Protein AF-0000000084381084 (afdb_homodimer)

Structure (mmCIF, N/CA/C/O backbone):
data_AF-0000000084381084-model_v1
#
loop_
_entity.id
_entity.type
_entity.pdbx_description
1 polymer 'HTH tetR-type domain-containing protein'
#
loop_
_atom_site.group_PDB
_atom_site.id
_atom_site.type_symbol
_atom_site.label_atom_id
_atom_site.label_alt_id
_atom_site.label_comp_id
_atom_site.label_asym_id
_atom_site.label_entity_id
_atom_site.label_seq_id
_atom_site.pdbx_PDB_ins_code
_atom_site.Cartn_x
_atom_site.Cartn_y
_atom_site.Cartn_z
_atom_site.occupancy
_atom_site.B_iso_or_equiv
_atom_site.auth_seq_id
_atom_site.auth_comp_id
_atom_site.auth_asym_id
_atom_site.auth_atom_id
_atom_site.pdbx_PDB_model_num
ATOM 1 N N . MET A 1 1 ? 39.094 -14.992 -5.094 1 46.66 1 MET A N 1
ATOM 2 C CA . MET A 1 1 ? 38.531 -13.734 -4.609 1 46.66 1 MET A CA 1
ATOM 3 C C . MET A 1 1 ? 38.156 -12.828 -5.773 1 46.66 1 MET A C 1
ATOM 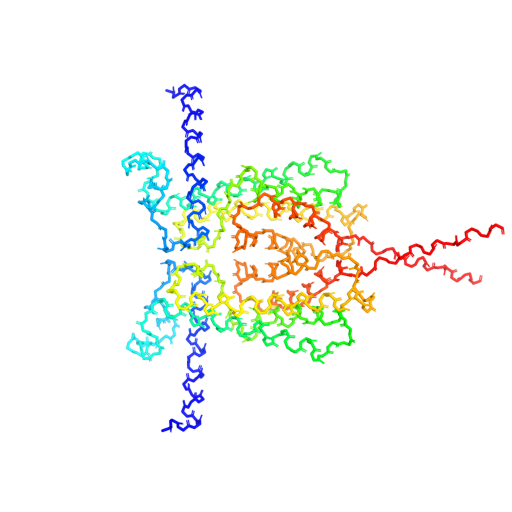5 O O . MET A 1 1 ? 39 -12.492 -6.605 1 46.66 1 MET A O 1
ATOM 9 N N . SER A 1 2 ? 36.844 -12.883 -6.129 1 58.81 2 SER A N 1
ATOM 10 C CA . SER A 1 2 ? 36.531 -12.094 -7.312 1 58.81 2 SER A CA 1
ATOM 11 C C . SER A 1 2 ? 37.094 -10.68 -7.203 1 58.81 2 SER A C 1
ATOM 13 O O . SER A 1 2 ? 37.156 -10.109 -6.113 1 58.81 2 SER A O 1
ATOM 15 N N . GLN A 1 3 ? 37.812 -10.219 -8.07 1 70.25 3 GLN A N 1
ATOM 16 C CA . GLN A 1 3 ? 38.406 -8.891 -8.125 1 70.25 3 GLN A CA 1
ATOM 17 C C . GLN A 1 3 ? 37.344 -7.805 -7.961 1 70.25 3 GLN A C 1
ATOM 19 O O . GLN A 1 3 ? 36.188 -7.988 -8.367 1 70.25 3 GLN A O 1
ATOM 24 N N . PRO A 1 4 ? 37.719 -6.777 -7.195 1 69.19 4 PRO A N 1
ATOM 25 C CA . PRO A 1 4 ? 36.812 -5.66 -6.918 1 69.19 4 PRO A CA 1
ATOM 26 C C . PRO A 1 4 ? 36.031 -5.215 -8.156 1 69.19 4 PRO A C 1
ATOM 28 O O . PRO A 1 4 ? 34.844 -4.883 -8.055 1 69.19 4 PRO A O 1
ATOM 31 N N . ALA A 1 5 ? 36.625 -5.305 -9.25 1 74.94 5 ALA A N 1
ATOM 32 C CA . ALA A 1 5 ? 35.969 -4.887 -10.492 1 74.94 5 ALA A CA 1
ATOM 33 C C . ALA A 1 5 ? 34.875 -5.871 -10.898 1 74.94 5 ALA A C 1
ATOM 35 O O . ALA A 1 5 ? 33.812 -5.469 -11.375 1 74.94 5 ALA A O 1
ATOM 36 N N . GLU A 1 6 ? 35.188 -7.133 -10.766 1 75.19 6 GLU A N 1
ATOM 37 C CA . GLU A 1 6 ? 34.219 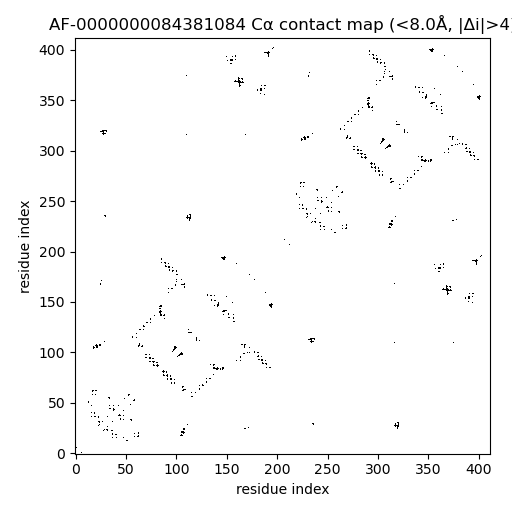-8.164 -11.109 1 75.19 6 GLU A CA 1
ATOM 38 C C . GLU A 1 6 ? 33 -8.102 -10.188 1 75.19 6 GLU A C 1
ATOM 40 O O . GLU A 1 6 ? 31.859 -8.297 -10.633 1 75.19 6 GLU A O 1
ATOM 45 N N . GLU A 1 7 ? 33.344 -7.766 -9.016 1 80.12 7 GLU A N 1
ATOM 46 C CA . GLU A 1 7 ? 32.281 -7.633 -8.047 1 80.12 7 GLU A CA 1
ATOM 47 C C . GLU A 1 7 ? 31.359 -6.461 -8.398 1 80.12 7 GLU A C 1
ATOM 49 O O . GLU A 1 7 ? 30.141 -6.57 -8.289 1 80.12 7 GLU A O 1
ATOM 54 N N . THR A 1 8 ? 32 -5.484 -8.797 1 84.81 8 THR A N 1
ATOM 55 C CA . THR A 1 8 ? 31.25 -4.289 -9.156 1 84.81 8 THR A CA 1
ATOM 56 C C . THR A 1 8 ? 30.391 -4.547 -10.391 1 84.81 8 THR A C 1
ATOM 58 O O . THR A 1 8 ? 29.25 -4.094 -10.453 1 84.81 8 THR A O 1
ATOM 61 N N . ARG A 1 9 ? 30.938 -5.352 -11.281 1 87.88 9 ARG A N 1
ATOM 62 C CA . ARG A 1 9 ? 30.188 -5.684 -12.492 1 87.88 9 ARG A CA 1
ATOM 63 C C . ARG A 1 9 ? 29 -6.59 -12.172 1 87.88 9 ARG A C 1
ATOM 65 O O . ARG A 1 9 ? 27.922 -6.426 -12.742 1 87.88 9 ARG A O 1
ATOM 72 N N . TYR A 1 10 ? 29.312 -7.523 -11.305 1 92.12 10 TYR A N 1
ATOM 73 C CA . TYR A 1 10 ? 28.25 -8.422 -10.883 1 92.12 10 TYR A CA 1
ATOM 74 C C . TYR A 1 10 ? 27.125 -7.652 -10.219 1 92.12 10 TYR A C 1
ATOM 76 O O . TYR A 1 10 ? 25.953 -7.852 -10.555 1 92.12 10 TYR A O 1
ATOM 84 N N . GLU A 1 11 ? 27.531 -6.789 -9.344 1 92.62 11 GLU A N 1
ATOM 85 C CA . GLU A 1 11 ? 26.547 -6.016 -8.594 1 92.62 11 GLU A CA 1
ATOM 86 C C . GLU A 1 11 ? 25.75 -5.094 -9.523 1 92.62 11 GLU A C 1
ATOM 88 O O . GLU A 1 11 ? 24.547 -4.91 -9.344 1 92.62 11 GLU A O 1
ATOM 93 N N . ALA A 1 12 ? 26.406 -4.574 -10.453 1 93.5 12 ALA A N 1
ATOM 94 C CA . ALA A 1 12 ? 25.75 -3.686 -11.414 1 93.5 12 ALA A CA 1
ATOM 95 C C . ALA A 1 12 ? 24.75 -4.449 -12.273 1 93.5 12 ALA A C 1
ATOM 97 O O . ALA A 1 12 ? 23.641 -3.959 -12.523 1 93.5 12 ALA A O 1
ATOM 98 N N . GLN A 1 13 ? 25.125 -5.605 -12.688 1 94.12 13 GLN A N 1
ATOM 99 C CA . GLN A 1 13 ? 24.234 -6.43 -13.492 1 94.12 13 GLN A CA 1
ATOM 100 C C . GLN A 1 13 ? 23.047 -6.922 -12.664 1 94.12 13 GLN A C 1
ATOM 102 O O . GLN A 1 13 ? 21.922 -6.961 -13.156 1 94.12 13 GLN A O 1
ATOM 107 N N . LEU A 1 14 ? 23.328 -7.27 -11.484 1 95.31 14 LEU A N 1
ATOM 108 C CA . LEU A 1 14 ? 22.266 -7.688 -10.594 1 95.31 14 LEU A CA 1
ATOM 109 C C . LEU A 1 14 ? 21.25 -6.559 -10.383 1 95.31 14 LEU A C 1
ATOM 111 O O . LEU A 1 14 ? 20.047 -6.781 -10.422 1 95.31 14 LEU A O 1
ATOM 115 N N . ASP A 1 15 ? 21.797 -5.41 -10.195 1 95.5 15 ASP A N 1
ATOM 116 C CA . ASP A 1 15 ? 20.906 -4.262 -9.992 1 95.5 15 ASP A CA 1
ATOM 117 C C . ASP A 1 15 ? 20.031 -4.023 -11.219 1 95.5 15 ASP A C 1
ATOM 119 O O . ASP A 1 15 ? 18.844 -3.709 -11.086 1 95.5 15 ASP A O 1
ATOM 123 N N . ARG A 1 16 ? 20.578 -4.16 -12.32 1 94.88 16 ARG A N 1
ATOM 124 C CA . ARG A 1 16 ? 19.828 -4.035 -13.562 1 94.88 16 ARG A CA 1
ATOM 125 C C . ARG A 1 16 ? 18.703 -5.07 -13.625 1 94.88 16 ARG A C 1
ATOM 127 O O . ARG A 1 16 ? 17.578 -4.754 -14.023 1 94.88 16 ARG A O 1
ATOM 134 N N . ILE A 1 17 ? 19.031 -6.207 -13.234 1 96.5 17 ILE A N 1
ATOM 135 C CA . ILE A 1 17 ? 18.062 -7.305 -13.234 1 96.5 17 ILE A CA 1
ATOM 136 C C . ILE A 1 17 ? 16.953 -7.012 -12.234 1 96.5 17 ILE A C 1
ATOM 138 O O . ILE A 1 17 ? 15.773 -7.172 -12.547 1 96.5 17 ILE A O 1
ATOM 142 N N . LEU A 1 18 ? 17.359 -6.559 -11.094 1 97.06 18 LEU A N 1
ATOM 143 C CA . LEU A 1 18 ? 16.375 -6.316 -10.031 1 97.06 18 LEU A CA 1
ATOM 144 C C . LEU A 1 18 ? 15.453 -5.164 -10.398 1 97.06 18 LEU A C 1
ATOM 146 O O . LEU A 1 18 ? 14.258 -5.199 -10.094 1 97.06 18 LEU A O 1
ATOM 150 N N . LYS A 1 19 ? 15.977 -4.176 -11.055 1 95.5 19 LYS A N 1
ATOM 151 C CA . LYS A 1 19 ? 15.148 -3.068 -11.508 1 95.5 19 LYS A CA 1
ATOM 152 C C . LYS A 1 19 ? 14.148 -3.529 -12.562 1 95.5 19 LYS A C 1
ATOM 154 O O . LYS A 1 19 ? 12.969 -3.162 -12.516 1 95.5 19 LYS A O 1
ATOM 159 N N . ALA A 1 20 ? 14.562 -4.32 -13.438 1 95.62 20 ALA A N 1
ATOM 160 C CA . ALA A 1 20 ? 13.672 -4.867 -14.461 1 95.62 20 ALA A CA 1
ATOM 161 C C . ALA A 1 20 ? 12.609 -5.762 -13.836 1 95.62 20 ALA A C 1
ATOM 163 O O . ALA A 1 20 ? 11.438 -5.707 -14.227 1 95.62 20 ALA A O 1
ATOM 164 N N . ALA A 1 21 ? 13.047 -6.59 -12.945 1 96.88 21 ALA A N 1
ATOM 165 C CA . ALA A 1 21 ? 12.117 -7.48 -12.258 1 96.88 21 ALA A CA 1
ATOM 166 C C . ALA A 1 21 ? 11.062 -6.688 -11.492 1 96.88 21 ALA A C 1
ATOM 168 O O . ALA A 1 21 ? 9.867 -7 -11.562 1 96.88 21 ALA A O 1
ATOM 169 N N . ALA A 1 22 ? 11.523 -5.66 -10.773 1 95.69 22 ALA A N 1
ATOM 170 C CA . ALA A 1 22 ? 10.602 -4.809 -10.023 1 95.69 22 ALA A CA 1
ATOM 171 C C . ALA A 1 22 ? 9.555 -4.195 -10.945 1 95.69 22 ALA A C 1
ATOM 173 O O . ALA A 1 22 ? 8.367 -4.16 -10.609 1 95.69 22 ALA A O 1
ATOM 174 N N . ARG A 1 23 ? 9.977 -3.76 -12.07 1 94.31 23 ARG A N 1
ATOM 175 C CA . ARG A 1 23 ? 9.055 -3.219 -13.055 1 94.31 23 ARG A CA 1
ATOM 176 C C . ARG A 1 23 ? 8.023 -4.266 -13.477 1 94.31 23 ARG A C 1
ATOM 178 O O . ARG A 1 23 ? 6.828 -3.98 -13.539 1 94.31 23 ARG A O 1
ATOM 185 N N . CYS A 1 24 ? 8.445 -5.438 -13.75 1 94.88 24 CYS A N 1
ATOM 186 C CA . CYS A 1 24 ? 7.562 -6.52 -14.164 1 94.88 24 CYS A CA 1
ATOM 187 C C . CYS A 1 24 ? 6.566 -6.863 -13.062 1 94.88 24 CYS A C 1
ATOM 189 O O . CYS A 1 24 ? 5.371 -6.992 -13.32 1 94.88 24 CYS A O 1
ATOM 191 N N . PHE A 1 25 ? 7.09 -6.961 -11.875 1 94.75 25 PHE A N 1
ATOM 192 C CA . PHE A 1 25 ? 6.219 -7.277 -10.75 1 94.75 25 PHE A CA 1
ATOM 193 C C . PHE A 1 25 ? 5.168 -6.191 -10.555 1 94.75 25 PHE A C 1
ATOM 195 O O . PHE A 1 25 ? 4.004 -6.492 -10.281 1 94.75 25 PHE A O 1
ATOM 202 N N . ASN A 1 26 ? 5.598 -4.98 -10.648 1 93.81 26 ASN A N 1
ATOM 203 C CA . ASN A 1 26 ? 4.672 -3.871 -10.445 1 93.81 26 ASN A CA 1
ATOM 204 C C . ASN A 1 26 ? 3.641 -3.795 -11.57 1 93.81 26 ASN A C 1
ATOM 206 O O . ASN A 1 26 ? 2.475 -3.482 -11.32 1 93.81 26 ASN A O 1
ATOM 210 N N . GLU A 1 27 ? 3.973 -4.164 -12.773 1 92.94 27 GLU A N 1
ATOM 211 C CA . GLU A 1 27 ? 3.115 -4.004 -13.938 1 92.94 27 GLU A CA 1
ATOM 212 C C . GLU A 1 27 ? 2.227 -5.227 -14.148 1 92.94 27 GLU A C 1
ATOM 214 O O . GLU A 1 27 ? 1.093 -5.105 -14.617 1 92.94 27 GLU A O 1
ATOM 219 N N . LYS A 1 28 ? 2.738 -6.371 -13.758 1 93.5 28 LYS A N 1
ATOM 220 C CA . LYS A 1 28 ? 2.033 -7.598 -14.125 1 93.5 28 LYS A CA 1
ATOM 221 C C . LYS A 1 28 ? 1.597 -8.375 -12.891 1 93.5 28 LYS A C 1
ATOM 223 O O . LYS A 1 28 ? 0.849 -9.344 -12.992 1 93.5 28 LYS A O 1
ATOM 228 N N . GLY A 1 29 ? 2.062 -7.883 -11.758 1 92.44 29 GLY A N 1
ATOM 229 C CA . GLY A 1 29 ? 1.822 -8.648 -10.547 1 92.44 29 GLY A CA 1
ATOM 230 C C . GLY A 1 29 ? 2.795 -9.797 -10.359 1 92.44 29 GLY A C 1
ATOM 231 O O . GLY A 1 29 ? 3.555 -10.125 -11.273 1 92.44 29 GLY A O 1
ATOM 232 N N . TYR A 1 30 ? 2.758 -10.352 -9.203 1 91.5 30 TYR A N 1
ATOM 233 C CA . TYR A 1 30 ? 3.621 -11.484 -8.898 1 91.5 30 TYR A CA 1
ATOM 234 C C . TYR A 1 30 ? 3.277 -12.688 -9.773 1 91.5 30 TYR A C 1
ATOM 236 O O . TYR A 1 30 ? 4.164 -13.289 -10.375 1 91.5 30 TYR A O 1
ATOM 244 N N . SER A 1 31 ? 2.039 -13 -9.789 1 89.81 31 SER A N 1
ATOM 245 C CA . SER A 1 31 ? 1.602 -14.18 -10.531 1 89.81 31 SER A CA 1
ATOM 246 C C . SER A 1 31 ? 1.834 -14.008 -12.031 1 89.81 31 SER A C 1
ATOM 248 O O . SER A 1 31 ? 2.092 -14.984 -12.742 1 89.81 31 SER A O 1
ATOM 250 N N . GLY A 1 32 ? 1.8 -12.805 -12.477 1 91.69 32 GLY A N 1
ATOM 251 C CA . GLY A 1 32 ? 1.918 -12.539 -13.898 1 91.69 32 GLY A CA 1
ATOM 252 C C . GLY A 1 32 ? 3.355 -12.398 -14.367 1 91.69 32 GLY A C 1
ATOM 253 O O . GLY A 1 32 ? 3.613 -12.195 -15.555 1 91.69 32 GLY A O 1
ATOM 254 N N . THR A 1 33 ? 4.238 -12.484 -13.445 1 94.31 33 THR A N 1
ATOM 255 C CA . THR A 1 33 ? 5.648 -12.305 -13.781 1 94.31 33 THR A CA 1
ATOM 256 C C . THR A 1 33 ? 6.406 -13.617 -13.648 1 94.31 33 THR A C 1
ATOM 258 O O . THR A 1 33 ? 6.195 -14.375 -12.695 1 94.31 33 THR A O 1
ATOM 261 N N . SER A 1 34 ? 7.227 -13.953 -14.648 1 94.19 34 SER A N 1
ATOM 262 C CA . SER A 1 34 ? 8.102 -15.117 -14.633 1 94.19 34 SER A CA 1
ATOM 263 C C . SER A 1 34 ? 9.555 -14.727 -14.883 1 94.19 34 SER A C 1
ATOM 265 O O . SER A 1 34 ? 9.828 -13.594 -15.305 1 94.19 34 SER A O 1
ATOM 267 N N . LEU A 1 35 ? 10.461 -15.625 -14.562 1 95 35 LEU A N 1
ATOM 268 C CA . LEU A 1 35 ? 11.867 -15.391 -14.883 1 95 35 LEU A CA 1
ATOM 269 C C . LEU A 1 35 ? 12.055 -15.164 -16.375 1 95 35 LEU A C 1
ATOM 271 O O . LEU A 1 35 ? 12.844 -14.305 -16.781 1 95 35 LEU A O 1
ATOM 275 N N . LYS A 1 36 ? 11.32 -15.875 -17.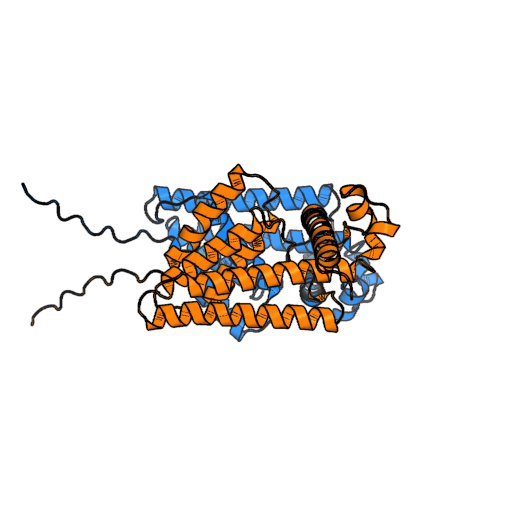141 1 93.31 36 LYS A N 1
ATOM 276 C CA . LYS A 1 36 ? 11.391 -15.727 -18.594 1 93.31 36 LYS A CA 1
ATOM 277 C C . LYS A 1 36 ? 10.969 -14.328 -19.031 1 93.31 36 LYS A C 1
ATOM 279 O O . LYS A 1 36 ? 11.609 -13.719 -19.891 1 93.31 36 LYS A O 1
ATOM 284 N N . ASN A 1 37 ? 9.906 -13.781 -18.438 1 92.69 37 ASN A N 1
ATOM 285 C CA . ASN A 1 37 ? 9.461 -12.414 -18.703 1 92.69 37 ASN A CA 1
ATOM 286 C C . ASN A 1 37 ? 10.562 -11.398 -18.406 1 92.69 37 ASN A C 1
ATOM 288 O O . ASN A 1 37 ? 10.797 -10.492 -19.219 1 92.69 37 ASN A O 1
ATOM 292 N N . VAL A 1 38 ? 11.25 -11.586 -17.312 1 95.75 38 VAL A N 1
ATOM 293 C CA . VAL A 1 38 ? 12.297 -10.664 -16.875 1 95.75 38 VAL A CA 1
ATOM 294 C C . VAL A 1 38 ? 13.492 -10.758 -17.812 1 95.75 38 VAL A C 1
ATOM 296 O O . VAL A 1 38 ? 14.031 -9.734 -18.25 1 95.75 38 VAL A O 1
ATOM 299 N N . ALA A 1 39 ? 13.883 -11.984 -18.156 1 95.31 39 ALA A N 1
ATOM 300 C CA . ALA A 1 39 ? 14.992 -12.195 -19.078 1 95.31 39 ALA A CA 1
ATOM 301 C C . ALA A 1 39 ? 14.719 -11.531 -20.422 1 95.31 39 ALA A C 1
ATOM 303 O O . ALA A 1 39 ? 15.578 -10.82 -20.969 1 95.31 39 ALA A O 1
ATOM 304 N N . HIS A 1 40 ? 13.539 -11.766 -20.922 1 93.31 40 HIS A N 1
ATOM 305 C CA . HIS A 1 40 ? 13.141 -11.211 -22.219 1 93.31 40 HIS A CA 1
ATOM 306 C C . HIS A 1 40 ? 13.18 -9.68 -22.188 1 93.31 40 HIS A C 1
ATOM 308 O O . HIS A 1 40 ? 13.664 -9.055 -23.141 1 93.31 40 HIS A O 1
ATOM 314 N N . HIS A 1 41 ? 12.703 -9.164 -21.094 1 91.56 41 HIS A N 1
ATOM 315 C CA . HIS A 1 41 ? 12.688 -7.711 -20.953 1 91.56 41 HIS A CA 1
ATOM 316 C C . HIS A 1 41 ? 14.094 -7.133 -21 1 91.56 41 HIS A C 1
ATOM 318 O O . HIS A 1 41 ? 14.297 -6.02 -21.5 1 91.56 41 HIS A O 1
ATOM 324 N N . LEU A 1 42 ? 15.055 -7.871 -20.562 1 93.62 42 LEU A N 1
ATOM 325 C CA . LEU A 1 42 ? 16.438 -7.406 -20.453 1 93.62 42 LEU A CA 1
ATOM 326 C C . LEU A 1 42 ? 17.25 -7.852 -21.672 1 93.62 42 LEU A C 1
ATOM 328 O O . LEU A 1 42 ? 18.422 -7.48 -21.812 1 93.62 42 LEU A O 1
ATOM 332 N N . GLY A 1 43 ? 16.641 -8.656 -22.516 1 93.88 43 GLY A N 1
ATOM 333 C CA . GLY A 1 43 ? 17.375 -9.219 -23.625 1 93.88 43 GLY A CA 1
ATOM 334 C C . GLY A 1 43 ? 18.406 -10.242 -23.203 1 93.88 43 GLY A C 1
ATOM 335 O O . GLY A 1 43 ? 19.438 -10.406 -23.859 1 93.88 43 GLY A O 1
ATOM 336 N N . LEU A 1 44 ? 18.266 -10.805 -22.125 1 93.75 44 LEU A N 1
ATOM 337 C CA . LEU A 1 44 ? 19.141 -11.852 -21.609 1 93.75 44 LEU A CA 1
ATOM 338 C C . LEU A 1 44 ? 18.609 -13.234 -22 1 93.75 44 LEU A C 1
ATOM 340 O O . LEU A 1 44 ? 17.406 -13.414 -22.172 1 93.75 44 LEU A O 1
ATOM 344 N N . THR A 1 45 ? 19.531 -14.156 -22.109 1 92.69 45 THR A N 1
ATOM 345 C CA . THR A 1 45 ? 19.125 -15.555 -22.188 1 92.69 45 THR A CA 1
ATOM 346 C C . THR A 1 45 ? 18.656 -16.062 -20.828 1 92.69 45 THR A C 1
ATOM 348 O O . THR A 1 45 ? 19.016 -15.492 -19.797 1 92.69 45 THR A O 1
ATOM 351 N N . ASP A 1 46 ? 17.875 -17.078 -20.844 1 90.81 46 ASP A N 1
ATOM 352 C CA . ASP A 1 46 ? 17.438 -17.688 -19.594 1 90.81 46 ASP A CA 1
ATOM 353 C C . ASP A 1 46 ? 18.625 -18.094 -18.734 1 90.81 46 ASP A C 1
ATOM 355 O O . ASP A 1 46 ? 18.641 -17.844 -17.531 1 90.81 46 ASP A O 1
ATOM 359 N N . ALA A 1 47 ? 19.594 -18.688 -19.406 1 91.12 47 ALA A N 1
ATOM 360 C CA . ALA A 1 47 ? 20.797 -19.172 -18.703 1 91.12 47 ALA A CA 1
ATOM 361 C C . ALA A 1 47 ? 21.516 -18.031 -18 1 91.12 47 ALA A C 1
ATOM 363 O O . ALA A 1 47 ? 21.984 -18.172 -16.875 1 91.12 47 ALA A O 1
ATOM 364 N N . ALA A 1 48 ? 21.578 -16.953 -18.625 1 92.19 48 ALA A N 1
ATOM 365 C CA . ALA A 1 48 ? 22.266 -15.789 -18.062 1 92.19 48 ALA A CA 1
ATOM 366 C C . ALA A 1 48 ? 21.547 -15.297 -16.812 1 92.19 48 ALA A C 1
ATOM 368 O O . ALA A 1 48 ? 22.203 -14.914 -15.836 1 92.19 48 ALA A O 1
ATOM 369 N N . LEU A 1 49 ? 20.234 -15.227 -16.844 1 94.81 49 LEU A N 1
ATOM 370 C CA . LEU A 1 49 ? 19.484 -14.773 -15.672 1 94.81 49 LEU A CA 1
ATOM 371 C C . LEU A 1 49 ? 19.641 -15.742 -14.508 1 94.81 49 LEU A C 1
ATOM 373 O O . LEU A 1 49 ? 19.766 -15.32 -13.359 1 94.81 49 LEU A O 1
ATOM 377 N N . TYR A 1 50 ? 19.75 -17 -14.852 1 94.06 50 TYR A N 1
ATOM 378 C CA . TYR A 1 50 ? 19.828 -18.047 -13.828 1 94.06 50 TYR A CA 1
ATOM 379 C C . TYR A 1 50 ? 21.188 -18.047 -13.148 1 94.06 50 TYR A C 1
ATOM 381 O O . TYR A 1 50 ? 21.359 -18.641 -12.086 1 94.06 50 TYR A O 1
ATOM 389 N N . TYR A 1 51 ? 22.109 -17.438 -13.805 1 93.44 51 TYR A N 1
ATOM 390 C CA . TYR A 1 51 ? 23.391 -17.203 -13.156 1 93.44 51 TYR A CA 1
ATOM 391 C C . TYR A 1 51 ? 23.219 -16.297 -11.938 1 93.44 51 TYR A C 1
ATOM 393 O O . TYR A 1 51 ? 23.938 -16.438 -10.945 1 93.44 51 TYR A O 1
ATOM 401 N N . TYR A 1 52 ? 22.266 -15.438 -11.961 1 94.56 52 TYR A N 1
ATOM 402 C CA . TYR A 1 52 ? 22.094 -14.43 -10.922 1 94.56 52 TYR A CA 1
ATOM 403 C C . TYR A 1 52 ? 21.016 -14.852 -9.93 1 94.56 52 TYR A C 1
ATOM 405 O O . TYR A 1 52 ? 21.078 -14.477 -8.758 1 94.56 52 TYR A O 1
ATOM 413 N N . VAL A 1 53 ? 20.047 -15.539 -10.328 1 95.94 53 VAL A N 1
ATOM 414 C CA . VAL A 1 53 ? 18.906 -15.898 -9.477 1 95.94 53 VAL A CA 1
ATOM 415 C C . VAL A 1 53 ? 18.469 -17.328 -9.789 1 95.94 53 VAL A C 1
ATOM 417 O O . VAL A 1 53 ? 18.266 -17.672 -10.953 1 95.94 53 VAL A O 1
ATOM 420 N N . ARG A 1 54 ? 18.141 -18.047 -8.742 1 94.88 54 ARG A N 1
ATOM 421 C CA . ARG A 1 54 ? 17.875 -19.484 -8.883 1 94.88 54 ARG A CA 1
ATOM 422 C C . ARG A 1 54 ? 16.422 -19.734 -9.266 1 94.88 54 ARG A C 1
ATOM 424 O O . ARG A 1 54 ? 16.109 -20.719 -9.93 1 94.88 54 ARG A O 1
ATOM 431 N N . ASN A 1 55 ? 15.523 -18.953 -8.75 1 95.31 55 ASN A N 1
ATOM 432 C CA . ASN A 1 55 ? 14.086 -19.109 -8.984 1 95.31 55 ASN A CA 1
ATOM 433 C C . ASN A 1 55 ? 13.328 -17.812 -8.727 1 95.31 55 ASN A C 1
ATOM 435 O O . ASN A 1 55 ? 13.922 -16.812 -8.344 1 95.31 55 ASN A O 1
ATOM 439 N N . LYS A 1 56 ? 12.117 -17.828 -9.008 1 94.56 56 LYS A N 1
ATOM 440 C CA . LYS A 1 56 ? 11.281 -16.641 -8.859 1 94.56 56 LYS A CA 1
ATOM 441 C C . LYS A 1 56 ? 11.266 -16.156 -7.41 1 94.56 56 LYS A C 1
ATOM 443 O O . LYS A 1 56 ? 11.312 -14.945 -7.152 1 94.56 56 LYS A O 1
ATOM 448 N N . GLU A 1 57 ? 11.141 -17.031 -6.469 1 96.12 57 GLU A N 1
ATOM 449 C CA . GLU A 1 57 ? 11.117 -16.672 -5.059 1 96.12 57 GLU A CA 1
ATOM 450 C C . GLU A 1 57 ? 12.383 -15.906 -4.668 1 96.12 57 GLU A C 1
ATOM 452 O O . GLU A 1 57 ? 12.312 -14.891 -3.967 1 96.12 57 GLU A O 1
ATOM 457 N N . GLU A 1 58 ? 13.461 -16.344 -5.07 1 97.06 58 GLU A N 1
ATOM 458 C CA . GLU A 1 58 ? 14.719 -15.648 -4.785 1 97.06 58 GLU A CA 1
ATOM 459 C C . GLU A 1 58 ? 14.758 -14.281 -5.461 1 97.06 58 GLU A C 1
ATOM 461 O O . GLU A 1 58 ? 15.281 -13.32 -4.895 1 97.06 58 GLU A O 1
ATOM 466 N N . LEU A 1 59 ? 14.312 -14.266 -6.723 1 97.19 59 LEU A N 1
ATOM 467 C CA . LEU A 1 59 ? 14.242 -12.992 -7.43 1 97.19 59 LEU A CA 1
ATOM 468 C C . LEU A 1 59 ? 13.406 -11.984 -6.652 1 97.19 59 LEU A C 1
ATOM 470 O O . LEU A 1 59 ? 13.828 -10.844 -6.461 1 97.19 59 LEU A O 1
ATOM 474 N N . VAL A 1 60 ? 12.297 -12.391 -6.152 1 96.94 60 VAL A N 1
ATOM 475 C CA . VAL A 1 60 ? 11.398 -11.531 -5.383 1 96.94 60 VAL A CA 1
ATOM 476 C C . VAL A 1 60 ? 12.07 -11.109 -4.082 1 96.94 60 VAL A C 1
ATOM 478 O O . VAL A 1 60 ? 12.055 -9.938 -3.719 1 96.94 60 VAL A O 1
ATOM 481 N N . PHE A 1 61 ? 12.656 -12.078 -3.49 1 98 61 PHE A N 1
ATOM 482 C CA . PHE A 1 61 ? 13.367 -11.805 -2.246 1 98 61 PHE A CA 1
ATOM 483 C C . PHE A 1 61 ? 14.43 -10.734 -2.455 1 98 61 PHE A C 1
ATOM 485 O O . PHE A 1 61 ? 14.516 -9.773 -1.681 1 98 61 PHE A O 1
ATOM 492 N N . GLN A 1 62 ? 15.18 -10.859 -3.438 1 97.75 62 GLN A N 1
ATOM 493 C CA . GLN A 1 62 ? 16.25 -9.906 -3.697 1 97.75 62 GLN A CA 1
ATOM 494 C C . GLN A 1 62 ? 15.695 -8.531 -4.051 1 97.75 62 GLN A C 1
ATOM 496 O O . GLN A 1 62 ? 16.281 -7.504 -3.693 1 97.75 62 GLN A O 1
ATOM 501 N N . CYS A 1 63 ? 14.617 -8.492 -4.781 1 97.75 63 CYS A N 1
ATOM 502 C CA . CYS A 1 63 ? 13.945 -7.227 -5.039 1 97.75 63 CYS A CA 1
ATOM 503 C C . CYS A 1 63 ? 13.516 -6.562 -3.736 1 97.75 63 CYS A C 1
ATOM 505 O O . CYS A 1 63 ? 13.703 -5.359 -3.555 1 97.75 63 CYS A O 1
ATOM 507 N N . TYR A 1 64 ? 12.93 -7.336 -2.832 1 97.75 64 TYR A N 1
ATOM 508 C CA . TYR A 1 64 ? 12.461 -6.809 -1.556 1 97.75 64 TYR A CA 1
ATOM 509 C C . TYR A 1 64 ? 13.625 -6.375 -0.678 1 97.75 64 TYR A C 1
ATOM 511 O O . TYR A 1 64 ? 13.555 -5.352 0.004 1 97.75 64 TYR A O 1
ATOM 519 N N . ARG A 1 65 ? 14.664 -7.18 -0.719 1 97.7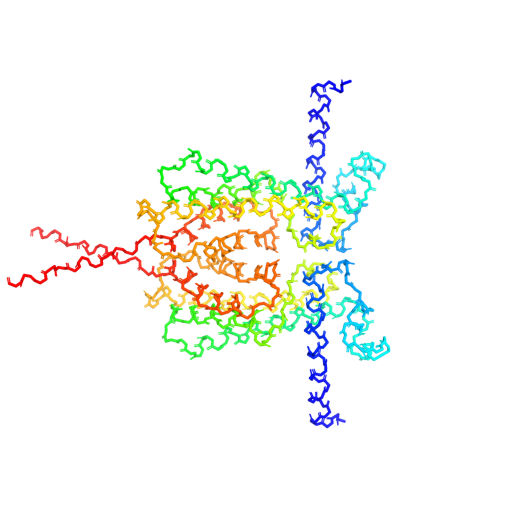5 65 ARG A N 1
ATOM 520 C CA . ARG A 1 65 ? 15.859 -6.816 0.036 1 97.75 65 ARG A CA 1
ATOM 521 C C . ARG A 1 65 ? 16.422 -5.488 -0.448 1 97.75 65 ARG A C 1
ATOM 523 O O . ARG A 1 65 ? 16.797 -4.633 0.36 1 97.75 65 ARG A O 1
ATOM 530 N N . ARG A 1 66 ? 16.516 -5.34 -1.719 1 96.81 66 ARG A N 1
ATOM 531 C CA . ARG A 1 66 ? 16.953 -4.082 -2.311 1 96.81 66 ARG A CA 1
ATOM 532 C C . ARG A 1 66 ? 16.062 -2.926 -1.87 1 96.81 66 ARG A C 1
ATOM 534 O O . ARG A 1 66 ? 16.562 -1.87 -1.468 1 96.81 66 ARG A O 1
ATOM 541 N N . ALA A 1 67 ? 14.789 -3.094 -1.931 1 96.25 67 ALA A N 1
ATOM 542 C CA . ALA A 1 67 ? 13.828 -2.07 -1.523 1 96.25 67 ALA A CA 1
ATOM 543 C C . ALA A 1 67 ? 14.016 -1.696 -0.056 1 96.25 67 ALA A C 1
ATOM 545 O O . ALA A 1 67 ? 14.031 -0.513 0.291 1 96.25 67 ALA A O 1
ATOM 546 N N . ALA A 1 68 ? 14.117 -2.711 0.788 1 96.31 68 ALA A N 1
ATOM 547 C CA . ALA A 1 68 ? 14.297 -2.496 2.221 1 96.31 68 ALA A CA 1
ATOM 548 C C . ALA A 1 68 ? 15.578 -1.72 2.504 1 96.31 68 ALA A C 1
ATOM 550 O O . ALA A 1 68 ? 15.594 -0.809 3.336 1 96.31 68 ALA A O 1
ATOM 551 N N . ASP A 1 69 ? 16.625 -2.1 1.782 1 95.38 69 ASP A N 1
ATOM 552 C CA . ASP A 1 69 ? 17.906 -1.439 1.973 1 95.38 69 ASP A CA 1
ATOM 553 C C . ASP A 1 69 ? 17.844 0.026 1.548 1 95.38 69 ASP A C 1
ATOM 555 O O . ASP A 1 69 ? 18.422 0.895 2.205 1 95.38 69 ASP A O 1
ATOM 559 N N . LEU A 1 70 ? 17.203 0.296 0.466 1 95.44 70 LEU A N 1
ATOM 560 C CA . LEU A 1 70 ? 17.047 1.664 -0.015 1 95.44 70 LEU A CA 1
ATOM 561 C C . LEU A 1 70 ? 16.281 2.512 0.994 1 95.44 70 LEU A C 1
ATOM 563 O O . LEU A 1 70 ? 16.625 3.668 1.234 1 95.44 70 LEU A O 1
ATOM 567 N N . GLY A 1 71 ? 15.219 1.951 1.61 1 95.81 71 GLY A N 1
ATOM 568 C CA . GLY A 1 71 ? 14.492 2.645 2.66 1 95.81 71 GLY A CA 1
ATOM 569 C C . GLY A 1 71 ? 15.344 2.945 3.879 1 95.81 71 GLY A C 1
ATOM 570 O O . GLY A 1 71 ? 15.266 4.043 4.438 1 95.81 71 GLY A O 1
ATOM 571 N N . ALA A 1 72 ? 16.141 1.98 4.258 1 96 72 ALA A N 1
ATOM 572 C CA . ALA A 1 72 ? 17.031 2.15 5.406 1 96 72 ALA A CA 1
ATOM 573 C C . ALA A 1 72 ? 18.062 3.238 5.141 1 96 72 ALA A C 1
ATOM 575 O O . ALA A 1 72 ? 18.375 4.039 6.027 1 96 72 ALA A O 1
ATOM 576 N N . ASP A 1 73 ? 18.562 3.225 3.932 1 96.12 73 ASP A N 1
ATOM 577 C CA . ASP A 1 73 ? 19.547 4.242 3.553 1 96.12 73 ASP A CA 1
ATOM 578 C C . ASP A 1 73 ? 18.922 5.637 3.594 1 96.12 73 ASP A C 1
ATOM 580 O O . ASP A 1 73 ? 19.562 6.59 4.043 1 96.12 73 ASP A O 1
ATOM 584 N N . ALA A 1 74 ? 17.719 5.781 3.08 1 97.31 74 ALA A N 1
ATOM 585 C CA . ALA A 1 74 ? 17 7.059 3.111 1 97.31 74 ALA A CA 1
ATOM 586 C C . ALA A 1 74 ? 16.844 7.559 4.543 1 97.31 74 ALA A C 1
ATOM 588 O O . ALA A 1 74 ? 17.016 8.75 4.816 1 97.31 74 ALA A O 1
ATOM 589 N N . LEU A 1 75 ? 16.516 6.641 5.414 1 97.88 75 LEU A N 1
ATOM 590 C CA . LEU A 1 75 ? 16.328 6.98 6.82 1 97.88 75 LEU A CA 1
ATOM 591 C C . LEU A 1 75 ? 17.641 7.453 7.441 1 97.88 75 LEU A C 1
ATOM 593 O O . LEU A 1 75 ? 17.672 8.469 8.141 1 97.88 75 LEU A O 1
ATOM 597 N N . ALA A 1 76 ? 18.703 6.723 7.195 1 97.5 76 ALA A N 1
ATOM 598 C CA . ALA A 1 76 ? 20.016 7.078 7.738 1 97.5 76 ALA A CA 1
ATOM 599 C C . ALA A 1 76 ? 20.453 8.453 7.25 1 97.5 76 ALA A C 1
ATOM 601 O O . ALA A 1 76 ? 20.953 9.266 8.031 1 97.5 76 ALA A O 1
ATOM 602 N N . ARG A 1 77 ? 20.219 8.727 6.004 1 98.06 77 ARG A N 1
ATOM 603 C CA . ARG A 1 77 ? 20.562 10.023 5.422 1 98.06 77 ARG A CA 1
ATOM 604 C C . ARG A 1 77 ? 19.75 11.141 6.055 1 98.06 77 ARG A C 1
ATOM 606 O O . ARG A 1 77 ? 20.281 12.227 6.328 1 98.06 77 ARG A O 1
ATOM 613 N N . ALA A 1 78 ? 18.484 10.906 6.258 1 98.25 78 ALA A N 1
ATOM 614 C CA . ALA A 1 78 ? 17.594 11.898 6.852 1 98.25 78 ALA A CA 1
ATOM 615 C C . ALA A 1 78 ? 18.047 12.258 8.266 1 98.25 78 ALA A C 1
ATOM 617 O O . ALA A 1 78 ? 18 13.43 8.656 1 98.25 78 ALA A O 1
ATOM 618 N N . VAL A 1 79 ? 18.453 11.266 9.055 1 98 79 VAL A N 1
ATOM 619 C CA . VAL A 1 79 ? 18.922 11.477 10.422 1 98 79 VAL A CA 1
ATOM 620 C C . VAL A 1 79 ? 20.203 12.312 10.406 1 98 79 VAL A C 1
ATOM 622 O O . VAL A 1 79 ? 20.359 13.211 11.242 1 98 79 VAL A O 1
ATOM 625 N N . GLN A 1 80 ? 21.031 12.031 9.453 1 98.06 80 GLN A N 1
ATOM 626 C CA . GLN A 1 80 ? 22.297 12.75 9.336 1 98.06 80 GLN A CA 1
ATOM 627 C C . GLN A 1 80 ? 22.078 14.203 8.914 1 98.06 80 GLN A C 1
ATOM 629 O O . GLN A 1 80 ? 22.734 15.109 9.422 1 98.06 80 GLN A O 1
ATOM 634 N N . ASP A 1 81 ? 21.141 14.484 8.07 1 98.31 81 ASP A N 1
ATOM 635 C CA . ASP A 1 81 ? 21 15.773 7.402 1 98.31 81 ASP A CA 1
ATOM 636 C C . ASP A 1 81 ? 20.047 16.688 8.172 1 98.31 81 ASP A C 1
ATOM 638 O O . ASP A 1 81 ? 20.109 17.906 8.023 1 98.31 81 ASP A O 1
ATOM 642 N N . GLY A 1 82 ? 19.156 16.125 8.938 1 98.06 82 GLY A N 1
ATOM 643 C CA . GLY A 1 82 ? 18.109 16.922 9.562 1 98.06 82 GLY A CA 1
ATOM 644 C C . GLY A 1 82 ? 18.547 17.531 10.883 1 98.06 82 GLY A C 1
ATOM 645 O O . GLY A 1 82 ? 19.219 16.875 11.688 1 98.06 82 GLY A O 1
ATOM 646 N N . ALA A 1 83 ? 18.094 18.766 11.148 1 97.62 83 ALA A N 1
ATOM 647 C CA . ALA A 1 83 ? 18.516 19.531 12.32 1 97.62 83 ALA A CA 1
ATOM 648 C C . ALA A 1 83 ? 17.656 19.172 13.539 1 97.62 83 ALA A C 1
ATOM 650 O O . ALA A 1 83 ? 18.078 19.391 14.68 1 97.62 83 ALA A O 1
ATOM 651 N N . ASN A 1 84 ? 16.469 18.844 13.406 1 97.56 84 ASN A N 1
ATOM 652 C CA . ASN A 1 84 ? 15.547 18.438 14.453 1 97.56 84 ASN A CA 1
ATOM 653 C C . ASN A 1 84 ? 14.602 17.344 13.953 1 97.56 84 ASN A C 1
ATOM 655 O O . ASN A 1 84 ? 14.727 16.875 12.82 1 97.56 84 ASN A O 1
ATOM 659 N N . GLY A 1 85 ? 13.75 16.859 14.773 1 97.94 85 GLY A N 1
ATOM 660 C CA . GLY A 1 85 ? 12.891 15.742 14.43 1 97.94 85 GLY A CA 1
ATOM 661 C C . GLY A 1 85 ? 12 16 13.234 1 97.94 85 GLY A C 1
ATOM 662 O O . GLY A 1 85 ? 11.812 15.133 12.391 1 97.94 85 GLY A O 1
ATOM 663 N N . TYR A 1 86 ? 11.438 17.203 13.172 1 97.56 86 TYR A N 1
ATOM 664 C CA . TYR A 1 86 ? 10.555 17.547 12.062 1 97.56 86 TYR A CA 1
ATOM 665 C C . TYR A 1 86 ? 11.312 17.531 10.742 1 97.56 86 TYR A C 1
ATOM 667 O O . TYR A 1 86 ? 10.844 16.953 9.758 1 97.56 86 TYR A O 1
ATOM 675 N N . GLU A 1 87 ? 12.469 18.156 10.719 1 98 87 GLU A N 1
ATOM 676 C CA . GLU A 1 87 ? 13.273 18.188 9.492 1 98 87 GLU A CA 1
ATOM 677 C C . GLU A 1 87 ? 13.734 16.797 9.094 1 98 87 GLU A C 1
ATOM 679 O O . GLU A 1 87 ? 13.773 16.469 7.91 1 98 87 GLU A O 1
ATOM 684 N N . GLN A 1 88 ? 14.133 16 10.07 1 98.5 88 GLN A N 1
ATOM 685 C CA . GLN A 1 88 ? 14.508 14.617 9.789 1 98.5 88 GLN A CA 1
ATOM 686 C C . GLN A 1 88 ? 13.344 13.859 9.156 1 98.5 88 GLN A C 1
ATOM 688 O O . GLN A 1 88 ? 13.531 13.141 8.172 1 98.5 88 GLN A O 1
ATOM 693 N N . ALA A 1 89 ? 12.164 14.023 9.695 1 98.31 89 ALA A N 1
ATOM 694 C CA . ALA A 1 89 ? 10.984 13.336 9.164 1 98.31 89 ALA A CA 1
ATOM 695 C C . ALA A 1 89 ? 10.68 13.805 7.738 1 98.31 89 ALA A C 1
ATOM 697 O O . ALA A 1 89 ? 10.414 12.984 6.859 1 98.31 89 ALA A O 1
ATOM 698 N N . ARG A 1 90 ? 10.711 15.094 7.527 1 97.81 90 ARG A N 1
ATOM 699 C CA . ARG A 1 90 ? 10.453 15.656 6.207 1 97.81 90 ARG A CA 1
ATOM 700 C C . ARG A 1 90 ? 11.477 15.172 5.188 1 97.81 90 ARG A C 1
ATOM 702 O O . ARG A 1 90 ? 11.125 14.789 4.074 1 97.81 90 ARG A O 1
ATOM 709 N N . LEU A 1 91 ? 12.703 15.18 5.582 1 98.38 91 LEU A N 1
ATOM 710 C CA . LEU A 1 91 ? 13.773 14.734 4.699 1 98.38 91 LEU A CA 1
ATOM 711 C C . LEU A 1 91 ? 13.656 13.234 4.426 1 98.38 91 LEU A C 1
ATOM 713 O O . LEU A 1 91 ? 13.945 12.781 3.316 1 98.38 91 LEU A O 1
ATOM 717 N N . TYR A 1 92 ? 13.273 12.516 5.426 1 98.44 92 TYR A N 1
ATOM 718 C CA . TYR A 1 92 ? 13.062 11.086 5.199 1 98.44 92 TYR A CA 1
ATOM 719 C C . TYR A 1 92 ? 12.016 10.859 4.113 1 98.44 92 TYR A C 1
ATOM 721 O O . TYR A 1 92 ? 12.227 10.047 3.205 1 98.44 92 TYR A O 1
ATOM 729 N N . VAL A 1 93 ? 10.891 11.539 4.227 1 98.25 93 VAL A N 1
ATOM 730 C CA . VAL A 1 93 ? 9.852 11.398 3.215 1 98.25 93 VAL A CA 1
ATOM 731 C C . VAL A 1 93 ? 10.422 11.727 1.837 1 98.25 93 VAL A C 1
ATOM 733 O O . VAL A 1 93 ? 10.242 10.961 0.885 1 98.25 93 VAL A O 1
ATOM 736 N N . ARG A 1 94 ? 11.156 12.773 1.742 1 97.94 94 ARG A N 1
ATOM 737 C CA . ARG A 1 94 ? 11.719 13.195 0.466 1 97.94 94 ARG A CA 1
ATOM 738 C C . ARG A 1 94 ? 12.664 12.133 -0.093 1 97.94 94 ARG A C 1
ATOM 740 O O . ARG A 1 94 ? 12.516 11.711 -1.241 1 97.94 94 ARG A O 1
ATOM 747 N N . TYR A 1 95 ? 13.57 11.68 0.718 1 97.81 95 TYR A N 1
ATOM 748 C CA . TYR A 1 95 ? 14.586 10.727 0.264 1 97.81 95 TYR A CA 1
ATOM 749 C C . TYR A 1 95 ? 13.953 9.383 -0.083 1 97.81 95 TYR A C 1
ATOM 751 O O . TYR A 1 95 ? 14.344 8.742 -1.063 1 97.81 95 TYR A O 1
ATOM 759 N N . HIS A 1 96 ? 13.016 8.953 0.702 1 97.44 96 HIS A N 1
ATOM 760 C CA . HIS A 1 96 ? 12.352 7.684 0.438 1 97.44 96 HIS A CA 1
ATOM 761 C C . HIS A 1 96 ? 11.531 7.746 -0.847 1 97.44 96 HIS A C 1
ATOM 763 O O . HIS A 1 96 ? 11.562 6.816 -1.655 1 97.44 96 HIS A O 1
ATOM 769 N N . VAL A 1 97 ? 10.852 8.82 -1.047 1 97.38 97 VAL A N 1
ATOM 770 C CA . VAL A 1 97 ? 10.086 9.016 -2.273 1 97.38 97 VAL A CA 1
ATOM 771 C C . VAL A 1 97 ? 11.031 9.023 -3.475 1 97.38 97 VAL A C 1
ATOM 773 O O . VAL A 1 97 ? 10.734 8.406 -4.504 1 97.38 97 VAL A O 1
ATOM 776 N N . GLU A 1 98 ? 12.156 9.672 -3.355 1 95.75 98 GLU A N 1
ATOM 777 C CA . GLU A 1 98 ? 13.148 9.695 -4.43 1 95.75 98 GLU A CA 1
ATOM 778 C C . GLU A 1 98 ? 13.594 8.289 -4.809 1 95.75 98 GLU A C 1
ATOM 780 O O . GLU A 1 98 ? 13.836 8 -5.98 1 95.75 98 GLU A O 1
ATOM 785 N N . THR A 1 99 ? 13.688 7.484 -3.832 1 93.62 99 THR A N 1
ATOM 786 C CA . THR A 1 99 ? 14.07 6.102 -4.09 1 93.62 99 THR A CA 1
ATOM 787 C C . THR A 1 99 ? 13 5.395 -4.918 1 93.62 99 THR A C 1
ATOM 789 O O . THR A 1 99 ? 13.32 4.574 -5.781 1 93.62 99 THR A O 1
ATOM 792 N N . MET A 1 100 ? 11.797 5.762 -4.637 1 93.38 100 MET A N 1
ATOM 793 C CA . MET A 1 100 ? 10.664 5.074 -5.254 1 93.38 100 MET A CA 1
ATOM 794 C C . MET A 1 100 ? 10.469 5.531 -6.695 1 93.38 100 MET A C 1
ATOM 796 O O . MET A 1 100 ? 10.141 4.727 -7.566 1 93.38 100 MET A O 1
ATOM 800 N N . VAL A 1 101 ? 10.727 6.797 -7.008 1 94.69 101 VAL A N 1
ATOM 801 C CA . VAL A 1 101 ? 10.242 7.32 -8.281 1 94.69 101 VAL A CA 1
ATOM 802 C C . VAL A 1 101 ? 11.414 7.887 -9.078 1 94.69 101 VAL A C 1
ATOM 804 O O . VAL A 1 101 ? 11.273 8.203 -10.266 1 94.69 101 VAL A O 1
ATOM 807 N N . GLY A 1 102 ? 12.531 8.031 -8.367 1 91.12 102 GLY A N 1
ATOM 808 C CA . GLY A 1 102 ? 13.688 8.633 -9.016 1 91.12 102 GLY A CA 1
ATOM 809 C C . GLY A 1 102 ? 14.609 7.605 -9.656 1 91.12 102 GLY A C 1
ATOM 810 O O . GLY A 1 102 ? 14.156 6.543 -10.086 1 91.12 102 GLY A O 1
ATOM 811 N N . ASP A 1 103 ? 15.844 7.906 -9.695 1 86.56 103 ASP A N 1
ATOM 812 C CA . ASP A 1 103 ? 16.828 7.152 -10.469 1 86.56 103 ASP A CA 1
ATOM 813 C C . ASP A 1 103 ? 17.109 5.797 -9.82 1 86.56 103 ASP A C 1
ATOM 815 O O . ASP A 1 103 ? 17.594 4.879 -10.484 1 86.56 103 ASP A O 1
ATOM 819 N N . LEU A 1 104 ? 16.781 5.691 -8.648 1 88.81 104 LEU A N 1
ATOM 820 C CA . LEU A 1 104 ? 17.062 4.441 -7.953 1 88.81 104 LEU A CA 1
ATOM 821 C C . LEU A 1 104 ? 15.938 3.434 -8.18 1 88.81 104 LEU A C 1
ATOM 823 O O . LEU A 1 104 ? 16.109 2.242 -7.906 1 88.81 104 LEU A O 1
ATOM 827 N N . GLY A 1 105 ? 14.797 3.932 -8.688 1 86.94 105 GLY A N 1
ATOM 828 C CA . GLY A 1 105 ? 13.688 3.037 -8.992 1 86.94 105 GLY A CA 1
ATOM 829 C C . GLY A 1 105 ? 13.844 2.33 -10.32 1 86.94 105 GLY A C 1
ATOM 830 O O . GLY A 1 105 ? 14.852 2.508 -11.008 1 86.94 105 GLY A O 1
ATOM 831 N N . PRO A 1 106 ? 12.914 1.494 -10.508 1 92.38 106 PRO A N 1
ATOM 832 C CA . PRO A 1 106 ? 11.703 1.182 -9.734 1 92.38 106 PRO A CA 1
ATOM 833 C C . PRO A 1 106 ? 11.984 0.271 -8.539 1 92.38 106 PRO A C 1
ATOM 835 O O . PRO A 1 106 ? 12.984 -0.454 -8.539 1 92.38 106 PRO A O 1
ATOM 838 N N . VAL A 1 107 ? 11.109 0.36 -7.543 1 93.81 107 VAL A N 1
ATOM 839 C CA . VAL A 1 107 ? 11.102 -0.49 -6.355 1 93.81 107 VAL A CA 1
ATOM 840 C C . VAL A 1 107 ? 9.844 -1.353 -6.348 1 93.81 107 VAL A C 1
ATOM 842 O O . VAL A 1 107 ? 8.734 -0.852 -6.566 1 93.81 107 VAL A O 1
ATOM 845 N N . ALA A 1 108 ? 10.086 -2.67 -6.109 1 94.12 108 ALA A N 1
ATOM 846 C CA . ALA A 1 108 ? 8.938 -3.578 -6.094 1 94.12 108 ALA A CA 1
ATOM 847 C C . ALA A 1 108 ? 8.07 -3.344 -4.859 1 94.12 108 ALA A C 1
ATOM 849 O O . ALA A 1 108 ? 8.594 -3.172 -3.752 1 94.12 108 ALA A O 1
ATOM 850 N N . ILE A 1 109 ? 6.746 -3.27 -5.066 1 93.44 109 ILE A N 1
ATOM 851 C CA . ILE A 1 109 ? 5.828 -3.287 -3.932 1 93.44 109 ILE A CA 1
ATOM 852 C C . ILE A 1 109 ? 5.973 -4.605 -3.172 1 93.44 109 ILE A C 1
ATOM 854 O O . ILE A 1 109 ? 5.945 -5.68 -3.773 1 93.44 109 ILE A O 1
ATOM 858 N N . MET A 1 110 ? 6.188 -4.551 -1.877 1 93.75 110 MET A N 1
ATOM 859 C CA . MET A 1 110 ? 6.523 -5.73 -1.084 1 93.75 110 MET A CA 1
ATOM 860 C C . MET A 1 110 ? 5.262 -6.426 -0.584 1 93.75 110 MET A C 1
ATOM 862 O O . MET A 1 110 ? 5.102 -6.641 0.619 1 93.75 110 MET A O 1
ATOM 866 N N . SER A 1 111 ? 4.457 -6.879 -1.506 1 90.25 111 SER A N 1
ATOM 867 C CA . SER A 1 111 ? 3.139 -7.41 -1.166 1 90.25 111 SER A CA 1
ATOM 868 C C . SER A 1 111 ? 3.197 -8.906 -0.894 1 90.25 111 SER A C 1
ATOM 870 O O . SER A 1 111 ? 2.275 -9.477 -0.303 1 90.25 111 SER A O 1
ATOM 872 N N . GLU A 1 112 ? 4.25 -9.562 -1.254 1 92.31 112 GLU A N 1
ATOM 873 C CA . GLU A 1 112 ? 4.273 -11.023 -1.218 1 92.31 112 GLU A CA 1
ATOM 874 C C . GLU A 1 112 ? 5.262 -11.531 -0.17 1 92.31 112 GLU A C 1
ATOM 876 O O . GLU A 1 112 ? 5.77 -12.648 -0.283 1 92.31 112 GLU A O 1
ATOM 881 N N . ILE A 1 113 ? 5.531 -10.703 0.765 1 95.06 113 ILE A N 1
ATOM 882 C CA . ILE A 1 113 ? 6.445 -11.102 1.83 1 95.06 113 ILE A CA 1
ATOM 883 C C . ILE A 1 113 ? 5.949 -12.391 2.48 1 95.06 113 ILE A C 1
ATOM 885 O O . ILE A 1 113 ? 6.73 -13.32 2.705 1 95.06 113 ILE A O 1
ATOM 889 N N . PRO A 1 114 ? 4.652 -12.555 2.678 1 92.94 114 PRO A N 1
ATOM 890 C CA . PRO A 1 114 ? 4.168 -13.758 3.359 1 92.94 114 PRO A CA 1
ATOM 891 C C . PRO A 1 114 ? 4.402 -15.031 2.547 1 92.94 114 PRO A C 1
ATOM 893 O O . PRO A 1 114 ? 4.383 -16.125 3.1 1 92.94 114 PRO A O 1
ATOM 896 N N . SER A 1 115 ? 4.605 -14.898 1.314 1 92.88 115 SER A N 1
ATOM 897 C CA . SER A 1 115 ? 4.758 -16.078 0.456 1 92.88 115 SER A CA 1
ATOM 898 C C . SER A 1 115 ? 6.219 -16.5 0.355 1 92.88 115 SER A C 1
ATOM 900 O O . SER A 1 115 ? 6.531 -17.531 -0.229 1 92.88 115 SER A O 1
ATOM 902 N N . LEU A 1 116 ? 7.117 -15.711 0.934 1 96.75 116 LEU A N 1
ATOM 903 C CA . LEU A 1 116 ? 8.539 -16.047 0.887 1 96.75 116 LEU A CA 1
ATOM 904 C C . LEU A 1 116 ? 8.852 -17.234 1.776 1 96.75 116 LEU A C 1
ATOM 906 O O . LEU A 1 116 ? 8.109 -17.531 2.717 1 96.75 116 LEU A O 1
ATOM 910 N N . GLU A 1 117 ? 9.977 -17.875 1.36 1 96.38 117 GLU A N 1
ATOM 911 C CA . GLU A 1 117 ? 10.492 -18.891 2.285 1 96.38 117 GLU A CA 1
ATOM 912 C C . GLU A 1 117 ? 10.766 -18.281 3.66 1 96.38 117 GLU A C 1
ATOM 914 O O . GLU A 1 117 ? 11.133 -17.109 3.768 1 96.38 117 GLU A O 1
ATOM 919 N N . THR A 1 118 ? 10.664 -19.094 4.641 1 96.88 118 THR A N 1
ATOM 920 C CA . THR A 1 118 ? 10.695 -18.656 6.031 1 96.88 118 THR A CA 1
ATOM 921 C C . THR A 1 118 ? 11.938 -17.797 6.305 1 96.88 118 THR A C 1
ATOM 923 O O . THR A 1 118 ? 11.836 -16.703 6.863 1 96.88 118 THR A O 1
ATOM 926 N N . ALA A 1 119 ? 13.07 -18.281 5.887 1 97.94 119 ALA A N 1
ATOM 927 C CA . ALA A 1 119 ? 14.312 -17.547 6.156 1 97.94 119 ALA A CA 1
ATOM 928 C C . ALA A 1 119 ? 14.305 -16.188 5.48 1 97.94 119 ALA A C 1
ATOM 930 O O . ALA A 1 119 ? 14.703 -15.188 6.086 1 97.94 119 ALA A O 1
ATOM 931 N N . HIS A 1 120 ? 13.898 -16.141 4.223 1 97.94 120 HIS A N 1
ATOM 932 C CA . HIS A 1 120 ? 13.812 -14.898 3.475 1 97.94 120 HIS A CA 1
ATOM 933 C C . HIS A 1 120 ? 12.766 -13.969 4.074 1 97.94 120 HIS A C 1
ATOM 935 O O . HIS A 1 120 ? 13.016 -12.766 4.227 1 97.94 120 HIS A O 1
ATOM 941 N N . ARG A 1 121 ? 11.648 -14.531 4.395 1 97.38 121 ARG A N 1
ATOM 942 C CA . ARG A 1 121 ? 10.586 -13.766 5.031 1 97.38 121 ARG A CA 1
ATOM 943 C C . ARG A 1 121 ? 11.062 -13.133 6.332 1 97.38 121 ARG A C 1
ATOM 945 O O . ARG A 1 121 ? 10.898 -11.922 6.535 1 97.38 121 ARG A O 1
ATOM 952 N N . ASP A 1 122 ? 11.688 -13.875 7.176 1 97.81 122 ASP A N 1
ATOM 953 C CA . ASP A 1 122 ? 12.148 -13.391 8.469 1 97.81 122 ASP A CA 1
ATOM 954 C C . ASP A 1 122 ? 13.195 -12.297 8.312 1 97.81 122 ASP A C 1
ATOM 956 O O . ASP A 1 122 ? 13.227 -11.336 9.086 1 97.81 122 ASP A O 1
ATOM 960 N N . GLU A 1 123 ? 14.008 -12.469 7.336 1 97.94 123 GLU A N 1
ATOM 961 C CA . GLU A 1 123 ? 15.031 -11.461 7.082 1 97.94 123 GLU A CA 1
ATOM 962 C C . GLU A 1 123 ? 14.406 -10.133 6.684 1 97.94 123 GLU A C 1
ATOM 964 O O . GLU A 1 123 ? 14.75 -9.086 7.238 1 97.94 123 GLU A O 1
ATOM 969 N N . ILE A 1 124 ? 13.5 -10.148 5.758 1 97.75 124 ILE A N 1
ATOM 970 C CA . ILE A 1 124 ? 12.859 -8.93 5.281 1 97.75 124 ILE A CA 1
ATOM 971 C C . ILE A 1 124 ? 12.07 -8.289 6.418 1 97.75 124 ILE A C 1
ATOM 973 O O . ILE A 1 124 ? 12.141 -7.07 6.625 1 97.75 124 ILE A O 1
ATOM 977 N N . LEU A 1 125 ? 11.352 -9.094 7.164 1 95.69 125 LEU A N 1
ATOM 978 C CA . LEU A 1 125 ? 10.555 -8.578 8.273 1 95.69 125 LEU A CA 1
ATOM 979 C C . LEU A 1 125 ? 11.453 -7.957 9.344 1 95.69 125 LEU A C 1
ATOM 981 O O . LEU A 1 125 ? 11.086 -6.953 9.961 1 95.69 125 LEU A O 1
ATOM 985 N N . GLY A 1 126 ? 12.602 -8.586 9.578 1 96.69 126 GLY A N 1
ATOM 986 C CA . GLY A 1 126 ? 13.555 -8.023 10.516 1 96.69 126 GLY A CA 1
ATOM 987 C C . GLY A 1 126 ? 14.055 -6.648 10.102 1 96.69 126 GLY A C 1
ATOM 988 O O . GLY A 1 126 ? 14.094 -5.727 10.922 1 96.69 126 GLY A O 1
ATOM 989 N N . ILE A 1 127 ? 14.383 -6.48 8.852 1 96.62 127 ILE A N 1
ATOM 990 C CA . ILE A 1 127 ? 14.836 -5.199 8.328 1 96.62 127 ILE A CA 1
ATOM 991 C C . ILE A 1 127 ? 13.711 -4.176 8.414 1 96.62 127 ILE A C 1
ATOM 993 O O . ILE A 1 127 ? 13.922 -3.039 8.844 1 96.62 127 ILE A O 1
ATOM 997 N N . SER A 1 128 ? 12.531 -4.598 8.047 1 94.56 128 SER A N 1
ATOM 998 C CA . SER A 1 128 ? 11.367 -3.719 8.055 1 94.56 128 SER A CA 1
ATOM 999 C C . SER A 1 128 ? 11.039 -3.238 9.469 1 94.56 128 SER A C 1
ATOM 1001 O O . SER A 1 128 ? 10.711 -2.068 9.672 1 94.56 128 SER A O 1
ATOM 1003 N N . ARG A 1 129 ? 11.164 -4.109 10.375 1 95.31 129 ARG A N 1
ATOM 1004 C CA . ARG A 1 129 ? 10.906 -3.744 11.766 1 95.31 129 ARG A CA 1
ATOM 1005 C C . ARG A 1 129 ? 11.922 -2.715 12.258 1 95.31 129 ARG A C 1
ATOM 1007 O O . ARG A 1 129 ? 11.555 -1.74 12.922 1 95.31 129 ARG A O 1
ATOM 1014 N N . ARG A 1 130 ? 13.141 -2.975 11.961 1 96.81 130 ARG A N 1
ATOM 1015 C CA . ARG A 1 130 ? 14.18 -2.027 12.359 1 96.81 130 ARG A CA 1
ATOM 1016 C C . ARG A 1 130 ? 13.953 -0.666 11.711 1 96.81 130 ARG A C 1
ATOM 1018 O O . ARG A 1 130 ? 14.141 0.371 12.352 1 96.81 130 ARG A O 1
ATOM 1025 N N . HIS A 1 131 ? 13.57 -0.701 10.492 1 96.62 131 HIS A N 1
ATOM 1026 C CA . HIS A 1 131 ? 13.281 0.523 9.75 1 96.62 131 HIS A CA 1
ATOM 1027 C C . HIS A 1 131 ? 12.125 1.284 10.383 1 96.62 131 HIS A C 1
ATOM 1029 O O . HIS A 1 131 ? 12.211 2.496 10.602 1 96.62 131 HIS A O 1
ATOM 1035 N N . SER A 1 132 ? 11.07 0.591 10.68 1 96.44 132 SER A N 1
ATOM 1036 C CA . SER A 1 132 ? 9.898 1.199 11.305 1 96.44 132 SER A CA 1
ATOM 1037 C C . SER A 1 132 ? 10.25 1.808 12.664 1 96.44 132 SER A C 1
ATOM 1039 O O . SER A 1 132 ? 9.859 2.936 12.961 1 96.44 132 SER A O 1
ATOM 1041 N N . LEU A 1 133 ? 11.023 1.1 13.445 1 97.44 133 LEU A N 1
ATOM 1042 C CA . LEU A 1 133 ? 11.414 1.584 14.758 1 97.44 133 LEU A CA 1
ATOM 1043 C C . LEU A 1 133 ? 12.289 2.826 14.648 1 97.44 133 LEU A C 1
ATOM 1045 O O . LEU A 1 133 ? 12.156 3.766 15.438 1 97.44 133 LEU A O 1
ATOM 1049 N N . ALA A 1 134 ? 13.156 2.791 13.703 1 97.94 134 ALA A N 1
ATOM 1050 C CA . ALA A 1 134 ? 14.023 3.943 13.492 1 97.94 134 ALA A CA 1
ATOM 1051 C C . ALA A 1 134 ? 13.219 5.18 13.102 1 97.94 134 ALA A C 1
ATOM 1053 O O . ALA A 1 134 ? 13.516 6.285 13.562 1 97.94 134 ALA A O 1
ATOM 1054 N N . PHE A 1 135 ? 12.258 5.039 12.297 1 98.38 135 PHE A N 1
ATOM 1055 C CA . PHE A 1 135 ? 11.422 6.172 11.914 1 98.38 135 PHE A CA 1
ATOM 1056 C C . PHE A 1 135 ? 10.594 6.664 13.102 1 98.38 135 PHE A C 1
ATOM 1058 O O . PHE A 1 135 ? 10.438 7.871 13.289 1 98.38 135 PHE A O 1
ATOM 1065 N N . GLU A 1 136 ? 10.086 5.73 13.859 1 98.38 136 GLU A N 1
ATOM 1066 C CA . GLU A 1 136 ? 9.367 6.09 15.078 1 98.38 136 GLU A CA 1
ATOM 1067 C C . GLU A 1 136 ? 10.25 6.91 16.016 1 98.38 136 GLU A C 1
ATOM 1069 O O . GLU A 1 136 ? 9.773 7.848 16.656 1 98.38 136 GLU A O 1
ATOM 1074 N N . GLN A 1 137 ? 11.469 6.555 16.047 1 98.25 137 GLN A N 1
ATOM 1075 C CA . GLN A 1 137 ? 12.406 7.297 16.891 1 98.25 137 GLN A CA 1
ATOM 1076 C C . GLN A 1 137 ? 12.562 8.734 16.406 1 98.25 137 GLN A C 1
ATOM 1078 O O . GLN A 1 137 ? 12.711 9.656 17.219 1 98.25 137 GLN A O 1
ATOM 1083 N N . ILE A 1 138 ? 12.578 8.93 15.133 1 98.38 138 ILE A N 1
ATOM 1084 C CA . ILE A 1 138 ? 12.633 10.273 14.562 1 98.38 138 ILE A CA 1
ATOM 1085 C C . ILE A 1 138 ? 11.422 11.086 15.023 1 98.38 138 ILE A C 1
ATOM 1087 O O . ILE A 1 138 ? 11.562 12.227 15.461 1 98.38 138 ILE A O 1
ATOM 1091 N N . ILE A 1 139 ? 10.242 10.523 14.938 1 98.19 139 ILE A N 1
ATOM 1092 C CA . ILE A 1 139 ? 9.008 11.203 15.336 1 98.19 139 ILE A CA 1
ATOM 1093 C C . ILE A 1 139 ? 9.055 11.508 16.828 1 98.19 139 ILE A C 1
ATOM 1095 O O . ILE A 1 139 ? 8.742 12.633 17.25 1 98.19 139 ILE A O 1
ATOM 1099 N N . SER A 1 140 ? 9.516 10.508 17.625 1 98.38 140 SER A N 1
ATOM 1100 C CA . SER A 1 140 ? 9.625 10.688 19.062 1 98.38 140 SER A CA 1
ATOM 1101 C C . SER A 1 140 ? 10.578 11.82 19.406 1 98.38 140 SER A C 1
ATOM 1103 O O . SER A 1 140 ? 10.297 12.633 20.297 1 98.38 140 SER A O 1
ATOM 1105 N N . ARG A 1 141 ? 11.648 11.859 18.75 1 97.44 141 ARG A N 1
ATOM 1106 C CA . ARG A 1 141 ? 12.617 12.938 18.953 1 97.44 141 ARG A CA 1
ATOM 1107 C C . ARG A 1 141 ? 12 14.297 18.609 1 97.44 141 ARG A C 1
ATOM 1109 O O . ARG A 1 141 ? 12.258 15.289 19.281 1 97.44 141 ARG A O 1
ATOM 1116 N N . GLY A 1 142 ? 11.273 14.32 17.5 1 98 142 GLY A N 1
ATOM 1117 C CA . GLY A 1 142 ? 10.602 15.547 17.125 1 98 142 GLY A CA 1
ATOM 1118 C C . GLY A 1 142 ? 9.602 16.031 18.156 1 98 142 GLY A C 1
ATOM 1119 O O . GLY A 1 142 ? 9.484 17.234 18.391 1 98 142 GLY A O 1
ATOM 1120 N N . ILE A 1 143 ? 8.859 15.094 18.766 1 97.56 143 ILE A N 1
ATOM 1121 C CA . ILE A 1 143 ? 7.945 15.453 19.844 1 97.56 143 ILE A CA 1
ATOM 1122 C C . ILE A 1 143 ? 8.727 15.992 21.031 1 97.56 143 ILE A C 1
ATOM 1124 O O . ILE A 1 143 ? 8.375 17.031 21.594 1 97.56 143 ILE A O 1
ATOM 1128 N N . ALA A 1 144 ? 9.805 15.359 21.328 1 97.75 144 ALA A N 1
ATOM 1129 C CA . ALA A 1 144 ? 10.633 15.727 22.469 1 97.75 144 ALA A CA 1
ATOM 1130 C C . ALA A 1 144 ? 11.266 17.109 22.266 1 97.75 144 ALA A C 1
ATOM 1132 O O . ALA A 1 144 ? 11.367 17.891 23.219 1 97.75 144 ALA A O 1
ATOM 1133 N N . ASP A 1 145 ? 11.68 17.438 21.062 1 97.31 145 ASP A N 1
ATOM 1134 C CA . ASP A 1 145 ? 12.375 18.703 20.828 1 97.31 145 ASP A CA 1
ATOM 1135 C C . ASP A 1 145 ? 11.383 19.812 20.453 1 97.31 145 ASP A C 1
ATOM 1137 O O . ASP A 1 145 ? 11.789 20.938 20.188 1 97.31 145 ASP A O 1
ATOM 1141 N N . GLY A 1 146 ? 10.094 19.453 20.359 1 96.88 146 GLY A N 1
ATOM 1142 C CA . GLY A 1 146 ? 9.023 20.422 20.156 1 96.88 146 GLY A CA 1
ATOM 1143 C C . GLY A 1 146 ? 8.766 20.719 18.688 1 96.88 146 GLY A C 1
ATOM 1144 O O . GLY A 1 146 ? 7.855 21.484 18.359 1 96.88 146 GLY A O 1
ATOM 1145 N N . SER A 1 147 ? 9.508 20.078 17.781 1 96.75 147 SER A N 1
ATOM 1146 C CA . SER A 1 147 ? 9.375 20.375 16.359 1 96.75 147 SER A CA 1
ATOM 1147 C C . SER A 1 147 ? 8.211 19.609 15.742 1 96.75 147 SER A C 1
ATOM 1149 O O . SER A 1 147 ? 7.766 19.938 14.641 1 96.75 147 SER A O 1
ATOM 1151 N N . ILE A 1 148 ? 7.727 18.594 16.375 1 96.44 148 ILE A N 1
ATOM 1152 C CA . ILE A 1 148 ? 6.566 17.828 15.938 1 96.44 148 ILE A CA 1
ATOM 1153 C C . ILE A 1 148 ? 5.484 17.859 17.016 1 96.44 148 ILE A C 1
ATOM 1155 O O . ILE A 1 148 ? 5.781 17.766 18.203 1 96.44 148 ILE A O 1
ATOM 1159 N N . ALA A 1 149 ? 4.254 18.109 16.641 1 94.38 149 ALA A N 1
ATOM 1160 C CA . ALA A 1 149 ? 3.123 18.094 17.562 1 94.38 149 ALA A CA 1
ATOM 1161 C C . ALA A 1 149 ? 2.967 16.734 18.219 1 94.38 149 ALA A C 1
ATOM 1163 O O . ALA A 1 149 ? 3.34 15.711 17.625 1 94.38 149 ALA A O 1
ATOM 1164 N N . ASP A 1 150 ? 2.379 16.703 19.375 1 94.44 150 ASP A N 1
ATOM 1165 C CA . ASP A 1 150 ? 2.098 15.438 20.031 1 94.44 150 ASP A CA 1
ATOM 1166 C C . ASP A 1 150 ? 1.165 14.57 19.188 1 94.44 150 ASP A C 1
ATOM 1168 O O . ASP A 1 150 ? 0.173 15.062 18.656 1 94.44 150 ASP A O 1
ATOM 1172 N N . CYS A 1 151 ? 1.574 13.344 19.031 1 93.81 151 CYS A N 1
ATOM 1173 C CA . CYS A 1 151 ? 0.796 12.414 18.234 1 93.81 151 CYS A CA 1
ATOM 1174 C C . CYS A 1 151 ? 1.123 10.969 18.594 1 93.81 151 CYS A C 1
ATOM 1176 O O . CYS A 1 151 ? 2.055 10.719 19.375 1 93.81 151 CYS A O 1
ATOM 1178 N N . ASP A 1 152 ? 0.28 10.055 18.156 1 96 152 ASP A N 1
ATOM 1179 C CA . ASP A 1 152 ? 0.603 8.641 18.266 1 96 152 ASP A CA 1
ATOM 1180 C C . ASP A 1 152 ? 1.773 8.266 17.359 1 96 152 ASP A C 1
ATOM 1182 O O . ASP A 1 152 ? 1.61 8.164 16.141 1 96 152 ASP A O 1
ATOM 1186 N N . VAL A 1 153 ? 2.9 8 17.938 1 97.69 153 VAL A N 1
ATOM 1187 C CA . VAL A 1 153 ? 4.164 7.84 17.234 1 97.69 153 VAL A CA 1
ATOM 1188 C C . VAL A 1 153 ? 4.066 6.66 16.266 1 97.69 153 VAL A C 1
ATOM 1190 O O . VAL A 1 153 ? 4.395 6.785 15.078 1 97.69 153 VAL A O 1
ATOM 1193 N N . ARG A 1 154 ? 3.582 5.547 16.703 1 97.25 154 ARG A N 1
ATOM 1194 C CA . ARG A 1 154 ? 3.514 4.32 15.922 1 97.25 154 ARG A CA 1
ATOM 1195 C C . ARG A 1 154 ? 2.549 4.477 14.75 1 97.25 154 ARG A C 1
ATOM 1197 O O . ARG A 1 154 ? 2.885 4.145 13.609 1 97.25 154 ARG A O 1
ATOM 1204 N N . MET A 1 155 ? 1.354 4.996 15 1 97.12 155 MET A N 1
ATOM 1205 C CA . MET A 1 155 ? 0.329 5.133 13.969 1 97.12 155 MET A CA 1
ATOM 1206 C C . MET A 1 155 ? 0.723 6.191 12.953 1 97.12 155 MET A C 1
ATOM 1208 O O . MET A 1 155 ? 0.455 6.043 11.758 1 97.12 155 MET A O 1
ATOM 1212 N N . THR A 1 156 ? 1.339 7.258 13.422 1 97.69 156 THR A N 1
ATOM 1213 C CA . THR A 1 156 ? 1.834 8.281 12.508 1 97.69 156 THR A CA 1
ATOM 1214 C C . THR A 1 156 ? 2.885 7.703 11.562 1 97.69 156 THR A C 1
ATOM 1216 O O . THR A 1 156 ? 2.834 7.93 10.352 1 97.69 156 THR A O 1
ATOM 1219 N N . GLY A 1 157 ? 3.818 6.953 12.141 1 97.88 157 GLY A N 1
ATOM 1220 C CA . GLY A 1 157 ? 4.812 6.289 11.312 1 97.88 157 GLY A CA 1
ATOM 1221 C C . GLY A 1 157 ? 4.207 5.355 10.281 1 97.88 157 GLY A C 1
ATOM 1222 O O . GLY A 1 157 ? 4.574 5.391 9.109 1 97.88 157 GLY A O 1
ATOM 1223 N N . ASN A 1 158 ? 3.258 4.555 10.695 1 97.31 158 ASN A N 1
ATOM 1224 C CA . ASN A 1 158 ? 2.588 3.611 9.805 1 97.31 158 ASN A CA 1
ATOM 1225 C C . ASN A 1 158 ? 1.858 4.328 8.672 1 97.31 158 ASN A C 1
ATOM 1227 O O . ASN A 1 158 ? 1.905 3.893 7.523 1 97.31 158 ASN A O 1
ATOM 1231 N N . ALA A 1 159 ? 1.2 5.406 9.016 1 97.62 159 ALA A N 1
ATOM 1232 C CA . ALA A 1 159 ? 0.449 6.16 8.016 1 97.62 159 ALA A CA 1
ATOM 1233 C C . ALA A 1 159 ? 1.38 6.746 6.957 1 97.62 159 ALA A C 1
ATOM 1235 O O . ALA A 1 159 ? 1.12 6.621 5.758 1 97.62 159 ALA A O 1
ATOM 1236 N N . ILE A 1 160 ? 2.471 7.344 7.383 1 97.94 160 ILE A N 1
ATOM 1237 C CA . ILE A 1 160 ? 3.412 7.984 6.469 1 97.94 160 ILE A CA 1
ATOM 1238 C C . ILE A 1 160 ? 4.09 6.93 5.602 1 97.94 160 ILE A C 1
ATOM 1240 O O . ILE A 1 160 ? 4.148 7.062 4.375 1 97.94 160 ILE A O 1
ATOM 1244 N N . MET A 1 161 ? 4.559 5.875 6.227 1 96.88 161 MET A N 1
ATOM 1245 C CA . MET A 1 161 ? 5.211 4.809 5.477 1 96.88 161 MET A CA 1
ATOM 1246 C C . MET A 1 161 ? 4.238 4.152 4.504 1 96.88 161 MET A C 1
ATOM 1248 O O . MET A 1 161 ? 4.605 3.838 3.369 1 96.88 161 MET A O 1
ATOM 1252 N N . GLY A 1 162 ? 3.014 3.959 4.984 1 96.88 162 GLY A N 1
ATOM 1253 C CA . GLY A 1 162 ? 2.002 3.395 4.105 1 96.88 162 GLY A CA 1
ATOM 1254 C C . GLY A 1 162 ? 1.761 4.227 2.861 1 96.88 162 GLY A C 1
ATOM 1255 O O . GLY A 1 162 ? 1.664 3.689 1.757 1 96.88 162 GLY A O 1
ATOM 1256 N N . ALA A 1 163 ? 1.665 5.555 3.027 1 97.62 163 ALA A N 1
ATOM 1257 C CA . ALA A 1 163 ? 1.469 6.473 1.908 1 97.62 163 ALA A CA 1
ATOM 1258 C C . ALA A 1 163 ? 2.598 6.344 0.89 1 97.62 163 ALA A C 1
ATOM 1260 O O . ALA A 1 163 ? 2.352 6.305 -0.318 1 97.62 163 ALA A O 1
ATOM 1261 N N . ILE A 1 164 ? 3.818 6.207 1.363 1 97.38 164 ILE A N 1
ATOM 1262 C CA . ILE A 1 164 ? 4.988 6.156 0.493 1 97.38 164 ILE A CA 1
ATOM 1263 C C . ILE A 1 164 ? 5.07 4.789 -0.181 1 97.38 164 ILE A C 1
ATOM 1265 O O . ILE A 1 164 ? 5.266 4.699 -1.396 1 97.38 164 ILE A O 1
ATOM 1269 N N . ASN A 1 165 ? 4.863 3.773 0.581 1 96 165 ASN A N 1
ATOM 1270 C CA . ASN A 1 165 ? 5.055 2.414 0.086 1 96 165 ASN A CA 1
ATOM 1271 C C . ASN A 1 165 ? 3.975 2.025 -0.917 1 96 165 ASN A C 1
ATOM 1273 O O . ASN A 1 165 ? 4.129 1.054 -1.659 1 96 165 ASN A O 1
ATOM 1277 N N . TRP A 1 166 ? 2.955 2.803 -0.96 1 96.06 166 TRP A N 1
ATOM 1278 C CA . TRP A 1 166 ? 1.86 2.521 -1.884 1 96.06 166 TRP A CA 1
ATOM 1279 C C . TRP A 1 166 ? 2.141 3.121 -3.258 1 96.06 166 TRP A C 1
ATOM 1281 O O . TRP A 1 166 ? 1.454 2.805 -4.23 1 96.06 166 TRP A O 1
ATOM 1291 N N . ILE A 1 167 ? 3.113 3.914 -3.43 1 96.31 167 ILE A N 1
ATOM 1292 C CA . ILE A 1 167 ? 3.385 4.691 -4.633 1 96.31 167 ILE A CA 1
ATOM 1293 C C . ILE A 1 167 ? 3.543 3.756 -5.828 1 96.31 167 ILE A C 1
ATOM 1295 O O . ILE A 1 167 ? 2.967 3.994 -6.895 1 96.31 167 ILE A O 1
ATOM 1299 N N . PRO A 1 168 ? 4.262 2.594 -5.688 1 94.44 168 PRO A N 1
ATOM 1300 C CA . PRO A 1 168 ? 4.453 1.761 -6.875 1 94.44 168 PRO A CA 1
ATOM 1301 C C . PRO A 1 168 ? 3.143 1.195 -7.418 1 94.44 168 PRO A C 1
ATOM 1303 O O . PRO A 1 168 ? 3.105 0.676 -8.531 1 94.44 168 PRO A O 1
ATOM 1306 N N . LYS A 1 169 ? 2.141 1.282 -6.68 1 93.19 169 LYS A N 1
ATOM 1307 C CA . LYS A 1 169 ? 0.847 0.775 -7.129 1 93.19 169 LYS A CA 1
ATOM 1308 C C . LYS A 1 169 ? 0.292 1.619 -8.273 1 93.19 169 LYS A C 1
ATOM 1310 O O . LYS A 1 169 ? -0.41 1.106 -9.148 1 93.19 169 LYS A O 1
ATOM 1315 N N . TRP A 1 170 ? 0.648 2.91 -8.328 1 91.81 170 TRP A N 1
ATOM 1316 C CA . TRP A 1 170 ? 0.01 3.775 -9.32 1 91.81 170 TRP A CA 1
ATOM 1317 C C . TRP A 1 170 ? 1.052 4.555 -10.109 1 91.81 170 TRP A C 1
ATOM 1319 O O . TRP A 1 170 ? 0.731 5.172 -11.133 1 91.81 170 TRP A O 1
ATOM 1329 N N . PHE A 1 171 ? 2.248 4.555 -9.664 1 93.19 171 PHE A N 1
ATOM 1330 C CA . PHE A 1 171 ? 3.301 5.227 -10.414 1 93.19 171 PHE A CA 1
ATOM 1331 C C . PHE A 1 171 ? 3.996 4.258 -11.367 1 93.19 171 PHE A C 1
ATOM 1333 O O . PHE A 1 171 ? 4.461 3.197 -10.945 1 93.19 171 PHE A O 1
ATOM 1340 N N . HIS A 1 172 ? 4.207 4.691 -12.711 1 86 172 HIS A N 1
ATOM 1341 C CA . HIS A 1 172 ? 4.762 3.783 -13.711 1 86 172 HIS A CA 1
ATOM 1342 C C . HIS A 1 172 ? 5.855 4.465 -14.531 1 86 172 HIS A C 1
ATOM 1344 O O . HIS A 1 172 ? 5.973 4.227 -15.734 1 86 172 HIS A O 1
ATOM 1350 N N . GLY A 1 173 ? 6.66 5.27 -14.031 1 83 173 GLY A N 1
ATOM 1351 C CA . GLY A 1 173 ? 7.887 5.723 -14.672 1 83 173 GLY A CA 1
ATOM 1352 C C . GLY A 1 173 ? 7.691 6.965 -15.523 1 83 173 GLY A C 1
ATOM 1353 O O . GLY A 1 173 ? 8.312 7.102 -16.578 1 83 173 GLY A O 1
ATOM 1354 N N . ASN A 1 174 ? 7.035 7.984 -15.055 1 85.62 174 ASN A N 1
ATOM 1355 C CA . ASN A 1 174 ? 6.891 9.281 -15.695 1 85.62 174 ASN A CA 1
ATOM 1356 C C . ASN A 1 174 ? 7.668 10.367 -14.961 1 85.62 174 ASN A C 1
ATOM 1358 O O . ASN A 1 174 ? 7.418 10.625 -13.781 1 85.62 174 ASN A O 1
ATOM 1362 N N . SER A 1 175 ? 8.656 10.938 -15.742 1 87 175 SER A N 1
ATOM 1363 C CA . SER A 1 175 ? 9.57 11.859 -15.078 1 87 175 SER A CA 1
ATOM 1364 C C . SER A 1 175 ? 8.828 13.07 -14.523 1 87 175 SER A C 1
ATOM 1366 O O . SER A 1 175 ? 9.156 13.57 -13.445 1 87 175 SER A O 1
ATOM 1368 N N . THR A 1 176 ? 7.898 13.57 -15.297 1 91.88 176 THR A N 1
ATOM 1369 C CA . THR A 1 176 ? 7.125 14.719 -14.828 1 91.88 176 THR A CA 1
ATOM 1370 C C . THR A 1 176 ? 6.367 14.375 -13.555 1 91.88 176 THR A C 1
ATOM 1372 O O . THR A 1 176 ? 6.41 15.125 -12.57 1 91.88 176 THR A O 1
ATOM 1375 N N . MET A 1 177 ? 5.789 13.258 -13.547 1 93.38 177 MET A N 1
ATOM 1376 C CA . MET A 1 177 ? 5.039 12.82 -12.367 1 93.38 177 MET A CA 1
ATOM 1377 C C . MET A 1 177 ? 5.973 12.547 -11.195 1 93.38 177 MET A C 1
ATOM 1379 O O . MET A 1 177 ? 5.637 12.844 -10.047 1 93.38 177 MET A O 1
ATOM 1383 N N . ALA A 1 178 ? 7.133 11.984 -11.523 1 95.5 178 ALA A N 1
ATOM 1384 C CA . ALA A 1 178 ? 8.117 11.742 -10.469 1 95.5 178 ALA A CA 1
ATOM 1385 C C . ALA A 1 178 ? 8.461 13.039 -9.734 1 95.5 178 ALA A C 1
ATOM 1387 O O . ALA A 1 178 ? 8.469 13.07 -8.5 1 95.5 178 ALA A O 1
ATOM 1388 N N . ASN A 1 179 ? 8.703 14.07 -10.477 1 95.12 179 ASN A N 1
ATOM 1389 C CA . ASN A 1 179 ? 9.047 15.367 -9.898 1 95.12 179 ASN A CA 1
ATOM 1390 C C . ASN A 1 179 ? 7.898 15.93 -9.062 1 95.12 179 ASN A C 1
ATOM 1392 O O . ASN A 1 179 ? 8.125 16.547 -8.023 1 95.12 179 ASN A O 1
ATOM 1396 N N . GLU A 1 180 ? 6.703 15.695 -9.578 1 95.69 180 GLU A N 1
ATOM 1397 C CA . GLU A 1 180 ? 5.527 16.156 -8.844 1 95.69 180 GLU A CA 1
ATOM 1398 C C . GLU A 1 180 ? 5.402 15.445 -7.504 1 95.69 180 GLU A C 1
ATOM 1400 O O . GLU A 1 180 ? 5.098 16.062 -6.484 1 95.69 180 GLU A O 1
ATOM 1405 N N . ILE A 1 181 ? 5.66 14.18 -7.473 1 97.25 181 ILE A N 1
ATOM 1406 C CA . ILE A 1 181 ? 5.562 13.391 -6.254 1 97.25 181 ILE A CA 1
ATOM 1407 C C . ILE A 1 181 ? 6.637 13.828 -5.262 1 97.25 181 ILE A C 1
ATOM 1409 O O . ILE A 1 181 ? 6.348 14.062 -4.086 1 97.25 181 ILE A O 1
ATOM 1413 N N . ILE A 1 182 ? 7.875 13.992 -5.738 1 96.31 182 ILE A N 1
ATOM 1414 C CA . ILE A 1 182 ? 9 14.375 -4.895 1 96.31 182 ILE A CA 1
ATOM 1415 C C . ILE A 1 182 ? 8.734 15.734 -4.254 1 96.31 182 ILE A C 1
ATOM 1417 O O . ILE A 1 182 ? 9.102 15.969 -3.098 1 96.31 182 ILE A O 1
ATOM 1421 N N . ALA A 1 183 ? 8.055 16.594 -4.957 1 95.38 183 ALA A N 1
ATOM 1422 C CA . ALA A 1 183 ? 7.773 17.938 -4.461 1 95.38 183 ALA A CA 1
ATOM 1423 C C . ALA A 1 183 ? 6.586 17.922 -3.498 1 95.38 183 ALA A C 1
ATOM 1425 O O . ALA A 1 183 ? 6.609 18.609 -2.467 1 95.38 183 ALA A O 1
ATOM 1426 N N . ALA A 1 184 ? 5.605 17.141 -3.775 1 96.5 184 ALA A N 1
ATOM 1427 C CA . ALA A 1 184 ? 4.32 17.25 -3.096 1 96.5 184 ALA A CA 1
ATOM 1428 C C . ALA A 1 184 ? 4.293 16.406 -1.827 1 96.5 184 ALA A C 1
ATOM 1430 O O . ALA A 1 184 ? 3.803 16.859 -0.787 1 96.5 184 ALA A O 1
ATOM 1431 N N . PHE A 1 185 ? 4.816 15.203 -1.841 1 97.44 185 PHE A N 1
ATOM 1432 C CA . PHE A 1 185 ? 4.621 14.234 -0.768 1 97.44 185 PHE A CA 1
ATOM 1433 C C . PHE A 1 185 ? 5.277 14.719 0.521 1 97.44 185 PHE A C 1
ATOM 1435 O O . PHE A 1 185 ? 4.664 14.672 1.59 1 97.44 185 PHE A O 1
ATOM 1442 N N . PRO A 1 186 ? 6.543 15.258 0.452 1 96.75 186 PRO A N 1
ATOM 1443 C CA . PRO A 1 186 ? 7.121 15.75 1.705 1 96.75 186 PRO A CA 1
ATOM 1444 C C . PRO A 1 186 ? 6.297 16.875 2.336 1 96.75 186 PRO A C 1
ATOM 1446 O O . PRO A 1 186 ? 6.129 16.906 3.557 1 96.75 186 PRO A O 1
ATOM 1449 N N . GLU A 1 187 ? 5.746 17.734 1.552 1 93.5 187 GLU A N 1
ATOM 1450 C CA . GLU A 1 187 ? 4.938 18.828 2.057 1 93.5 187 GLU A CA 1
ATOM 1451 C C . GLU A 1 187 ? 3.633 18.328 2.67 1 93.5 187 GLU A C 1
ATOM 1453 O O . GLU A 1 187 ? 3.283 18.703 3.793 1 93.5 187 GLU A O 1
ATOM 1458 N N . ILE A 1 188 ? 3.006 17.453 1.997 1 93.88 188 ILE A N 1
ATOM 1459 C CA . ILE A 1 188 ? 1.707 16.938 2.408 1 93.88 188 ILE A CA 1
ATOM 1460 C C . ILE A 1 188 ? 1.854 16.141 3.703 1 93.88 188 ILE A C 1
ATOM 1462 O O . ILE A 1 188 ? 1.116 16.359 4.664 1 93.88 188 ILE A O 1
ATOM 1466 N N . LEU A 1 189 ? 2.836 15.234 3.777 1 94.88 189 LEU A N 1
ATOM 1467 C CA . LEU A 1 189 ? 2.936 14.273 4.867 1 94.88 189 LEU A CA 1
ATOM 1468 C C . LEU A 1 189 ? 3.588 14.898 6.094 1 94.88 189 LEU A C 1
ATOM 1470 O O . LEU A 1 189 ? 3.328 14.484 7.223 1 94.88 189 LEU A O 1
ATOM 1474 N N . SER A 1 190 ? 4.379 15.953 5.883 1 92.25 190 SER A N 1
ATOM 1475 C CA . SER A 1 190 ? 5.031 16.578 7.031 1 92.25 190 SER A CA 1
ATOM 1476 C C . SER A 1 190 ? 4.16 17.672 7.633 1 92.25 190 SER A C 1
ATOM 1478 O O . SER A 1 190 ? 4.324 18.031 8.797 1 92.25 190 SER A O 1
ATOM 1480 N N . ARG A 1 191 ? 3.275 18.234 6.848 1 87.31 191 ARG A N 1
ATOM 1481 C CA . ARG A 1 191 ? 2.41 19.312 7.328 1 87.31 191 ARG A CA 1
ATOM 1482 C C . ARG A 1 191 ? 1.616 18.875 8.555 1 87.31 191 ARG A C 1
ATOM 1484 O O . ARG A 1 191 ? 1.416 19.656 9.484 1 87.31 191 ARG A O 1
ATOM 1491 N N . GLY A 1 192 ? 1.174 17.641 8.523 1 84.75 192 GLY A N 1
ATOM 1492 C CA . GLY A 1 192 ? 0.388 17.094 9.625 1 84.75 192 GLY A CA 1
ATOM 1493 C C . GLY A 1 192 ? 1.188 16.922 10.898 1 84.75 192 GLY A C 1
ATOM 1494 O O . GLY A 1 192 ? 0.619 16.703 11.969 1 84.75 192 GLY A O 1
ATOM 1495 N N . LEU A 1 193 ? 2.5 17.094 10.812 1 90.94 193 LEU A N 1
ATOM 1496 C CA . LEU A 1 193 ? 3.377 16.875 11.953 1 90.94 193 LEU A CA 1
ATOM 1497 C C . LEU A 1 193 ? 3.65 18.188 12.688 1 90.94 193 LEU A C 1
ATOM 1499 O O . LEU A 1 193 ? 4.121 18.172 13.828 1 90.94 193 LEU A O 1
ATOM 1503 N N . ARG A 1 194 ? 3.369 19.266 12.047 1 87.38 194 ARG A N 1
ATOM 1504 C CA . ARG A 1 194 ? 3.74 20.562 12.609 1 87.38 194 ARG A CA 1
ATOM 1505 C C . ARG A 1 194 ? 2.91 20.891 13.844 1 87.38 194 ARG A C 1
ATOM 1507 O O . ARG A 1 194 ? 1.715 20.594 13.891 1 87.38 194 ARG A O 1
ATOM 1514 N N . PRO A 1 195 ? 3.586 21.484 14.812 1 78.81 195 PRO A N 1
ATOM 1515 C CA . PRO A 1 195 ? 2.828 21.953 15.977 1 78.81 195 PRO A CA 1
ATOM 1516 C C . PRO A 1 195 ? 1.839 23.062 15.641 1 78.81 195 PRO A C 1
ATOM 1518 O O . PRO A 1 195 ? 2.076 23.844 14.719 1 78.81 195 PRO A O 1
ATOM 1521 N N . SER A 1 196 ? 0.568 22.875 15.961 1 63.75 196 SER A N 1
ATOM 1522 C CA . SER A 1 196 ? -0.427 23.922 15.75 1 63.75 196 SER A CA 1
ATOM 1523 C C . SER A 1 196 ? -0.052 25.203 16.5 1 63.75 196 SER A C 1
ATOM 1525 O O . SER A 1 196 ? 0.564 25.141 17.562 1 63.75 196 SER A O 1
ATOM 1527 N N . ASP A 1 197 ? 0.285 26.297 15.875 1 52.62 197 ASP A N 1
ATOM 1528 C CA . ASP A 1 197 ? 0.47 27.547 16.594 1 52.62 197 ASP A CA 1
ATOM 1529 C C . ASP A 1 197 ? -0.519 27.672 17.75 1 52.62 197 ASP A C 1
ATOM 1531 O O . ASP A 1 197 ? -1.713 27.422 17.578 1 52.62 197 ASP A O 1
ATOM 1535 N N . LYS A 1 198 ? -0.161 27.312 18.969 1 45.84 198 LYS A N 1
ATOM 1536 C CA . LYS A 1 198 ? -0.893 27.656 20.188 1 45.84 198 LYS A CA 1
ATOM 1537 C C . LYS A 1 198 ? -1.596 29 20.031 1 45.84 198 LYS A C 1
ATOM 1539 O O . LYS A 1 198 ? -0.961 30.016 19.703 1 45.84 198 LYS A O 1
ATOM 1544 N N . LEU A 1 199 ? -2.828 29.109 19.688 1 39.09 199 LEU A N 1
ATOM 1545 C CA . LEU A 1 199 ? -3.463 30.328 20.141 1 39.09 199 LEU A CA 1
ATOM 1546 C C . LEU A 1 199 ? -2.855 30.812 21.453 1 39.09 199 LEU A C 1
ATOM 1548 O O . LEU A 1 199 ? -2.846 30.062 22.438 1 39.09 199 LEU A O 1
ATOM 1552 N N . SER A 1 200 ? -1.815 31.562 21.406 1 35.09 200 SER A N 1
ATOM 1553 C CA . SER A 1 200 ? -1.345 32.281 22.578 1 35.09 200 SER A CA 1
ATOM 1554 C C . SER A 1 200 ? -2.49 32.594 23.531 1 35.09 200 SER A C 1
ATOM 1556 O O . SER A 1 200 ? -3.404 33.344 23.203 1 35.09 200 SER A O 1
ATOM 1558 N N . ARG A 1 201 ? -3.023 31.719 24.312 1 40.03 201 ARG A N 1
ATOM 1559 C CA . ARG A 1 201 ? -3.84 32.125 25.453 1 40.03 201 ARG A CA 1
ATOM 1560 C C . ARG A 1 201 ? -3.291 33.375 26.109 1 40.03 201 ARG A C 1
ATOM 1562 O O . ARG A 1 201 ? -2.195 33.344 26.688 1 40.03 201 ARG A O 1
ATOM 1569 N N . THR A 1 202 ? -3.6 34.531 25.562 1 37.28 202 THR A N 1
ATOM 1570 C CA . THR A 1 202 ? -3.424 35.75 26.359 1 37.28 202 THR A CA 1
ATOM 1571 C C . THR A 1 202 ? -3.787 35.5 27.812 1 37.28 202 THR A C 1
ATOM 1573 O O . THR A 1 202 ? -4.906 35.062 28.109 1 37.28 202 THR A O 1
ATOM 1576 N N . PRO A 1 203 ? -2.82 35.219 28.625 1 38.38 203 PRO A N 1
ATOM 1577 C CA . PRO A 1 203 ? -3.125 35.156 30.062 1 38.38 203 PRO A CA 1
ATOM 1578 C C . PRO A 1 203 ? -4.117 36.25 30.484 1 38.38 203 PRO A C 1
ATOM 1580 O O . PRO A 1 203 ? -3.975 37.406 30.094 1 38.38 203 PRO A O 1
ATOM 1583 N N . SER A 1 204 ? -5.387 35.969 30.453 1 35.28 204 SER A N 1
ATOM 1584 C CA . SER A 1 204 ? -6.242 36.969 31.125 1 35.28 204 SER A CA 1
ATOM 1585 C C . SER A 1 204 ? -5.59 37.469 32.406 1 35.28 204 SER A C 1
ATOM 1587 O O . SER A 1 204 ? -5.234 36.688 33.281 1 35.28 204 SER A O 1
ATOM 1589 N N . SER A 1 205 ? -4.855 38.594 32.375 1 35.16 205 SER A N 1
ATOM 1590 C CA . SER A 1 205 ? -4.551 39.375 33.562 1 35.16 205 SER A CA 1
ATOM 1591 C C . SER A 1 205 ? -5.703 39.312 34.562 1 35.16 205 SER A C 1
ATOM 1593 O O . SER A 1 205 ? -6.836 39.656 34.219 1 35.16 205 SER A O 1
ATOM 1595 N N . GLN A 1 206 ? -5.633 38.594 35.656 1 26.75 206 GLN A N 1
ATOM 1596 C CA . GLN A 1 206 ? -6.336 39.125 36.844 1 26.75 206 GLN A CA 1
ATOM 1597 C C . GLN A 1 206 ? -5.949 40.562 37.125 1 26.75 206 GLN A C 1
ATOM 1599 O O . GLN A 1 206 ? -4.77 40.938 37.062 1 26.75 206 GLN A O 1
ATOM 1604 N N . MET B 1 1 ? -36.5 -17.391 -10.305 1 46.16 1 MET B N 1
ATOM 1605 C CA . MET B 1 1 ? -36.094 -16.188 -9.578 1 46.16 1 MET B CA 1
ATOM 1606 C C . MET B 1 1 ? -35.75 -16.516 -8.125 1 46.16 1 MET B C 1
ATOM 1608 O O . MET B 1 1 ? -36.594 -17.047 -7.391 1 46.16 1 MET B O 1
ATOM 1612 N N . SER B 1 2 ? -34.438 -16.703 -7.895 1 58.25 2 SER B N 1
ATOM 1613 C CA . SER B 1 2 ? -34.156 -17.109 -6.527 1 58.25 2 SER B CA 1
ATOM 1614 C C . SER B 1 2 ? -34.875 -16.234 -5.516 1 58.25 2 SER B C 1
ATOM 1616 O O . SER B 1 2 ? -35.062 -15.031 -5.738 1 58.25 2 SER B O 1
ATOM 1618 N N . GLN B 1 3 ? -35.594 -16.719 -4.664 1 69.62 3 GLN B N 1
ATOM 1619 C CA . GLN B 1 3 ? -36.344 -16.016 -3.621 1 69.62 3 GLN B CA 1
ATOM 1620 C C . GLN B 1 3 ? -35.406 -15.102 -2.812 1 69.62 3 GLN B C 1
ATOM 1622 O O . GLN B 1 3 ? -34.25 -15.398 -2.641 1 69.62 3 GLN B O 1
ATOM 1627 N N . PRO B 1 4 ? -35.938 -13.898 -2.518 1 68.75 4 PRO B N 1
ATOM 1628 C CA . PRO B 1 4 ? -35.156 -12.898 -1.766 1 68.75 4 PRO B CA 1
ATOM 1629 C C . PRO B 1 4 ? -34.375 -13.5 -0.605 1 68.75 4 PRO B C 1
ATOM 1631 O O . PRO B 1 4 ? -33.25 -13.086 -0.342 1 68.75 4 PRO B O 1
ATOM 1634 N N . ALA B 1 5 ? -34.906 -14.477 -0.023 1 74.44 5 ALA B N 1
ATOM 1635 C CA . ALA B 1 5 ? -34.219 -15.109 1.111 1 74.44 5 ALA B CA 1
ATOM 1636 C C . ALA B 1 5 ? -33.031 -15.914 0.654 1 74.44 5 ALA B C 1
ATOM 1638 O O . ALA B 1 5 ? -31.984 -15.93 1.323 1 74.44 5 ALA B O 1
ATOM 1639 N N . GLU B 1 6 ? -33.188 -16.625 -0.417 1 75.06 6 GLU B N 1
ATOM 1640 C CA . GLU B 1 6 ? -32.094 -17.422 -0.957 1 75.06 6 GLU B CA 1
ATOM 1641 C C . GLU B 1 6 ? -30.953 -16.531 -1.418 1 75.06 6 GLU B C 1
ATOM 1643 O O . GLU B 1 6 ? -29.781 -16.875 -1.231 1 75.06 6 GLU B O 1
ATOM 1648 N N . GLU B 1 7 ? -31.406 -15.461 -1.922 1 79.88 7 GLU B N 1
ATOM 1649 C CA . GLU B 1 7 ? -30.391 -14.5 -2.367 1 79.88 7 GLU B CA 1
ATOM 1650 C C . GLU B 1 7 ? -29.594 -13.953 -1.189 1 79.88 7 GLU B C 1
ATOM 1652 O O . GLU B 1 7 ? -28.375 -13.797 -1.275 1 79.88 7 GLU B O 1
ATOM 1657 N N . THR B 1 8 ? -30.328 -13.727 -0.21 1 84.62 8 THR B N 1
ATOM 1658 C CA . THR B 1 8 ? -29.703 -13.195 0.987 1 84.62 8 THR B CA 1
ATOM 1659 C C . THR B 1 8 ? -28.75 -14.219 1.6 1 84.62 8 THR B C 1
ATOM 1661 O O . THR B 1 8 ? -27.656 -13.859 2.059 1 84.62 8 THR B O 1
ATOM 1664 N N . ARG B 1 9 ? -29.156 -15.461 1.501 1 87.88 9 ARG B N 1
ATOM 1665 C CA . ARG B 1 9 ? -28.312 -16.531 2.039 1 87.88 9 ARG B CA 1
ATOM 1666 C C . ARG B 1 9 ? -27.047 -16.703 1.195 1 87.88 9 ARG B C 1
ATOM 1668 O O . ARG B 1 9 ? -25.969 -16.938 1.731 1 87.88 9 ARG B O 1
ATOM 1675 N N . TYR B 1 10 ? -27.297 -16.656 -0.09 1 92.06 10 TYR B N 1
ATOM 1676 C CA . TYR B 1 10 ? -26.172 -16.766 -1.004 1 92.06 10 TYR B CA 1
ATOM 1677 C C . TYR B 1 10 ? -25.156 -15.656 -0.759 1 92.06 10 TYR B C 1
ATOM 1679 O O . TYR B 1 10 ? -23.953 -15.914 -0.643 1 92.06 10 TYR B O 1
ATOM 1687 N N . GLU B 1 11 ? -25.719 -14.484 -0.667 1 92.5 11 GLU B N 1
ATOM 1688 C CA . GLU B 1 11 ? -24.859 -13.32 -0.481 1 92.5 11 GLU B CA 1
ATOM 1689 C C . GLU B 1 11 ? -24.125 -13.383 0.855 1 92.5 11 GLU B C 1
ATOM 1691 O O . GLU B 1 11 ? -22.953 -13.008 0.943 1 92.5 11 GLU B O 1
ATOM 1696 N N . ALA B 1 12 ? -24.781 -13.859 1.812 1 93.56 12 ALA B N 1
ATOM 1697 C CA . ALA B 1 12 ? -24.188 -13.992 3.137 1 93.56 12 ALA B CA 1
ATOM 1698 C C . ALA B 1 12 ? -23.062 -15.023 3.129 1 93.56 12 ALA B C 1
ATOM 1700 O O . ALA B 1 12 ? -22 -14.797 3.727 1 93.56 12 ALA B O 1
ATOM 1701 N N . GLN B 1 13 ? -23.281 -16.094 2.467 1 94.19 13 GLN B N 1
ATOM 1702 C CA . GLN B 1 13 ? -22.266 -17.141 2.375 1 94.19 13 GLN B CA 1
ATOM 1703 C C . GLN B 1 13 ? -21.078 -16.672 1.538 1 94.19 13 GLN B C 1
ATOM 1705 O O . GLN B 1 13 ? -19.922 -16.953 1.873 1 94.19 13 GLN B O 1
ATOM 1710 N N . LEU B 1 14 ? -21.391 -16 0.517 1 95.31 14 LEU B N 1
ATOM 1711 C CA . LEU B 1 14 ? -20.328 -15.453 -0.312 1 95.31 14 LEU B CA 1
ATOM 1712 C C . LEU B 1 14 ? -19.453 -14.484 0.487 1 95.31 14 LEU B C 1
ATOM 1714 O O . LEU B 1 14 ? -18.234 -14.523 0.403 1 95.31 14 LEU B O 1
ATOM 1718 N N . ASP B 1 15 ? -20.125 -13.68 1.233 1 95.5 15 ASP B N 1
ATOM 1719 C CA . ASP B 1 15 ? -19.391 -12.727 2.047 1 95.5 15 ASP B CA 1
ATOM 1720 C C . ASP B 1 15 ? -18.469 -13.438 3.045 1 95.5 15 ASP B C 1
ATOM 1722 O O . ASP B 1 15 ? -17.344 -13.016 3.27 1 95.5 15 ASP B O 1
ATOM 1726 N N . ARG B 1 16 ? -18.953 -14.43 3.605 1 95 16 ARG B N 1
ATOM 1727 C CA . ARG B 1 16 ? -18.141 -15.242 4.516 1 95 16 ARG B CA 1
ATOM 1728 C C . ARG B 1 16 ? -16.922 -15.812 3.812 1 95 16 ARG B C 1
ATOM 1730 O O . ARG B 1 16 ? -15.82 -15.805 4.367 1 95 16 ARG B O 1
ATOM 1737 N N . ILE B 1 17 ? -17.141 -16.25 2.672 1 96.5 17 ILE B N 1
ATOM 1738 C CA . ILE B 1 17 ? -16.062 -16.828 1.867 1 96.5 17 ILE B CA 1
ATOM 1739 C C . ILE B 1 17 ? -15.039 -15.75 1.527 1 96.5 17 ILE B C 1
ATOM 1741 O O . ILE B 1 17 ? -13.828 -15.961 1.664 1 96.5 17 ILE B O 1
ATOM 1745 N N . LEU B 1 18 ? -15.547 -14.609 1.146 1 97.06 18 LEU B N 1
ATOM 1746 C CA . LEU B 1 18 ? -14.656 -13.539 0.721 1 97.06 18 LEU B CA 1
ATOM 1747 C C . LEU B 1 18 ? -13.844 -13.008 1.898 1 97.06 18 LEU B C 1
ATOM 1749 O O . LEU B 1 18 ? -12.664 -12.664 1.743 1 97.06 18 LEU B O 1
ATOM 1753 N N . LYS B 1 19 ? -14.438 -12.961 3.043 1 95.56 19 LYS B N 1
ATOM 1754 C CA . LYS B 1 19 ? -13.711 -12.547 4.238 1 95.56 19 LYS B CA 1
ATOM 1755 C C . LYS B 1 19 ? -12.617 -13.547 4.59 1 95.56 19 LYS B C 1
ATOM 1757 O O . LYS B 1 19 ? -11.484 -13.156 4.906 1 95.56 19 LYS B O 1
ATOM 1762 N N . ALA B 1 20 ? -12.898 -14.758 4.496 1 95.69 20 ALA B N 1
ATOM 1763 C CA . ALA B 1 20 ? -11.906 -15.805 4.758 1 95.69 20 ALA B CA 1
ATOM 1764 C C . ALA B 1 20 ? -10.781 -15.758 3.727 1 95.69 20 ALA B C 1
ATOM 1766 O O . ALA B 1 20 ? -9.602 -15.906 4.074 1 95.69 20 ALA B O 1
ATOM 1767 N N . ALA B 1 21 ? -11.18 -15.625 2.502 1 96.94 21 ALA B N 1
ATOM 1768 C CA . ALA B 1 21 ? -10.195 -15.539 1.427 1 96.94 21 ALA B CA 1
ATOM 1769 C C . ALA B 1 21 ? -9.266 -14.344 1.624 1 96.94 21 ALA B C 1
ATOM 1771 O O . ALA B 1 21 ? -8.047 -14.461 1.485 1 96.94 21 ALA B O 1
ATOM 1772 N N . ALA B 1 22 ? -9.867 -13.195 1.948 1 95.75 22 ALA B N 1
ATOM 1773 C CA . ALA B 1 22 ? -9.078 -11.984 2.191 1 95.75 22 ALA B CA 1
ATOM 1774 C C . ALA B 1 22 ? -8.062 -12.219 3.301 1 95.75 22 ALA B C 1
ATOM 1776 O O . ALA B 1 22 ? -6.902 -11.805 3.182 1 95.75 22 ALA B O 1
ATOM 1777 N N . ARG B 1 23 ? -8.477 -12.867 4.32 1 94.44 23 ARG B N 1
ATOM 1778 C CA . ARG B 1 23 ? -7.57 -13.203 5.41 1 94.44 23 ARG B CA 1
ATOM 1779 C C . ARG B 1 23 ? -6.418 -14.07 4.91 1 94.44 23 ARG B C 1
ATOM 1781 O O . ARG B 1 23 ? -5.258 -13.812 5.238 1 94.44 23 ARG B O 1
ATOM 1788 N N . CYS B 1 24 ? -6.699 -15.055 4.148 1 94.94 24 CYS B N 1
ATOM 1789 C CA . CYS B 1 24 ? -5.684 -15.953 3.613 1 94.94 24 CYS B CA 1
ATOM 1790 C C . CYS B 1 24 ? -4.715 -15.203 2.707 1 94.94 24 CYS B C 1
ATOM 1792 O O . CYS B 1 24 ? -3.496 -15.359 2.832 1 94.94 24 CYS B O 1
ATOM 1794 N N . PHE B 1 25 ? -5.273 -14.398 1.862 1 94.81 25 PHE B N 1
ATOM 1795 C CA . PHE B 1 25 ? -4.43 -13.625 0.955 1 94.81 25 PHE B CA 1
ATOM 1796 C C . PHE B 1 25 ? -3.514 -12.688 1.731 1 94.81 25 PHE B C 1
ATOM 1798 O O . PHE B 1 25 ? -2.338 -12.539 1.393 1 94.81 25 PHE B O 1
ATOM 1805 N N . ASN B 1 26 ? -4.066 -12.055 2.705 1 93.94 26 ASN B N 1
ATOM 1806 C CA . ASN B 1 26 ? -3.275 -11.109 3.49 1 93.94 26 ASN B CA 1
ATOM 1807 C C . ASN B 1 26 ? -2.203 -11.82 4.309 1 93.94 26 ASN B C 1
ATOM 1809 O O . ASN B 1 26 ? -1.092 -11.312 4.461 1 93.94 26 ASN B O 1
ATOM 1813 N N . GLU B 1 27 ? -2.428 -13.023 4.758 1 92.94 27 GLU B N 1
ATOM 1814 C CA . GLU B 1 27 ? -1.535 -13.742 5.66 1 92.94 27 GLU B CA 1
ATOM 1815 C C . GLU B 1 27 ? -0.51 -14.562 4.883 1 92.94 27 GLU B C 1
ATOM 1817 O O . GLU B 1 27 ? 0.63 -14.719 5.324 1 92.94 27 GLU B O 1
ATOM 1822 N N . LYS B 1 28 ? -0.918 -15.031 3.721 1 93.5 28 LYS B N 1
ATOM 1823 C CA . LYS B 1 28 ? -0.067 -16 3.035 1 93.5 28 LYS B CA 1
ATOM 1824 C C . LYS B 1 28 ? 0.388 -15.469 1.679 1 93.5 28 LYS B C 1
ATOM 1826 O O . LYS B 1 28 ? 1.244 -16.062 1.026 1 93.5 28 LYS B O 1
ATOM 1831 N N . GLY B 1 29 ? -0.194 -14.344 1.338 1 92.44 29 GLY B N 1
ATOM 1832 C CA . GLY B 1 29 ? 0.066 -13.844 -0.004 1 92.44 29 GLY B CA 1
ATOM 1833 C C . GLY B 1 29 ? -0.784 -14.516 -1.064 1 92.44 29 GLY B C 1
ATOM 1834 O O . GLY B 1 29 ? -1.454 -15.516 -0.79 1 92.44 29 GLY B O 1
ATOM 1835 N N . TYR B 1 30 ? -0.739 -13.953 -2.223 1 91.5 30 TYR B N 1
ATOM 1836 C CA . TYR B 1 30 ? -1.491 -14.5 -3.346 1 91.5 30 TYR B CA 1
ATOM 1837 C C . TYR B 1 30 ? -0.983 -15.891 -3.715 1 91.5 30 TYR B C 1
ATOM 1839 O O . TYR B 1 30 ? -1.771 -16.828 -3.852 1 91.5 30 TYR B O 1
ATOM 1847 N N . SER B 1 31 ? 0.283 -15.984 -3.891 1 89.56 31 SER B N 1
ATOM 1848 C CA . SER B 1 31 ? 0.877 -17.25 -4.316 1 89.56 31 SER B CA 1
ATOM 1849 C C . SER B 1 31 ? 0.699 -18.328 -3.258 1 89.56 31 SER B C 1
ATOM 1851 O O . SER B 1 31 ? 0.573 -19.5 -3.584 1 89.56 31 SER B O 1
ATOM 1853 N N . GLY B 1 32 ? 0.64 -17.922 -2.029 1 91.69 32 GLY B N 1
ATOM 1854 C CA . GLY B 1 32 ? 0.566 -18.875 -0.935 1 91.69 32 GLY B CA 1
ATOM 1855 C C . GLY B 1 32 ? -0.854 -19.297 -0.606 1 91.69 32 GLY B C 1
ATOM 1856 O O . GLY B 1 32 ? -1.07 -20.125 0.281 1 91.69 32 GLY B O 1
ATOM 1857 N N . THR B 1 33 ? -1.769 -18.719 -1.289 1 94.38 33 THR B N 1
ATOM 1858 C CA . THR B 1 33 ? -3.172 -19.016 -1.016 1 94.38 33 THR B CA 1
ATOM 1859 C C . THR B 1 33 ? -3.791 -19.812 -2.162 1 94.38 33 THR B C 1
ATOM 1861 O O . THR B 1 33 ? -3.549 -19.5 -3.334 1 94.38 33 THR B O 1
ATOM 1864 N N . SER B 1 34 ? -4.531 -20.875 -1.839 1 94.19 34 SER B N 1
ATOM 1865 C CA . SER B 1 34 ? -5.281 -21.688 -2.803 1 94.19 34 SER B CA 1
ATOM 1866 C C . SER B 1 34 ? -6.75 -21.797 -2.406 1 94.19 34 SER B C 1
ATOM 1868 O O . SER B 1 34 ? -7.121 -21.453 -1.283 1 94.19 34 SER B O 1
ATOM 1870 N N . LEU B 1 35 ? -7.57 -22.203 -3.359 1 95.06 35 LEU B N 1
ATOM 1871 C CA . LEU B 1 35 ? -8.969 -22.453 -3.049 1 95.06 35 LEU B CA 1
ATOM 1872 C C . LEU B 1 35 ? -9.102 -23.5 -1.942 1 95.06 35 LEU B C 1
ATOM 1874 O O . LEU B 1 35 ? -9.953 -23.359 -1.06 1 95.06 35 LEU B O 1
ATOM 1878 N N . LYS B 1 36 ? -8.258 -24.453 -1.981 1 93.38 36 LYS B N 1
ATOM 1879 C CA . LYS B 1 36 ? -8.266 -25.5 -0.959 1 93.38 36 LYS B CA 1
ATOM 1880 C C . LYS B 1 36 ? -7.977 -24.922 0.422 1 93.38 36 LYS B C 1
ATOM 1882 O O . LYS B 1 36 ? -8.633 -25.281 1.403 1 93.38 36 LYS B O 1
ATOM 1887 N N . ASN B 1 37 ? -7.004 -24 0.533 1 92.81 37 ASN B N 1
ATOM 1888 C CA . ASN B 1 37 ? -6.695 -23.312 1.78 1 92.81 37 ASN B CA 1
ATOM 1889 C C . ASN B 1 37 ? -7.914 -22.578 2.334 1 92.81 37 ASN B C 1
ATOM 1891 O O . ASN B 1 37 ? -8.203 -22.656 3.529 1 92.81 37 ASN B O 1
ATOM 1895 N N . VAL B 1 38 ? -8.633 -21.906 1.461 1 95.88 38 VAL B N 1
ATOM 1896 C CA . VAL B 1 38 ? -9.797 -21.109 1.85 1 95.88 38 VAL B CA 1
ATOM 1897 C C . VAL B 1 38 ? -10.922 -22.031 2.309 1 95.88 38 VAL B C 1
ATOM 1899 O O . VAL B 1 38 ? -11.547 -21.797 3.346 1 95.88 38 VAL B O 1
ATOM 1902 N N . ALA B 1 39 ? -11.164 -23.094 1.54 1 95.38 39 ALA B N 1
ATOM 1903 C CA . ALA B 1 39 ? -12.195 -24.062 1.901 1 95.38 39 ALA B CA 1
ATOM 1904 C C . ALA B 1 39 ? -11.922 -24.672 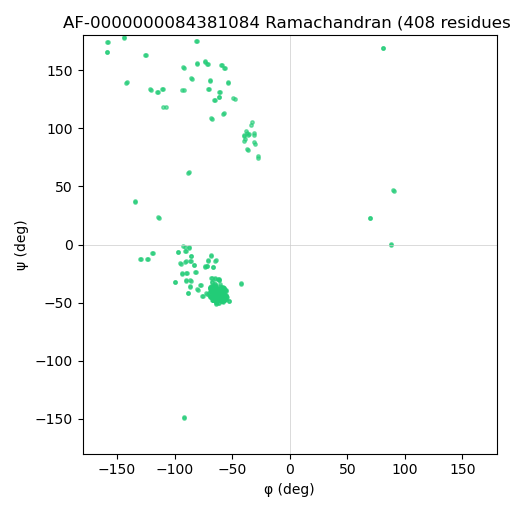3.277 1 95.38 39 ALA B C 1
ATOM 1906 O O . ALA B 1 39 ? -12.82 -24.734 4.117 1 95.38 39 ALA B O 1
ATOM 1907 N N . HIS B 1 40 ? -10.703 -25.062 3.469 1 93.38 40 HIS B N 1
ATOM 1908 C CA . HIS B 1 40 ? -10.297 -25.688 4.727 1 93.38 40 HIS B CA 1
ATOM 1909 C C . HIS B 1 40 ? -10.5 -24.719 5.898 1 93.38 40 HIS B C 1
ATOM 1911 O O . HIS B 1 40 ? -11 -25.125 6.953 1 93.38 40 HIS B O 1
ATOM 1917 N N . HIS B 1 41 ? -10.148 -23.484 5.645 1 91.69 41 HIS B N 1
ATOM 1918 C CA . HIS B 1 41 ? -10.297 -22.484 6.684 1 91.69 41 HIS B CA 1
ATOM 1919 C C . HIS B 1 41 ? -11.758 -22.328 7.094 1 91.69 41 HIS B C 1
ATOM 1921 O O . HIS B 1 41 ? -12.055 -22.031 8.25 1 91.69 41 HIS B O 1
ATOM 1927 N N . LEU B 1 42 ? -12.648 -22.547 6.191 1 93.69 42 LEU B N 1
ATOM 1928 C CA . LEU B 1 42 ? -14.078 -22.328 6.41 1 93.69 42 LEU B CA 1
ATOM 1929 C C . LEU B 1 42 ? -14.773 -23.625 6.781 1 93.69 42 LEU B C 1
ATOM 1931 O O . LEU B 1 42 ? -15.969 -23.625 7.094 1 93.69 42 LEU B O 1
ATOM 1935 N N . GLY B 1 43 ? -14.039 -24.719 6.719 1 93.94 43 GLY B N 1
ATOM 1936 C CA . GLY B 1 43 ? -14.656 -26.016 6.941 1 93.94 43 GLY B CA 1
ATOM 1937 C C . GLY B 1 43 ? -15.594 -26.422 5.824 1 93.94 43 GLY B C 1
ATOM 1938 O O . GLY B 1 43 ? -16.562 -27.156 6.055 1 93.94 43 GLY B O 1
ATOM 1939 N N . LEU B 1 44 ? -15.445 -25.922 4.727 1 93.69 44 LEU B N 1
ATOM 1940 C CA . LEU B 1 44 ? -16.234 -26.281 3.547 1 93.69 44 LEU B CA 1
ATOM 1941 C C . LEU B 1 44 ? -15.539 -27.375 2.742 1 93.69 44 LEU B C 1
ATOM 1943 O O . LEU B 1 44 ? -14.312 -27.5 2.777 1 93.69 44 LEU B O 1
ATOM 1947 N N . THR B 1 45 ? -16.344 -28.125 2.051 1 92.69 45 THR B N 1
ATOM 1948 C CA . THR B 1 45 ? -15.773 -29.016 1.034 1 92.69 45 THR B CA 1
ATOM 1949 C C . THR B 1 45 ? -15.328 -28.203 -0.185 1 92.69 45 THR B C 1
ATOM 1951 O O . THR B 1 45 ? -15.797 -27.094 -0.41 1 92.69 45 THR B O 1
ATOM 1954 N N . ASP B 1 46 ? -14.43 -28.781 -0.924 1 90.81 46 ASP B N 1
ATOM 1955 C CA . ASP B 1 46 ? -14 -28.141 -2.162 1 90.81 46 ASP B CA 1
ATOM 1956 C C . ASP B 1 46 ? -15.188 -27.844 -3.078 1 90.81 46 ASP B C 1
ATOM 1958 O O . ASP B 1 46 ? -15.289 -26.766 -3.639 1 90.81 46 ASP B O 1
ATOM 1962 N N . ALA B 1 47 ? -16.047 -28.828 -3.182 1 91.12 47 ALA B N 1
ATOM 1963 C CA . ALA B 1 47 ? -17.219 -28.719 -4.055 1 91.12 47 ALA B CA 1
ATOM 1964 C C . ALA B 1 47 ? -18.094 -27.547 -3.639 1 91.12 47 ALA B C 1
ATOM 1966 O O . ALA B 1 47 ? -18.594 -26.812 -4.488 1 91.12 47 ALA B O 1
ATOM 1967 N N . ALA B 1 48 ? -18.25 -27.375 -2.43 1 92.19 48 ALA B N 1
ATOM 1968 C CA . ALA B 1 48 ? -19.078 -26.297 -1.907 1 92.19 48 ALA B CA 1
ATOM 1969 C C . ALA B 1 48 ? -18.5 -24.922 -2.268 1 92.19 48 ALA B C 1
ATOM 1971 O O . ALA B 1 48 ? -19.234 -24 -2.621 1 92.19 48 ALA B O 1
ATOM 1972 N N . LEU B 1 49 ? -17.188 -24.766 -2.117 1 94.81 49 LEU B N 1
ATOM 1973 C CA . LEU B 1 49 ? -16.547 -23.5 -2.451 1 94.81 49 LEU B CA 1
ATOM 1974 C C . LEU B 1 49 ? -16.656 -23.203 -3.945 1 94.81 49 LEU B C 1
ATOM 1976 O O . LEU B 1 49 ? -16.891 -22.062 -4.344 1 94.81 49 LEU B O 1
ATOM 1980 N N . TYR B 1 50 ? -16.609 -24.266 -4.715 1 94.06 50 TYR B N 1
ATOM 1981 C CA . TYR B 1 50 ? -16.625 -24.125 -6.168 1 94.06 50 TYR B CA 1
ATOM 1982 C C . TYR B 1 50 ? -18.016 -23.734 -6.668 1 94.06 50 TYR B C 1
ATOM 1984 O O . TYR B 1 50 ? -18.156 -23.312 -7.816 1 94.06 50 TYR B O 1
ATOM 1992 N N . TYR B 1 51 ? -18.953 -23.984 -5.848 1 93.38 51 TYR B N 1
ATOM 1993 C CA . TYR B 1 51 ? -20.281 -23.469 -6.141 1 93.38 51 TYR B CA 1
ATOM 1994 C C . TYR B 1 51 ? -20.281 -21.938 -6.191 1 93.38 51 TYR B C 1
ATOM 1996 O O . TYR B 1 51 ? -21.031 -21.344 -6.965 1 93.38 51 TYR B O 1
ATOM 2004 N N . TYR B 1 52 ? -19.438 -21.328 -5.465 1 94.5 52 TYR B N 1
ATOM 2005 C CA . TYR B 1 52 ? -19.422 -19.875 -5.328 1 94.5 52 TYR B CA 1
ATOM 2006 C C . TYR B 1 52 ? -18.359 -19.25 -6.215 1 94.5 52 TYR B C 1
ATOM 2008 O O . TYR B 1 52 ? -18.5 -18.109 -6.66 1 94.5 52 TYR B O 1
ATOM 2016 N N . VAL B 1 53 ? -17.297 -19.891 -6.438 1 95.94 53 VAL B N 1
ATOM 2017 C CA . VAL B 1 53 ? -16.172 -19.328 -7.184 1 95.94 53 VAL B CA 1
ATOM 2018 C C . VAL B 1 53 ? -15.547 -20.406 -8.07 1 95.94 53 VAL B C 1
ATOM 2020 O O . VAL B 1 53 ? -15.258 -21.516 -7.598 1 95.94 53 VAL B O 1
ATOM 2023 N N . ARG B 1 54 ? -15.188 -20.016 -9.281 1 94.88 54 ARG B N 1
ATOM 2024 C CA . ARG B 1 54 ? -14.766 -20.984 -10.289 1 94.88 54 ARG B CA 1
ATOM 2025 C C . ARG B 1 54 ? -13.273 -21.281 -10.18 1 94.88 54 ARG B C 1
ATOM 2027 O O . ARG B 1 54 ? -12.82 -22.375 -10.516 1 94.88 54 ARG B O 1
ATOM 2034 N N . ASN B 1 55 ? -12.492 -20.281 -9.836 1 95.31 55 ASN B N 1
ATOM 2035 C CA . ASN B 1 55 ? -11.039 -20.406 -9.742 1 95.31 55 ASN B CA 1
ATOM 2036 C C . ASN B 1 55 ? -10.438 -19.312 -8.859 1 95.31 55 ASN B C 1
ATOM 2038 O O . ASN B 1 55 ? -11.164 -18.469 -8.344 1 95.31 55 ASN B O 1
ATOM 2042 N N . LYS B 1 56 ? -9.227 -19.406 -8.641 1 94.62 56 LYS B N 1
ATOM 2043 C CA . LYS B 1 56 ? -8.539 -18.469 -7.766 1 94.62 56 LYS B CA 1
ATOM 2044 C C . LYS B 1 56 ? -8.648 -17.047 -8.297 1 94.62 56 LYS B C 1
ATOM 2046 O O . LYS B 1 56 ? -8.844 -16.094 -7.523 1 94.62 56 LYS B O 1
ATOM 2051 N N . GLU B 1 57 ? -8.477 -16.844 -9.562 1 96.19 57 GLU B N 1
ATOM 2052 C CA . GLU B 1 57 ? -8.57 -15.516 -10.164 1 96.19 57 GLU B CA 1
ATOM 2053 C C . GLU B 1 57 ? -9.922 -14.883 -9.883 1 96.19 57 GLU B C 1
ATOM 2055 O O . GLU B 1 57 ? -10 -13.703 -9.531 1 96.19 57 GLU B O 1
ATOM 2060 N N . GLU B 1 58 ? -10.93 -15.578 -10.031 1 97.12 58 GLU B N 1
ATOM 2061 C CA . GLU B 1 58 ? -12.266 -15.07 -9.734 1 97.12 58 GLU B CA 1
ATOM 2062 C C . GLU B 1 58 ? -12.422 -14.75 -8.25 1 97.12 58 GLU B C 1
ATOM 2064 O O . GLU B 1 58 ? -13.07 -13.766 -7.891 1 97.12 58 GLU B O 1
ATOM 2069 N N . LEU B 1 59 ? -11.922 -15.664 -7.418 1 97.19 59 LEU B N 1
ATOM 2070 C CA . LEU B 1 59 ? -11.945 -15.422 -5.98 1 97.19 59 LEU B CA 1
ATOM 2071 C C . LEU B 1 59 ? -11.266 -14.094 -5.641 1 97.19 59 LEU B C 1
ATOM 2073 O O . LEU B 1 59 ? -11.82 -13.289 -4.891 1 97.19 59 LEU B O 1
ATOM 2077 N N . VAL B 1 60 ? -10.141 -13.844 -6.215 1 97 60 VAL B N 1
ATOM 2078 C CA . VAL B 1 60 ? -9.383 -12.617 -5.992 1 97 60 VAL B CA 1
ATOM 2079 C C . VAL B 1 60 ? -10.164 -11.422 -6.516 1 97 60 VAL B C 1
ATOM 2081 O O . VAL B 1 60 ? -10.297 -10.406 -5.828 1 97 60 VAL B O 1
ATOM 2084 N N . PHE B 1 61 ? -10.672 -11.617 -7.668 1 98.06 61 PHE B N 1
ATOM 2085 C CA . PHE B 1 61 ? -11.477 -10.562 -8.273 1 98.06 61 PHE B CA 1
ATOM 2086 C C . PHE B 1 61 ? -12.633 -10.172 -7.363 1 98.06 61 PHE B C 1
ATOM 2088 O O . PHE B 1 61 ? -12.859 -8.984 -7.109 1 98.06 61 PHE B O 1
ATOM 2095 N N . GLN B 1 62 ? -13.32 -11.094 -6.883 1 97.81 62 GLN B N 1
ATOM 2096 C CA . GLN B 1 62 ? -14.469 -10.82 -6.031 1 97.81 62 GLN B CA 1
ATOM 2097 C C . GLN B 1 62 ? -14.039 -10.18 -4.711 1 97.81 62 GLN B C 1
ATOM 2099 O O . GLN B 1 62 ? -14.75 -9.328 -4.172 1 97.81 62 GLN B O 1
ATOM 2104 N N . CYS B 1 63 ? -12.938 -10.609 -4.168 1 97.75 63 CYS B N 1
ATOM 2105 C CA . CYS B 1 63 ? -12.391 -9.953 -2.988 1 97.75 63 CYS B CA 1
ATOM 2106 C C . CYS B 1 63 ? -12.102 -8.477 -3.268 1 97.75 63 CYS B C 1
ATOM 2108 O O . CYS B 1 63 ? -12.43 -7.613 -2.455 1 97.75 63 CYS B O 1
ATOM 2110 N N . TYR B 1 64 ? -11.492 -8.188 -4.414 1 97.81 64 TYR B N 1
ATOM 2111 C CA . TYR B 1 64 ? -11.148 -6.82 -4.781 1 97.81 64 TYR B CA 1
ATOM 2112 C C . TYR B 1 64 ? -12.398 -5.996 -5.055 1 97.81 64 TYR B C 1
ATOM 2114 O O . TYR B 1 64 ? -12.469 -4.824 -4.684 1 97.81 64 TYR B O 1
ATOM 2122 N N . ARG B 1 65 ? -13.344 -6.645 -5.703 1 97.81 65 ARG B N 1
ATOM 2123 C CA . ARG B 1 65 ? -14.609 -5.961 -5.957 1 97.81 65 ARG B CA 1
ATOM 2124 C C . ARG B 1 65 ? -15.289 -5.578 -4.648 1 97.81 65 ARG B C 1
ATOM 2126 O O . ARG B 1 65 ? -15.789 -4.461 -4.508 1 97.81 65 ARG B O 1
ATOM 2133 N N . ARG B 1 66 ? -15.336 -6.48 -3.74 1 96.88 66 ARG B N 1
ATOM 2134 C CA . ARG B 1 66 ? -15.875 -6.207 -2.412 1 96.88 66 ARG B CA 1
ATOM 2135 C C . ARG B 1 66 ? -15.141 -5.051 -1.746 1 96.88 66 ARG B C 1
ATOM 2137 O O . ARG B 1 66 ? -15.766 -4.137 -1.203 1 96.88 66 ARG B O 1
ATOM 2144 N N . ALA B 1 67 ? -13.844 -5.066 -1.774 1 96.31 67 ALA B N 1
ATOM 2145 C CA . ALA B 1 67 ? -13.023 -4.012 -1.186 1 96.31 67 ALA B CA 1
ATOM 2146 C C . ALA B 1 67 ? -13.328 -2.658 -1.823 1 96.31 67 ALA B C 1
ATOM 2148 O O . ALA B 1 67 ? -13.5 -1.658 -1.121 1 96.31 67 ALA B O 1
ATOM 2149 N N . ALA B 1 68 ? -13.367 -2.645 -3.143 1 96.31 68 ALA B N 1
ATOM 2150 C CA . ALA B 1 68 ? -13.641 -1.417 -3.883 1 96.31 68 ALA B CA 1
ATOM 2151 C C . ALA B 1 68 ? -15.008 -0.855 -3.52 1 96.31 68 ALA B C 1
ATOM 2153 O O . ALA B 1 68 ? -15.164 0.355 -3.336 1 96.31 68 ALA B O 1
ATOM 2154 N N . ASP B 1 69 ? -15.969 -1.767 -3.422 1 95.44 69 ASP B N 1
ATOM 2155 C CA . ASP B 1 69 ? -17.328 -1.35 -3.092 1 95.44 69 ASP B CA 1
ATOM 2156 C C . ASP B 1 69 ? -17.406 -0.765 -1.684 1 95.44 69 ASP B C 1
ATOM 2158 O O . ASP B 1 69 ? -18.109 0.219 -1.447 1 95.44 69 ASP B O 1
ATOM 2162 N N . LEU B 1 70 ? -16.734 -1.367 -0.766 1 95.5 70 LEU B N 1
ATOM 2163 C CA . LEU B 1 70 ? -16.703 -0.875 0.607 1 95.5 70 LEU B CA 1
ATOM 2164 C C . LEU B 1 70 ? -16.078 0.518 0.671 1 95.5 70 LEU B C 1
ATOM 2166 O O . LEU B 1 70 ? -16.562 1.383 1.403 1 95.5 70 LEU B O 1
ATOM 2170 N N . GLY B 1 71 ? -14.992 0.765 -0.099 1 95.94 71 GLY B N 1
ATOM 2171 C CA . GLY B 1 71 ? -14.406 2.092 -0.184 1 95.94 71 GLY B CA 1
ATOM 2172 C C . GLY B 1 71 ? -15.352 3.131 -0.755 1 95.94 71 GLY B C 1
ATOM 2173 O O . GLY B 1 71 ? -15.43 4.254 -0.252 1 95.94 71 GLY B O 1
ATOM 2174 N N . ALA B 1 72 ? -16.062 2.736 -1.78 1 96.12 72 ALA B N 1
ATOM 2175 C CA . ALA B 1 72 ? -17.031 3.635 -2.414 1 96.12 72 ALA B CA 1
ATOM 2176 C C . ALA B 1 72 ? -18.156 3.99 -1.455 1 96.12 72 ALA B C 1
ATOM 2178 O O . ALA B 1 72 ? -18.609 5.141 -1.41 1 96.12 72 ALA B O 1
ATOM 2179 N N . ASP B 1 73 ? -18.594 2.986 -0.736 1 96.25 73 ASP B N 1
ATOM 2180 C CA . ASP B 1 73 ? -19.656 3.215 0.243 1 96.25 73 ASP B CA 1
ATOM 2181 C C . ASP B 1 73 ? -19.203 4.184 1.33 1 96.25 73 ASP B C 1
ATOM 2183 O O . ASP B 1 73 ? -19.969 5.055 1.757 1 96.25 73 ASP B O 1
ATOM 2187 N N . ALA B 1 74 ? -17.984 4.012 1.833 1 97.38 74 ALA B N 1
ATOM 2188 C CA . ALA B 1 74 ? -17.422 4.91 2.836 1 97.38 74 ALA B CA 1
ATOM 2189 C C . ALA B 1 74 ? -17.391 6.352 2.33 1 97.38 74 ALA B C 1
ATOM 2191 O O . ALA B 1 74 ? -17.703 7.285 3.072 1 97.38 74 ALA B O 1
ATOM 2192 N N . LEU B 1 75 ? -17.016 6.484 1.09 1 97.94 75 LEU B N 1
ATOM 2193 C CA . LEU B 1 75 ? -16.938 7.805 0.476 1 97.94 75 LEU B CA 1
ATOM 2194 C C . LEU B 1 75 ? -18.328 8.438 0.386 1 97.94 75 LEU B C 1
ATOM 2196 O O . LEU B 1 75 ? -18.5 9.609 0.736 1 97.94 75 LEU B O 1
ATOM 2200 N N . ALA B 1 76 ? -19.297 7.68 -0.084 1 97.56 76 ALA B N 1
ATOM 2201 C CA . ALA B 1 76 ? -20.656 8.18 -0.215 1 97.56 76 ALA B CA 1
ATOM 2202 C C . ALA B 1 76 ? -21.219 8.609 1.139 1 97.56 76 ALA B C 1
ATOM 2204 O O . ALA B 1 76 ? -21.844 9.672 1.249 1 97.56 76 ALA B O 1
ATOM 2205 N N . ARG B 1 77 ? -20.938 7.84 2.148 1 98.06 77 ARG B N 1
ATOM 2206 C CA . ARG B 1 77 ? -21.391 8.156 3.5 1 98.06 77 ARG B CA 1
ATOM 2207 C C . ARG B 1 77 ? -20.734 9.438 4.012 1 98.06 77 ARG B C 1
ATOM 2209 O O . ARG B 1 77 ? -21.391 10.258 4.652 1 98.06 77 ARG B O 1
ATOM 2216 N N . ALA B 1 78 ? -19.469 9.57 3.76 1 98.25 78 ALA B N 1
ATOM 2217 C CA . ALA B 1 78 ? -18.719 10.75 4.203 1 98.25 78 ALA B CA 1
ATOM 2218 C C . ALA B 1 78 ? -19.281 12.023 3.57 1 98.25 78 ALA B C 1
ATOM 2220 O O . ALA B 1 78 ? -19.391 13.055 4.234 1 98.25 78 ALA B O 1
ATOM 2221 N N . VAL B 1 79 ? -19.625 11.969 2.279 1 98 79 VAL B N 1
ATOM 2222 C CA . VAL B 1 79 ? -20.188 13.109 1.563 1 98 79 VAL B CA 1
ATOM 2223 C C . VAL B 1 79 ? -21.547 13.484 2.16 1 98 79 VAL B C 1
ATOM 2225 O O . VAL B 1 79 ? -21.844 14.664 2.326 1 98 79 VAL B O 1
ATOM 2228 N N . GLN B 1 80 ? -22.297 12.469 2.508 1 98.06 80 GLN B N 1
ATOM 2229 C CA . GLN B 1 80 ? -23.625 12.688 3.076 1 98.06 80 GLN B CA 1
ATOM 2230 C C . GLN B 1 80 ? -23.531 13.289 4.477 1 98.06 80 GLN B C 1
ATOM 2232 O O . GLN B 1 80 ? -24.312 14.172 4.828 1 98.06 80 GLN B O 1
ATOM 2237 N N . ASP B 1 81 ? -22.594 12.914 5.27 1 98.31 81 ASP B N 1
ATOM 2238 C CA . ASP B 1 81 ? -22.547 13.211 6.699 1 98.31 81 ASP B CA 1
ATOM 2239 C C . ASP B 1 81 ? -21.75 14.477 6.973 1 98.31 81 ASP B C 1
ATOM 2241 O O . ASP B 1 81 ? -21.922 15.117 8.016 1 98.31 81 ASP B O 1
ATOM 2245 N N . GLY B 1 82 ? -20.844 14.812 6.098 1 98.06 82 GLY B N 1
ATOM 2246 C CA . GLY B 1 82 ? -19.922 15.906 6.371 1 98.06 82 GLY B CA 1
ATOM 2247 C C . GLY B 1 82 ? -20.484 17.266 6.004 1 98.06 82 GLY B C 1
ATOM 2248 O O . GLY B 1 82 ? -21.109 17.422 4.957 1 98.06 82 GLY B O 1
ATOM 2249 N N . ALA B 1 83 ? -20.172 18.281 6.832 1 97.62 83 ALA B N 1
ATOM 2250 C CA . ALA B 1 83 ? -20.75 19.609 6.672 1 97.62 83 ALA B CA 1
ATOM 2251 C C . ALA B 1 83 ? -19.922 20.438 5.688 1 97.62 83 ALA B C 1
ATOM 2253 O O . ALA B 1 83 ? -20.422 21.422 5.117 1 97.62 83 ALA B O 1
ATOM 2254 N N . ASN B 1 84 ? -18.719 20.266 5.562 1 97.56 84 ASN B N 1
ATOM 2255 C CA . ASN B 1 84 ? -17.797 20.922 4.629 1 97.56 84 ASN B CA 1
ATOM 2256 C C . ASN B 1 84 ? -16.719 19.969 4.141 1 97.56 84 ASN B C 1
ATOM 2258 O O . ASN B 1 84 ? -16.734 18.781 4.484 1 97.56 84 ASN B O 1
ATOM 2262 N N . GLY B 1 85 ? -15.875 20.391 3.299 1 97.94 85 GLY B N 1
ATOM 2263 C CA . GLY B 1 85 ? -14.883 19.516 2.682 1 97.94 85 GLY B CA 1
ATOM 2264 C C . GLY B 1 85 ? -13.961 18.859 3.688 1 97.94 85 GLY B C 1
ATOM 2265 O O . GLY B 1 85 ? -13.625 17.672 3.547 1 97.94 85 GLY B O 1
ATOM 2266 N N . TYR B 1 86 ? -13.523 19.625 4.684 1 97.56 86 TYR B N 1
ATOM 2267 C CA . TYR B 1 86 ? -12.625 19.078 5.699 1 97.56 86 TYR B CA 1
ATOM 2268 C C . TYR B 1 86 ? -13.305 17.953 6.473 1 97.56 86 TYR B C 1
ATOM 2270 O O . TYR B 1 86 ? -12.727 16.875 6.664 1 97.56 86 TYR B O 1
ATOM 2278 N N . GLU B 1 87 ? -14.516 18.188 6.91 1 98 87 GLU B N 1
ATOM 2279 C CA . GLU B 1 87 ? -15.25 17.172 7.664 1 98 87 GLU B CA 1
ATOM 2280 C C . GLU B 1 87 ? -15.531 15.945 6.805 1 98 87 GLU B C 1
ATOM 2282 O O . GLU B 1 87 ? -15.477 14.812 7.289 1 98 87 GLU B O 1
ATOM 2287 N N . GLN B 1 88 ? -15.906 16.172 5.551 1 98.5 88 GLN B N 1
ATOM 2288 C CA . GLN B 1 88 ? -16.109 15.047 4.637 1 98.5 88 GLN B CA 1
ATOM 2289 C C . GLN B 1 88 ? -14.844 14.211 4.5 1 98.5 88 GLN B C 1
ATOM 2291 O O . GLN B 1 88 ? -14.898 12.984 4.559 1 98.5 88 GLN B O 1
ATOM 2296 N N . ALA B 1 89 ? -13.711 14.859 4.352 1 98.31 89 ALA B N 1
ATOM 2297 C CA . ALA B 1 89 ? -12.438 14.148 4.219 1 98.31 89 ALA B CA 1
ATOM 2298 C C . ALA B 1 89 ? -12.117 13.367 5.484 1 98.31 89 ALA B C 1
ATOM 2300 O O . ALA B 1 89 ? -11.719 12.195 5.414 1 98.31 89 ALA B O 1
ATOM 2301 N N . ARG B 1 90 ? -12.273 13.992 6.621 1 97.81 90 ARG B N 1
ATOM 2302 C CA . ARG B 1 90 ? -12.008 13.352 7.902 1 97.81 90 ARG B CA 1
ATOM 2303 C C . ARG B 1 90 ? -12.922 12.148 8.109 1 97.81 90 ARG B C 1
ATOM 2305 O O . ARG B 1 90 ? -12.469 11.086 8.531 1 97.81 90 ARG B O 1
ATOM 2312 N N . LEU B 1 91 ? -14.156 12.328 7.812 1 98.38 91 LEU B N 1
ATOM 2313 C CA . LEU B 1 91 ? -15.125 11.242 7.957 1 98.38 91 LEU B CA 1
ATOM 2314 C C . LEU B 1 91 ? -14.836 10.117 6.973 1 98.38 91 LEU B C 1
ATOM 2316 O O . LEU B 1 91 ? -15.008 8.938 7.297 1 98.38 91 LEU B O 1
ATOM 2320 N N . TYR B 1 92 ? -14.422 10.484 5.797 1 98.44 92 TYR B N 1
ATOM 2321 C CA . TYR B 1 92 ? -14.047 9.445 4.84 1 98.44 92 TYR B CA 1
ATOM 2322 C C . TYR B 1 92 ? -12.93 8.578 5.398 1 98.44 92 TYR B C 1
ATOM 2324 O O . TYR B 1 92 ? -13 7.348 5.332 1 98.44 92 TYR B O 1
ATOM 2332 N N . VAL B 1 93 ? -11.891 9.211 5.914 1 98.25 93 VAL B N 1
ATOM 2333 C CA . VAL B 1 93 ? -10.789 8.453 6.496 1 98.25 93 VAL B CA 1
ATOM 2334 C C . VAL B 1 93 ? -11.32 7.52 7.582 1 98.25 93 VAL B C 1
ATOM 2336 O O . VAL B 1 93 ? -11.008 6.324 7.594 1 98.25 93 VAL B O 1
ATOM 2339 N N . ARG B 1 94 ? -12.156 8.016 8.43 1 97.94 94 ARG B N 1
ATOM 2340 C CA . ARG B 1 94 ? -12.695 7.219 9.531 1 97.94 94 ARG B CA 1
ATOM 2341 C C . ARG B 1 94 ? -13.484 6.027 9.008 1 97.94 94 ARG B C 1
ATOM 2343 O O . ARG B 1 94 ? -13.242 4.887 9.406 1 97.94 94 ARG B O 1
ATOM 2350 N N . TYR B 1 95 ? -14.383 6.273 8.102 1 97.81 95 TYR B N 1
ATOM 2351 C CA . TYR B 1 95 ? -15.258 5.223 7.598 1 97.81 95 TYR B CA 1
ATOM 2352 C C . TYR B 1 95 ? -14.477 4.188 6.805 1 97.81 95 TYR B C 1
ATOM 2354 O O . TYR B 1 95 ? -14.742 2.988 6.902 1 97.81 95 TYR B O 1
ATOM 2362 N N . HIS B 1 96 ? -13.547 4.621 6.016 1 97.5 96 HIS B N 1
ATOM 2363 C CA . HIS B 1 96 ? -12.742 3.697 5.23 1 97.5 96 HIS B CA 1
ATOM 2364 C C . HIS B 1 96 ? -11.867 2.826 6.129 1 97.5 96 HIS B C 1
ATOM 2366 O O . HIS B 1 96 ? -11.766 1.617 5.914 1 97.5 96 HIS B O 1
ATOM 2372 N N . VAL B 1 97 ? -11.289 3.422 7.125 1 97.44 97 VAL B N 1
ATOM 2373 C CA . VAL B 1 97 ? -10.492 2.674 8.086 1 97.44 97 VAL B CA 1
ATOM 2374 C C . VAL B 1 97 ? -11.367 1.648 8.805 1 97.44 97 VAL B C 1
ATOM 2376 O O . VAL B 1 97 ? -10.961 0.498 8.984 1 97.44 97 VAL B O 1
ATOM 2379 N N . GLU B 1 98 ? -12.562 2.027 9.172 1 95.81 98 GLU B N 1
ATOM 2380 C CA . GLU B 1 98 ? -13.492 1.109 9.828 1 95.81 98 GLU B CA 1
ATOM 2381 C C . GLU B 1 98 ? -13.773 -0.108 8.953 1 95.81 98 GLU B C 1
ATOM 2383 O O . GLU B 1 98 ? -13.922 -1.222 9.453 1 95.81 98 GLU B O 1
ATOM 2388 N N . THR B 1 99 ? -13.836 0.135 7.711 1 93.75 99 THR B N 1
ATOM 2389 C CA . THR B 1 99 ? -14.062 -0.965 6.781 1 93.75 99 THR B CA 1
ATOM 2390 C C . THR B 1 99 ? -12.891 -1.938 6.797 1 93.75 99 THR B C 1
ATOM 2392 O O . THR B 1 99 ? -13.078 -3.15 6.684 1 93.75 99 THR B O 1
ATOM 2395 N N . MET B 1 100 ? -11.742 -1.384 6.957 1 93.56 100 MET B N 1
ATOM 2396 C CA . MET B 1 100 ? -10.523 -2.172 6.859 1 93.56 100 MET B CA 1
ATOM 2397 C C . MET B 1 100 ? -10.289 -2.98 8.133 1 93.56 100 MET B C 1
ATOM 2399 O O . MET B 1 100 ? -9.836 -4.125 8.07 1 93.56 100 MET B O 1
ATOM 2403 N N . VAL B 1 101 ? -10.641 -2.443 9.297 1 94.81 101 VAL B N 1
ATOM 2404 C CA . VAL B 1 101 ? -10.148 -3.057 10.523 1 94.81 101 VAL B CA 1
ATOM 2405 C C . VAL B 1 101 ? -11.32 -3.449 11.414 1 94.81 101 VAL B C 1
ATOM 2407 O O . VAL B 1 101 ? -11.148 -4.148 12.414 1 94.81 101 VAL B O 1
ATOM 2410 N N . GLY B 1 102 ? -12.484 -2.92 11.031 1 91.44 102 GLY B N 1
ATOM 2411 C CA . GLY B 1 102 ? -13.656 -3.182 11.852 1 91.44 102 GLY B CA 1
ATOM 2412 C C . GLY B 1 102 ? -14.43 -4.414 11.414 1 91.44 102 GLY B C 1
ATOM 2413 O O . GLY B 1 102 ? -13.8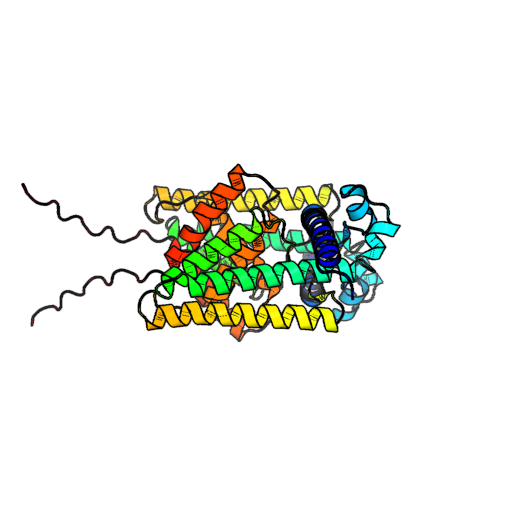36 -5.363 10.883 1 91.44 102 GLY B O 1
ATOM 2414 N N . ASP B 1 103 ? -15.688 -4.391 11.602 1 86.69 103 ASP B N 1
ATOM 2415 C CA . ASP B 1 103 ? -16.547 -5.562 11.445 1 86.69 103 ASP B CA 1
ATOM 2416 C C . ASP B 1 103 ? -16.703 -5.938 9.977 1 86.69 103 ASP B C 1
ATOM 2418 O O . ASP B 1 103 ? -17.062 -7.074 9.656 1 86.69 103 ASP B O 1
ATOM 2422 N N . LEU B 1 104 ? -16.422 -5.066 9.164 1 89.25 104 LEU B N 1
ATOM 2423 C CA . LEU B 1 104 ? -16.594 -5.332 7.742 1 89.25 104 LEU B CA 1
ATOM 2424 C C . LEU B 1 104 ? -15.352 -5.996 7.16 1 89.25 104 LEU B C 1
ATOM 2426 O O . LEU B 1 104 ? -15.398 -6.543 6.055 1 89.25 104 LEU B O 1
ATOM 2430 N N . GLY B 1 105 ? -14.25 -5.945 7.922 1 87.44 105 GLY B N 1
ATOM 2431 C CA . G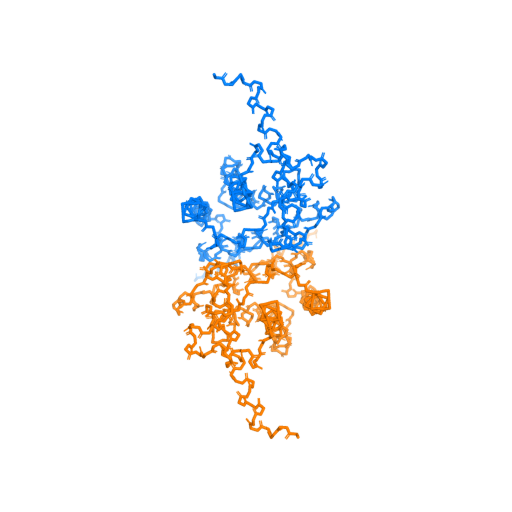LY B 1 105 ? -13.039 -6.621 7.484 1 87.44 105 GLY B CA 1
ATOM 2432 C C . GLY B 1 105 ? -13.047 -8.109 7.77 1 87.44 105 GLY B C 1
ATOM 2433 O O . GLY B 1 105 ? -14.031 -8.641 8.281 1 87.44 105 GLY B O 1
ATOM 2434 N N . PRO B 1 106 ? -12.039 -8.68 7.293 1 92.56 1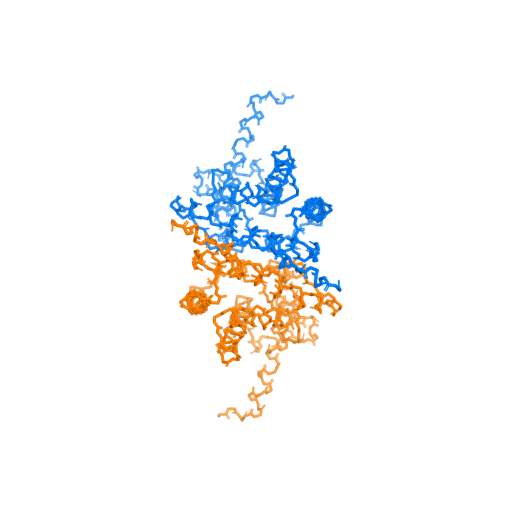06 PRO B N 1
ATOM 2435 C CA . PRO B 1 106 ? -10.844 -8.148 6.629 1 92.56 106 PRO B CA 1
ATOM 2436 C C . PRO B 1 106 ? -11.086 -7.824 5.156 1 92.56 106 PRO B C 1
ATOM 2438 O O . PRO B 1 106 ? -12.008 -8.367 4.543 1 92.56 106 PRO B O 1
ATOM 2441 N N . VAL B 1 107 ? -10.273 -6.918 4.633 1 93.88 107 VAL B N 1
ATOM 2442 C CA . VAL B 1 107 ? -10.234 -6.527 3.229 1 93.88 107 VAL B CA 1
ATOM 2443 C C . VAL B 1 107 ? -8.891 -6.918 2.617 1 93.88 107 VAL B C 1
ATOM 2445 O O . VAL B 1 107 ? -7.84 -6.656 3.201 1 93.88 107 VAL B O 1
ATOM 2448 N N . ALA B 1 108 ? -8.992 -7.574 1.438 1 94.19 108 ALA B N 1
ATOM 2449 C CA . ALA B 1 108 ? -7.758 -8 0.782 1 94.19 108 ALA B CA 1
ATOM 2450 C C . ALA B 1 108 ? -6.984 -6.805 0.239 1 94.19 108 ALA B C 1
ATOM 2452 O O . ALA B 1 108 ? -7.57 -5.891 -0.346 1 94.19 108 ALA B O 1
ATOM 2453 N N . ILE B 1 109 ? -5.664 -6.777 0.486 1 93.44 109 ILE B N 1
ATOM 2454 C CA . ILE B 1 109 ? -4.805 -5.809 -0.188 1 93.44 109 ILE B CA 1
ATOM 2455 C C . ILE B 1 109 ? -4.848 -6.039 -1.696 1 93.44 109 ILE B C 1
ATOM 2457 O O . ILE B 1 109 ? -4.688 -7.172 -2.16 1 93.44 109 ILE B O 1
ATOM 2461 N N . MET B 1 110 ? -5.133 -5.027 -2.475 1 93.69 110 MET B N 1
ATOM 2462 C CA . MET B 1 110 ? -5.379 -5.164 -3.906 1 93.69 110 MET B CA 1
ATOM 2463 C C . MET B 1 110 ? -4.074 -5.086 -4.691 1 93.69 110 MET B C 1
ATOM 2465 O O . MET B 1 110 ? -3.936 -4.258 -5.594 1 93.69 110 MET B O 1
ATOM 2469 N N . SER B 1 111 ? -3.195 -6.02 -4.438 1 90.19 111 SER B N 1
ATOM 2470 C CA . SER B 1 111 ? -1.845 -5.957 -4.984 1 90.19 111 SER B CA 1
ATOM 2471 C C . SER B 1 111 ? -1.76 -6.668 -6.328 1 90.19 111 SER B C 1
ATOM 2473 O O . SER B 1 111 ? -0.808 -6.469 -7.086 1 90.19 111 SER B O 1
ATOM 2475 N N . GLU B 1 112 ? -2.715 -7.453 -6.684 1 92.44 112 GLU B N 1
ATOM 2476 C CA . GLU B 1 112 ? -2.586 -8.328 -7.844 1 92.44 112 GLU B CA 1
ATOM 2477 C C . GLU B 1 112 ? -3.564 -7.93 -8.945 1 92.44 112 GLU B C 1
ATOM 2479 O O . GLU B 1 112 ? -3.953 -8.758 -9.766 1 92.44 112 GLU B O 1
ATOM 2484 N N . ILE B 1 113 ? -3.965 -6.711 -8.906 1 95.12 113 ILE B N 1
ATOM 2485 C CA . ILE B 1 113 ? -4.887 -6.219 -9.93 1 95.12 113 ILE B CA 1
ATOM 2486 C C . ILE B 1 113 ? -4.293 -6.457 -11.312 1 95.12 113 ILE B C 1
ATOM 2488 O O . ILE B 1 113 ? -4.98 -6.938 -12.219 1 95.12 113 ILE B O 1
ATOM 2492 N N . PRO B 1 114 ? -2.994 -6.254 -11.492 1 92.94 114 PRO B N 1
ATOM 2493 C CA . PRO B 1 114 ? -2.422 -6.414 -12.836 1 92.94 114 PRO B CA 1
ATOM 2494 C C . PRO B 1 114 ? -2.475 -7.859 -13.328 1 92.94 114 PRO B C 1
ATOM 2496 O O . PRO B 1 114 ? -2.375 -8.109 -14.531 1 92.94 114 PRO B O 1
ATOM 2499 N N . SER B 1 115 ? -2.623 -8.766 -12.469 1 93.06 115 SER B N 1
ATOM 2500 C CA . SER B 1 115 ? -2.602 -10.172 -12.859 1 93.06 115 SER B CA 1
ATOM 2501 C C . SER B 1 115 ? -4.004 -10.672 -13.195 1 93.06 115 SER B C 1
ATOM 2503 O O . SER B 1 115 ? -4.168 -11.805 -13.648 1 93.06 115 SER B O 1
ATOM 2505 N N . LEU B 1 116 ? -5.008 -9.844 -12.992 1 96.81 116 LEU B N 1
ATOM 2506 C CA . LEU B 1 116 ? -6.379 -10.234 -13.289 1 96.81 116 LEU B CA 1
ATOM 2507 C C . LEU B 1 116 ? -6.609 -10.32 -14.789 1 96.81 116 LEU B C 1
ATOM 2509 O O . LEU B 1 116 ? -5.895 -9.688 -15.57 1 96.81 116 LEU B O 1
ATOM 2513 N N . GLU B 1 117 ? -7.637 -11.156 -15.086 1 96.44 117 GLU B N 1
ATOM 2514 C CA . GLU B 1 117 ? -8.094 -11.117 -16.469 1 96.44 117 GLU B CA 1
ATOM 2515 C C . GLU B 1 117 ? -8.5 -9.703 -16.875 1 96.44 117 GLU B C 1
ATOM 2517 O O . GLU B 1 117 ? -9 -8.938 -16.062 1 96.44 117 GLU B O 1
ATOM 2522 N N . THR B 1 118 ? -8.367 -9.445 -18.125 1 96.88 118 THR B N 1
ATOM 2523 C CA . THR B 1 118 ? -8.523 -8.094 -18.656 1 96.88 118 THR B CA 1
ATOM 2524 C C . THR B 1 118 ? -9.859 -7.488 -18.219 1 96.88 118 THR B C 1
ATOM 2526 O O . THR B 1 118 ? -9.906 -6.367 -17.719 1 96.88 118 THR B O 1
ATOM 2529 N N . ALA B 1 119 ? -10.906 -8.219 -18.391 1 97.94 119 ALA B N 1
ATOM 2530 C CA . ALA B 1 119 ? -12.234 -7.699 -18.047 1 97.94 119 ALA B CA 1
ATOM 2531 C C . ALA B 1 119 ? -12.336 -7.375 -16.562 1 97.94 119 ALA B C 1
ATOM 2533 O O . ALA B 1 119 ? -12.867 -6.328 -16.188 1 97.94 119 ALA B O 1
ATOM 2534 N N . HIS B 1 120 ? -11.875 -8.289 -15.734 1 98 120 HIS B N 1
ATOM 2535 C CA . HIS B 1 120 ? -11.883 -8.086 -14.289 1 98 120 HIS B CA 1
ATOM 2536 C C . HIS B 1 120 ? -10.977 -6.93 -13.883 1 98 120 HIS B C 1
ATOM 2538 O O . HIS B 1 120 ? -11.359 -6.094 -13.062 1 98 120 HIS B O 1
ATOM 2544 N N . ARG B 1 121 ? -9.82 -6.906 -14.477 1 97.38 121 ARG B N 1
ATOM 2545 C CA . ARG B 1 121 ? -8.875 -5.824 -14.227 1 97.38 121 ARG B CA 1
ATOM 2546 C C . ARG B 1 121 ? -9.492 -4.473 -14.562 1 97.38 121 ARG B C 1
ATOM 2548 O O . ARG B 1 121 ? -9.461 -3.549 -13.75 1 97.38 121 ARG B O 1
ATOM 2555 N N . ASP B 1 122 ? -10.07 -4.348 -15.711 1 97.88 122 ASP B N 1
ATOM 2556 C CA . ASP B 1 122 ? -10.648 -3.09 -16.172 1 97.88 122 ASP B CA 1
ATOM 2557 C C . ASP B 1 122 ? -11.797 -2.648 -15.266 1 97.88 122 ASP B C 1
ATOM 2559 O O . ASP B 1 122 ? -11.969 -1.456 -15.008 1 97.88 122 ASP B O 1
ATOM 2563 N N . GLU B 1 123 ? -12.539 -3.598 -14.836 1 98 123 GLU B N 1
ATOM 2564 C CA . GLU B 1 123 ? -13.648 -3.279 -13.945 1 98 123 GLU B CA 1
ATOM 2565 C C . GLU B 1 123 ? -13.141 -2.697 -12.625 1 98 123 GLU B C 1
ATOM 2567 O O . GLU B 1 123 ? -13.625 -1.655 -12.172 1 98 123 GLU B O 1
ATOM 2572 N N . ILE B 1 124 ? -12.203 -3.338 -12.016 1 97.81 124 ILE B N 1
ATOM 2573 C CA . ILE B 1 124 ? -11.664 -2.885 -10.734 1 97.81 124 ILE B CA 1
ATOM 2574 C C . ILE B 1 124 ? -11.008 -1.516 -10.906 1 97.81 124 ILE B C 1
ATOM 2576 O O . ILE B 1 124 ? -11.227 -0.612 -10.094 1 97.81 124 ILE B O 1
ATOM 2580 N N . LEU B 1 125 ? -10.242 -1.359 -11.977 1 95.81 125 LEU B N 1
ATOM 2581 C CA . LEU B 1 125 ? -9.57 -0.09 -12.227 1 95.81 125 LEU B CA 1
ATOM 2582 C C . LEU B 1 125 ? -10.586 1.025 -12.461 1 95.81 125 LEU B C 1
ATOM 2584 O O . LEU B 1 125 ? -10.359 2.166 -12.047 1 95.81 125 LEU B O 1
ATOM 2588 N N . GLY B 1 126 ? -11.664 0.692 -13.156 1 96.75 126 GLY B N 1
ATOM 2589 C CA . GLY B 1 126 ? -12.727 1.669 -13.352 1 96.75 126 GLY B CA 1
ATOM 2590 C C . GLY B 1 126 ? -13.344 2.146 -12.055 1 96.75 126 GLY B C 1
ATOM 2591 O O . GLY B 1 126 ? -13.539 3.348 -11.852 1 96.75 126 GLY B O 1
ATOM 2592 N N . ILE B 1 127 ? -13.633 1.242 -11.156 1 96.69 127 ILE B N 1
ATOM 2593 C CA . ILE B 1 127 ? -14.195 1.579 -9.859 1 96.69 127 ILE B CA 1
ATOM 2594 C C . ILE B 1 127 ? -13.188 2.408 -9.062 1 96.69 127 ILE B C 1
ATOM 2596 O O . ILE B 1 127 ? -13.547 3.424 -8.461 1 96.69 127 ILE B O 1
ATOM 2600 N N . SER B 1 128 ? -11.953 1.994 -9.094 1 94.75 128 SER B N 1
ATOM 2601 C CA . SER B 1 128 ? -10.898 2.672 -8.352 1 94.75 128 SER B CA 1
ATOM 2602 C C . SER B 1 128 ? -10.703 4.102 -8.852 1 94.75 128 SER B C 1
ATOM 2604 O O . SER B 1 128 ? -10.508 5.023 -8.055 1 94.75 128 SER B O 1
ATOM 2606 N N . ARG B 1 129 ? -10.781 4.258 -10.102 1 95.38 129 ARG B N 1
ATOM 2607 C CA . ARG B 1 129 ? -10.641 5.594 -10.68 1 95.38 129 ARG B CA 1
ATOM 2608 C C . ARG B 1 129 ? -11.781 6.5 -10.242 1 95.38 129 ARG B C 1
ATOM 2610 O O . ARG B 1 129 ? -11.562 7.66 -9.883 1 95.38 129 ARG B O 1
ATOM 2617 N N . ARG B 1 130 ? -12.953 5.973 -10.328 1 96.88 130 ARG B N 1
ATOM 2618 C CA . ARG B 1 130 ? -14.109 6.754 -9.898 1 96.88 130 ARG B CA 1
ATOM 2619 C C . ARG B 1 130 ? -14 7.125 -8.422 1 96.88 130 ARG B C 1
ATOM 2621 O O . ARG B 1 130 ? -14.336 8.242 -8.031 1 96.88 130 ARG B O 1
ATOM 2628 N N . HIS B 1 131 ? -13.547 6.195 -7.656 1 96.69 131 HIS B N 1
ATOM 2629 C CA . HIS B 1 131 ? -13.359 6.414 -6.227 1 96.69 131 HIS B CA 1
ATOM 2630 C C . HIS B 1 131 ? -12.32 7.504 -5.973 1 96.69 131 HIS B C 1
ATOM 2632 O O . HIS B 1 131 ? -12.555 8.414 -5.172 1 96.69 131 HIS B O 1
ATOM 2638 N N . SER B 1 132 ? -11.219 7.426 -6.641 1 96.5 132 SER B N 1
ATOM 2639 C CA . SER B 1 132 ? -10.156 8.414 -6.504 1 96.5 132 SER B CA 1
ATOM 2640 C C . SER B 1 132 ? -10.641 9.805 -6.898 1 96.5 132 SER B C 1
ATOM 2642 O O . SER B 1 132 ? -10.391 10.781 -6.191 1 96.5 132 SER B O 1
ATOM 2644 N N . LEU B 1 133 ? -11.367 9.891 -7.977 1 97.5 133 LEU B N 1
ATOM 2645 C CA . LEU B 1 133 ? -11.883 11.172 -8.453 1 97.5 133 LEU B CA 1
ATOM 2646 C C . LEU B 1 133 ? -12.883 11.758 -7.461 1 97.5 133 LEU B C 1
ATOM 2648 O O . LEU B 1 133 ? -12.891 12.969 -7.219 1 97.5 133 LEU B O 1
ATOM 2652 N N . ALA B 1 134 ? -13.68 10.906 -6.938 1 98 134 ALA B N 1
ATOM 2653 C CA . ALA B 1 134 ? -14.664 11.359 -5.957 1 98 134 ALA B CA 1
ATOM 2654 C C . ALA B 1 134 ? -13.977 11.914 -4.711 1 98 134 ALA B C 1
ATOM 2656 O O . ALA B 1 134 ? -14.414 12.922 -4.152 1 98 134 ALA B O 1
ATOM 2657 N N . PHE B 1 135 ? -12.961 11.305 -4.266 1 98.44 135 PHE B N 1
ATOM 2658 C CA . PHE B 1 135 ? -12.242 11.805 -3.1 1 98.44 135 PHE B CA 1
ATOM 2659 C C . PHE B 1 135 ? -11.531 13.117 -3.418 1 98.44 135 PHE B C 1
ATOM 2661 O O . PHE B 1 135 ? -11.516 14.031 -2.592 1 98.44 135 PHE B O 1
ATOM 2668 N N . GLU B 1 136 ? -10.961 13.18 -4.594 1 98.38 136 GLU B N 1
ATOM 2669 C CA . GLU B 1 136 ? -10.352 14.422 -5.043 1 98.38 136 GLU B CA 1
ATOM 2670 C C . GLU B 1 136 ? -11.367 15.57 -5.035 1 98.38 136 GLU B C 1
ATOM 2672 O O . GLU B 1 136 ? -11.023 16.703 -4.688 1 98.38 136 GLU B O 1
ATOM 2677 N N . GLN B 1 137 ? -12.547 15.242 -5.398 1 98.25 137 GLN B N 1
ATOM 2678 C CA . GLN B 1 137 ? -13.602 16.266 -5.398 1 98.25 137 GLN B CA 1
ATOM 2679 C C . GLN B 1 137 ? -13.891 16.75 -3.982 1 98.25 137 GLN B C 1
ATOM 2681 O O . GLN B 1 137 ? -14.172 17.938 -3.777 1 98.25 137 GLN B O 1
ATOM 2686 N N . ILE B 1 138 ? -13.859 15.891 -3.031 1 98.38 138 ILE B N 1
ATOM 2687 C CA . ILE B 1 138 ? -14.031 16.266 -1.635 1 98.38 138 ILE B CA 1
ATOM 2688 C C . ILE B 1 138 ? -12.938 17.266 -1.23 1 98.38 138 ILE B C 1
ATOM 2690 O O . ILE B 1 138 ? -13.219 18.297 -0.623 1 98.38 138 ILE B O 1
ATOM 2694 N N . ILE B 1 139 ? -11.695 16.969 -1.549 1 98.19 139 ILE B N 1
ATOM 2695 C CA . ILE B 1 139 ? -10.57 17.828 -1.209 1 98.19 139 ILE B CA 1
ATOM 2696 C C . ILE B 1 139 ? -10.727 19.188 -1.906 1 98.19 139 ILE B C 1
ATOM 2698 O O . ILE B 1 139 ? -10.555 20.234 -1.284 1 98.19 139 ILE B O 1
ATOM 2702 N N . SER B 1 140 ? -11.125 19.125 -3.209 1 98.38 140 SER B N 1
ATOM 2703 C CA . SER B 1 140 ? -11.328 20.344 -3.979 1 98.38 140 SER B CA 1
ATOM 2704 C C . SER B 1 140 ? -12.422 21.203 -3.361 1 98.38 140 SER B C 1
ATOM 2706 O O . SER B 1 140 ? -12.273 22.422 -3.271 1 98.38 140 SER B O 1
ATOM 2708 N N . ARG B 1 141 ? -13.453 20.609 -2.971 1 97.38 141 ARG B N 1
ATOM 2709 C CA . ARG B 1 141 ? -14.531 21.328 -2.307 1 97.38 141 ARG B CA 1
ATOM 2710 C C . ARG B 1 141 ? -14.055 21.953 -1.009 1 97.38 141 ARG B C 1
ATOM 2712 O O . ARG B 1 141 ? -14.453 23.078 -0.675 1 97.38 141 ARG B O 1
ATOM 2719 N N . GLY B 1 142 ? -13.273 21.203 -0.261 1 98 142 GLY B N 1
ATOM 2720 C CA . GLY B 1 142 ? -12.711 21.734 0.97 1 98 142 GLY B CA 1
ATOM 2721 C C . GLY B 1 142 ? -11.836 22.953 0.745 1 98 142 GLY B C 1
ATOM 2722 O O . GLY B 1 142 ? -11.867 23.906 1.529 1 98 142 GLY B O 1
ATOM 2723 N N . ILE B 1 143 ? -11.031 22.922 -0.321 1 97.56 143 ILE B N 1
ATOM 2724 C CA . ILE B 1 143 ? -10.219 24.078 -0.676 1 97.56 143 ILE B CA 1
ATOM 2725 C C . ILE B 1 143 ? -11.125 25.25 -1.042 1 97.56 143 ILE B C 1
ATOM 2727 O O . ILE B 1 143 ? -10.906 26.375 -0.576 1 97.56 143 ILE B O 1
ATOM 2731 N N . ALA B 1 144 ? -12.133 24.984 -1.777 1 97.75 144 ALA B N 1
ATOM 2732 C CA . ALA B 1 144 ? -13.062 26 -2.25 1 97.75 144 ALA B CA 1
ATOM 2733 C C . ALA B 1 144 ? -13.828 26.641 -1.089 1 97.75 144 ALA B C 1
ATOM 2735 O O . ALA B 1 144 ? -14.062 27.844 -1.075 1 97.75 144 ALA B O 1
ATOM 2736 N N . ASP B 1 145 ? -14.203 25.859 -0.09 1 97.31 145 ASP B N 1
ATOM 2737 C CA . ASP B 1 145 ? -15.016 26.391 1.006 1 97.31 145 ASP B CA 1
ATOM 2738 C C . ASP B 1 145 ? -14.133 26.875 2.15 1 97.31 145 ASP B C 1
ATOM 2740 O O . ASP B 1 145 ? -14.641 27.344 3.176 1 97.31 145 ASP B O 1
ATOM 2744 N N . GLY B 1 146 ? -12.812 26.734 2.004 1 96.88 146 GLY B N 1
ATOM 2745 C CA . GLY B 1 146 ? -11.852 27.297 2.938 1 96.88 146 GLY B CA 1
ATOM 2746 C C . GLY B 1 146 ? -11.539 26.375 4.102 1 96.88 146 GLY B C 1
ATOM 2747 O O . GLY B 1 146 ? -10.703 26.688 4.945 1 96.88 146 GLY B O 1
ATOM 2748 N N . SER B 1 147 ? -12.164 25.188 4.137 1 96.75 147 SER B N 1
ATOM 2749 C CA . SER B 1 147 ? -11.984 24.281 5.27 1 96.75 147 SER B CA 1
ATOM 2750 C C . SER B 1 147 ? -10.711 23.453 5.121 1 96.75 147 SER B C 1
ATOM 2752 O O . SER B 1 147 ? -10.242 22.844 6.086 1 96.75 147 SER B O 1
ATOM 2754 N N . ILE B 1 148 ? -10.164 23.359 3.949 1 96.44 148 ILE B N 1
ATOM 2755 C CA . ILE B 1 148 ? -8.906 22.672 3.686 1 96.44 148 ILE B CA 1
ATOM 2756 C C . ILE B 1 148 ? -7.891 23.641 3.1 1 96.44 148 ILE B C 1
ATOM 2758 O O . ILE B 1 148 ? -8.234 24.484 2.258 1 96.44 148 ILE B O 1
ATOM 2762 N N . ALA B 1 149 ? -6.672 23.656 3.594 1 94.44 149 ALA B N 1
ATOM 2763 C CA . ALA B 1 149 ? -5.594 24.484 3.062 1 94.44 149 ALA B CA 1
ATOM 2764 C C . ALA B 1 149 ? -5.324 24.156 1.596 1 94.44 149 ALA B C 1
ATOM 2766 O O . ALA B 1 149 ? -5.551 23.031 1.151 1 94.44 149 ALA B O 1
ATOM 2767 N N . ASP B 1 150 ? -4.805 25.109 0.885 1 94.5 150 ASP B N 1
ATOM 2768 C CA . ASP B 1 150 ? -4.422 24.875 -0.502 1 94.5 150 ASP B CA 1
ATOM 2769 C C . ASP B 1 150 ? -3.355 23.781 -0.598 1 94.5 150 ASP B C 1
ATOM 2771 O O . ASP B 1 150 ? -2.395 23.781 0.176 1 94.5 150 ASP B O 1
ATOM 2775 N N . CYS B 1 151 ? -3.621 22.859 -1.478 1 93.88 151 CYS B N 1
ATOM 2776 C CA . CYS B 1 151 ? -2.701 21.734 -1.66 1 93.88 151 CYS B CA 1
ATOM 2777 C C . CYS B 1 151 ? -2.889 21.094 -3.029 1 93.88 151 CYS B C 1
ATOM 2779 O O . CYS B 1 151 ? -3.826 21.422 -3.756 1 93.88 151 CYS B O 1
ATOM 2781 N N . ASP B 1 152 ? -1.931 20.266 -3.414 1 96 152 ASP B N 1
ATOM 2782 C CA . ASP B 1 152 ? -2.104 19.438 -4.602 1 96 152 ASP B CA 1
ATOM 2783 C C . ASP B 1 152 ? -3.178 18.375 -4.379 1 96 152 ASP B C 1
ATOM 2785 O O . ASP B 1 152 ? -2.939 17.375 -3.689 1 96 152 ASP B O 1
ATOM 2789 N N . VAL B 1 153 ? -4.301 18.531 -5.016 1 97.69 153 VAL B N 1
ATOM 2790 C CA . VAL B 1 153 ? -5.496 17.734 -4.762 1 97.69 153 VAL B CA 1
ATOM 2791 C C . VAL B 1 153 ? -5.219 16.266 -5.066 1 97.69 153 VAL B C 1
ATOM 2793 O O . VAL B 1 153 ? -5.492 15.398 -4.242 1 97.69 153 VAL B O 1
ATOM 2796 N N . ARG B 1 154 ? -4.641 15.977 -6.184 1 97.25 154 ARG B N 1
ATOM 2797 C CA . ARG B 1 154 ? -4.395 14.617 -6.637 1 97.25 154 ARG B CA 1
ATOM 2798 C C . ARG B 1 154 ? -3.391 13.906 -5.734 1 97.25 154 ARG B C 1
ATOM 2800 O O . ARG B 1 154 ? -3.627 12.781 -5.293 1 97.25 154 ARG B O 1
ATOM 2807 N N . MET B 1 155 ? -2.275 14.555 -5.43 1 97.06 155 MET B N 1
ATOM 2808 C CA . MET B 1 155 ? -1.218 13.953 -4.625 1 97.06 155 MET B CA 1
ATOM 2809 C C . MET B 1 155 ? -1.67 13.773 -3.178 1 97.06 155 MET B C 1
ATOM 2811 O O . MET B 1 155 ? -1.323 12.781 -2.533 1 97.06 155 MET B O 1
ATOM 2815 N N . THR B 1 156 ? -2.43 14.734 -2.676 1 97.69 156 THR B N 1
ATOM 2816 C CA . THR B 1 156 ? -2.982 14.609 -1.331 1 97.69 156 THR B CA 1
ATOM 2817 C C . THR B 1 156 ? -3.916 13.398 -1.241 1 97.69 156 THR B C 1
ATOM 2819 O O . THR B 1 156 ? -3.822 12.609 -0.304 1 97.69 156 THR B O 1
ATOM 2822 N N . GLY B 1 157 ? -4.785 13.273 -2.23 1 97.88 157 GLY B N 1
ATOM 2823 C CA . GLY B 1 157 ? -5.656 12.117 -2.275 1 97.88 157 GLY B CA 1
ATOM 2824 C C . GLY B 1 157 ? -4.898 10.805 -2.328 1 97.88 157 GLY B C 1
ATOM 2825 O O . GLY B 1 157 ? -5.211 9.867 -1.581 1 97.88 157 GLY B O 1
ATOM 2826 N N . ASN B 1 158 ? -3.898 10.734 -3.168 1 97.31 158 ASN B N 1
ATOM 2827 C CA . ASN B 1 158 ? -3.082 9.531 -3.309 1 97.31 158 ASN B CA 1
ATOM 2828 C C . ASN B 1 158 ? -2.377 9.18 -2.002 1 97.31 158 ASN B C 1
ATOM 2830 O O . ASN B 1 158 ? -2.316 8.008 -1.622 1 97.31 158 ASN B O 1
ATOM 2834 N N . ALA B 1 159 ? -1.854 10.18 -1.35 1 97.62 159 ALA B N 1
ATOM 2835 C CA . ALA B 1 159 ? -1.139 9.953 -0.096 1 97.62 159 ALA B CA 1
ATOM 2836 C C . ALA B 1 159 ? -2.07 9.391 0.974 1 97.62 159 ALA B C 1
ATOM 2838 O O . ALA B 1 159 ? -1.737 8.406 1.642 1 97.62 159 ALA B O 1
ATOM 2839 N N . ILE B 1 160 ? -3.238 9.961 1.118 1 97.94 160 ILE B N 1
ATOM 2840 C CA . ILE B 1 160 ? -4.191 9.555 2.143 1 97.94 160 ILE B CA 1
ATOM 2841 C C . ILE B 1 160 ? -4.707 8.148 1.831 1 97.94 160 ILE B C 1
ATOM 2843 O O . ILE B 1 160 ? -4.711 7.273 2.701 1 97.94 160 ILE B O 1
ATOM 2847 N N . MET B 1 161 ? -5.098 7.941 0.602 1 96.88 161 MET B N 1
ATOM 2848 C CA . MET B 1 161 ? -5.59 6.625 0.21 1 96.88 161 MET B CA 1
ATOM 2849 C C . MET B 1 161 ? -4.5 5.57 0.358 1 96.88 161 MET B C 1
ATOM 2851 O O . MET B 1 161 ? -4.77 4.453 0.803 1 96.88 161 MET B O 1
ATOM 2855 N N . GLY B 1 162 ? -3.291 5.949 -0.038 1 96.88 162 GLY B N 1
ATOM 2856 C CA . GLY B 1 162 ? -2.178 5.027 0.126 1 96.88 162 GLY B CA 1
ATOM 2857 C C . GLY B 1 162 ? -1.962 4.602 1.566 1 96.88 162 GLY B C 1
ATOM 2858 O O . GLY B 1 162 ? -1.75 3.42 1.846 1 96.88 162 GLY B O 1
ATOM 2859 N N . ALA B 1 163 ? -2.014 5.566 2.504 1 97.62 163 ALA B N 1
ATOM 2860 C CA . ALA B 1 163 ? -1.86 5.289 3.93 1 97.62 163 ALA B CA 1
ATOM 2861 C C . ALA B 1 163 ? -2.912 4.293 4.41 1 97.62 163 ALA B C 1
ATOM 2863 O O . ALA B 1 163 ? -2.602 3.363 5.156 1 97.62 163 ALA B O 1
ATOM 2864 N N . ILE B 1 164 ? -4.125 4.438 3.939 1 97.44 164 ILE B N 1
ATOM 2865 C CA . ILE B 1 164 ? -5.234 3.598 4.383 1 97.44 164 ILE B CA 1
ATOM 2866 C C . ILE B 1 164 ? -5.129 2.219 3.736 1 97.44 164 ILE B C 1
ATOM 2868 O O . ILE B 1 164 ? -5.246 1.197 4.418 1 97.44 164 ILE B O 1
ATOM 2872 N N . ASN B 1 165 ? -4.852 2.203 2.486 1 96.06 165 ASN B N 1
ATOM 2873 C CA . ASN B 1 165 ? -4.863 0.956 1.729 1 96.06 165 ASN B CA 1
ATOM 2874 C C . ASN B 1 165 ? -3.695 0.054 2.115 1 96.06 165 ASN B C 1
ATOM 2876 O O . ASN B 1 165 ? -3.705 -1.142 1.817 1 96.06 165 ASN B O 1
ATOM 2880 N N . TRP B 1 166 ? -2.771 0.609 2.795 1 96.19 166 TRP B N 1
ATOM 2881 C CA . TRP B 1 166 ? -1.606 -0.16 3.221 1 96.19 166 TRP B CA 1
ATOM 2882 C C . TRP B 1 166 ? -1.884 -0.888 4.531 1 96.19 166 TRP B C 1
ATOM 2884 O O . TRP B 1 166 ? -1.119 -1.769 4.934 1 96.19 166 TRP B O 1
ATOM 2894 N N . ILE B 1 167 ? -2.932 -0.634 5.195 1 96.38 167 ILE B N 1
ATOM 2895 C CA . ILE B 1 167 ? -3.227 -1.115 6.543 1 96.38 167 ILE B CA 1
ATOM 2896 C C . ILE B 1 167 ? -3.223 -2.643 6.555 1 96.38 167 ILE B C 1
ATOM 2898 O O . ILE B 1 167 ? -2.621 -3.26 7.438 1 96.38 167 ILE B O 1
ATOM 2902 N N . PRO B 1 168 ? -3.812 -3.32 5.523 1 94.5 168 PRO B N 1
ATOM 2903 C CA . PRO B 1 168 ? -3.852 -4.781 5.613 1 94.5 168 PRO B CA 1
ATOM 2904 C C . PRO B 1 168 ? -2.461 -5.414 5.586 1 94.5 168 PRO B C 1
ATOM 2906 O O . PRO B 1 168 ? -2.311 -6.598 5.891 1 94.5 168 PRO B O 1
ATOM 2909 N N . LYS B 1 169 ? -1.518 -4.684 5.23 1 93.19 169 LYS B N 1
ATOM 2910 C CA . LYS B 1 169 ? -0.155 -5.203 5.188 1 93.19 169 LYS B CA 1
ATOM 2911 C C . LYS B 1 169 ? 0.359 -5.516 6.59 1 93.19 169 LYS B C 1
ATOM 2913 O O . LYS B 1 169 ? 1.151 -6.441 6.773 1 93.19 169 LYS B O 1
ATOM 2918 N N . TRP B 1 170 ? -0.129 -4.793 7.613 1 91.88 170 TRP B N 1
ATOM 2919 C CA . TRP B 1 170 ? 0.461 -4.957 8.938 1 91.88 170 TRP B CA 1
ATOM 2920 C C . TRP B 1 170 ? -0.618 -5.203 9.984 1 91.88 170 TRP B C 1
ATOM 2922 O O . TRP B 1 170 ? -0.314 -5.566 11.125 1 91.88 170 TRP B O 1
ATOM 2932 N N . PHE B 1 171 ? -1.822 -4.992 9.633 1 93.25 171 PHE B N 1
ATOM 2933 C CA . PHE B 1 171 ? -2.904 -5.266 10.578 1 93.25 171 PHE B CA 1
ATOM 2934 C C . PHE B 1 171 ? -3.447 -6.676 10.375 1 93.25 171 PHE B C 1
ATOM 2936 O O . PHE B 1 171 ? -3.824 -7.051 9.266 1 93.25 171 PHE B O 1
ATOM 2943 N N . HIS B 1 172 ? -3.635 -7.477 11.539 1 86.06 172 HIS B N 1
ATOM 2944 C CA . HIS B 1 172 ? -4.039 -8.875 11.422 1 86.06 172 HIS B CA 1
ATOM 2945 C C . HIS B 1 172 ? -5.156 -9.211 12.406 1 86.06 172 HIS B C 1
ATOM 2947 O O . HIS B 1 172 ? -5.199 -10.312 12.953 1 86.06 172 HIS B O 1
ATOM 2953 N N . GLY B 1 173 ? -6.062 -8.406 12.688 1 82.94 173 GLY B N 1
ATOM 2954 C CA . GLY B 1 173 ? -7.297 -8.742 13.375 1 82.94 173 GLY B CA 1
ATOM 2955 C C . GLY B 1 173 ? -7.191 -8.617 14.883 1 82.94 173 GLY B C 1
ATOM 2956 O O . GLY B 1 173 ? -7.785 -9.406 15.625 1 82.94 173 GLY B O 1
ATOM 2957 N N . ASN B 1 174 ? -6.641 -7.578 15.43 1 85.88 174 ASN B N 1
ATOM 2958 C CA . ASN B 1 174 ? -6.602 -7.258 16.859 1 85.88 174 ASN B CA 1
ATOM 2959 C C . ASN B 1 174 ? -7.535 -6.098 17.188 1 85.88 174 ASN B C 1
ATOM 2961 O O . ASN B 1 174 ? -7.375 -4.992 16.672 1 85.88 174 ASN B O 1
ATOM 2965 N N . SER B 1 175 ? -8.531 -6.461 18.078 1 87.12 175 SER B N 1
ATOM 2966 C CA . SER B 1 175 ? -9.578 -5.473 18.328 1 87.12 175 SER B CA 1
ATOM 2967 C C . SER B 1 175 ? -9 -4.211 18.969 1 87.12 175 SER B C 1
ATOM 2969 O O . SER B 1 175 ? -9.445 -3.102 18.656 1 87.12 175 SER B O 1
ATOM 2971 N N . THR B 1 176 ? -8.086 -4.391 19.891 1 92.06 176 THR B N 1
ATOM 2972 C CA . THR B 1 176 ? -7.469 -3.232 20.531 1 92.06 176 THR B CA 1
ATOM 2973 C C . THR B 1 176 ? -6.746 -2.369 19.5 1 92.06 176 THR B C 1
ATOM 2975 O O . THR B 1 176 ? -6.926 -1.15 19.469 1 92.06 176 THR B O 1
ATOM 2978 N N . MET B 1 177 ? -6.051 -2.99 18.656 1 93.38 177 MET B N 1
ATOM 2979 C CA . MET B 1 177 ? -5.324 -2.268 17.609 1 93.38 177 MET B CA 1
ATOM 2980 C C . MET B 1 177 ? -6.289 -1.624 16.625 1 93.38 177 MET B C 1
ATOM 2982 O O . MET B 1 177 ? -6.047 -0.513 16.141 1 93.38 177 MET B O 1
ATOM 2986 N N . ALA B 1 178 ? -7.367 -2.361 16.328 1 95.56 178 ALA B N 1
ATOM 2987 C CA . ALA B 1 178 ? -8.383 -1.801 15.438 1 95.56 178 ALA B CA 1
ATOM 2988 C C . ALA B 1 178 ? -8.891 -0.463 15.961 1 95.56 178 ALA B C 1
ATOM 2990 O O . ALA B 1 178 ? -8.977 0.513 15.211 1 95.56 178 ALA B O 1
ATOM 2991 N N . ASN B 1 179 ? -9.203 -0.43 17.219 1 95.19 179 ASN B N 1
ATOM 2992 C CA . ASN B 1 179 ? -9.719 0.786 17.844 1 95.19 179 ASN B CA 1
ATOM 2993 C C . ASN B 1 179 ? -8.688 1.908 17.812 1 95.19 179 ASN B C 1
ATOM 2995 O O . ASN B 1 179 ? -9.031 3.076 17.641 1 95.19 179 ASN B O 1
ATOM 2999 N N . GLU B 1 180 ? -7.445 1.502 18.016 1 95.81 180 GLU B N 1
ATOM 3000 C CA . GLU B 1 180 ? -6.367 2.488 17.969 1 95.81 180 GLU B CA 1
ATOM 3001 C C . GLU B 1 180 ? -6.238 3.1 16.578 1 95.81 180 GLU B C 1
ATOM 3003 O O . GLU B 1 180 ? -6.059 4.312 16.438 1 95.81 180 GLU B O 1
ATOM 3008 N N . ILE B 1 181 ? -6.363 2.309 15.57 1 97.31 181 ILE B N 1
ATOM 3009 C CA . ILE B 1 181 ? -6.25 2.777 14.195 1 97.31 181 ILE B CA 1
ATOM 3010 C C . ILE B 1 181 ? -7.418 3.705 13.867 1 97.31 181 ILE B C 1
ATOM 3012 O O . ILE B 1 181 ? -7.219 4.797 13.328 1 97.31 181 ILE B O 1
ATOM 3016 N N . ILE B 1 182 ? -8.633 3.307 14.234 1 96.44 182 ILE B N 1
ATOM 3017 C CA . ILE B 1 182 ? -9.844 4.074 13.953 1 96.44 182 ILE B CA 1
ATOM 3018 C C . ILE B 1 182 ? -9.75 5.445 14.617 1 96.44 182 ILE B C 1
ATOM 3020 O O . ILE B 1 182 ? -10.203 6.445 14.062 1 96.44 182 ILE B O 1
ATOM 3024 N N . ALA B 1 183 ? -9.156 5.496 15.758 1 95.44 183 ALA B N 1
ATOM 3025 C CA . ALA B 1 183 ? -9.039 6.746 16.5 1 95.44 183 ALA B CA 1
ATOM 3026 C C . ALA B 1 183 ? -7.918 7.617 15.953 1 95.44 183 ALA B C 1
ATOM 3028 O O . ALA B 1 183 ? -8.07 8.836 15.82 1 95.44 183 ALA B O 1
ATOM 3029 N N . ALA B 1 184 ? -6.836 7.023 15.578 1 96.56 184 ALA B N 1
ATOM 3030 C CA . ALA B 1 184 ? -5.609 7.766 15.305 1 96.56 184 ALA B CA 1
ATOM 3031 C C . ALA B 1 184 ? -5.555 8.227 13.852 1 96.56 184 ALA B C 1
ATOM 3033 O O . ALA B 1 184 ? -5.172 9.367 13.57 1 96.56 184 ALA B O 1
ATOM 3034 N N . PHE B 1 185 ? -5.945 7.414 12.891 1 97.5 185 PHE B N 1
ATOM 3035 C CA . PHE B 1 185 ? -5.707 7.672 11.469 1 97.5 185 PHE B CA 1
ATOM 3036 C C . PHE B 1 185 ? -6.477 8.906 11.008 1 97.5 185 PHE B C 1
ATOM 3038 O O . PHE B 1 185 ? -5.922 9.773 10.336 1 97.5 185 PHE B O 1
ATOM 3045 N N . PRO B 1 186 ? -7.789 9.055 11.414 1 96.75 186 PRO B N 1
ATOM 3046 C CA . PRO B 1 186 ? -8.477 10.273 10.984 1 96.75 186 PRO B CA 1
ATOM 3047 C C . PRO B 1 186 ? -7.812 11.539 11.5 1 96.75 186 PRO B C 1
ATOM 3049 O O . PRO B 1 186 ? -7.715 12.531 10.773 1 96.75 186 PRO B O 1
ATOM 3052 N N . GLU B 1 187 ? -7.312 11.523 12.688 1 93.56 187 GLU B N 1
ATOM 3053 C CA . GLU B 1 187 ? -6.652 12.688 13.266 1 93.56 187 GLU B CA 1
ATOM 3054 C C . GLU B 1 187 ? -5.336 12.992 12.555 1 93.56 187 GLU B C 1
ATOM 3056 O O . GLU B 1 187 ? -5.086 14.133 12.164 1 93.56 187 GLU B O 1
ATOM 3061 N N . ILE B 1 188 ? -4.59 11.992 12.328 1 93.94 188 ILE B N 1
ATOM 3062 C CA . ILE B 1 188 ? -3.264 12.125 11.734 1 93.94 188 ILE B CA 1
ATOM 3063 C C . ILE B 1 188 ? -3.393 12.625 10.297 1 93.94 188 ILE B C 1
ATOM 3065 O O . ILE B 1 188 ? -2.73 13.594 9.906 1 93.94 188 ILE B O 1
ATOM 3069 N N . LEU B 1 189 ? -4.277 12.023 9.492 1 94.94 189 LEU B N 1
ATOM 3070 C CA . LEU B 1 189 ? -4.328 12.266 8.055 1 94.94 189 LEU B CA 1
ATOM 3071 C C . LEU B 1 189 ? -5.109 13.539 7.742 1 94.94 189 LEU B C 1
ATOM 3073 O O . LEU B 1 189 ? -4.867 14.18 6.723 1 94.94 189 LEU B O 1
ATOM 3077 N N . SER B 1 190 ? -5.992 13.945 8.648 1 92.31 190 SER B N 1
ATOM 3078 C CA . SER B 1 190 ? -6.766 15.156 8.383 1 92.31 190 SER B CA 1
ATOM 3079 C C . SER B 1 190 ? -6.051 16.391 8.906 1 92.31 190 SER B C 1
ATOM 3081 O O . SER B 1 190 ? -6.309 17.516 8.438 1 92.31 190 SER B O 1
ATOM 3083 N N . ARG B 1 191 ? -5.207 16.234 9.883 1 87.38 191 ARG B N 1
ATOM 3084 C CA . ARG B 1 191 ? -4.484 17.375 10.461 1 87.38 191 ARG B CA 1
ATOM 3085 C C . ARG B 1 191 ? -3.709 18.125 9.391 1 87.38 191 ARG B C 1
ATOM 3087 O O . ARG B 1 191 ? -3.643 19.359 9.414 1 87.38 191 ARG B O 1
ATOM 3094 N N . GLY B 1 192 ? -3.135 17.391 8.477 1 84.88 192 GLY B N 1
ATOM 3095 C CA . GLY B 1 192 ? -2.352 17.984 7.41 1 84.88 192 GLY B CA 1
ATOM 3096 C C . GLY B 1 192 ? -3.193 18.781 6.43 1 84.88 192 GLY B C 1
ATOM 3097 O O . GLY B 1 192 ? -2.66 19.547 5.621 1 84.88 192 GLY B O 1
ATOM 3098 N N . LEU B 1 193 ? -4.508 18.672 6.551 1 91.19 193 LEU B N 1
ATOM 3099 C CA . LEU B 1 193 ? -5.414 19.328 5.613 1 91.19 193 LEU B CA 1
ATOM 3100 C C . LEU B 1 193 ? -5.867 20.688 6.152 1 91.19 193 LEU B C 1
ATOM 3102 O O . LEU B 1 193 ? -6.391 21.516 5.406 1 91.19 193 LEU B O 1
ATOM 3106 N N . ARG B 1 194 ? -5.676 20.891 7.414 1 87.44 194 ARG B N 1
ATOM 3107 C CA . ARG B 1 194 ? -6.215 22.094 8.055 1 87.44 194 ARG B CA 1
ATOM 3108 C C . ARG B 1 194 ? -5.488 23.344 7.57 1 87.44 194 ARG B C 1
ATOM 3110 O O . ARG B 1 194 ? -4.27 23.328 7.375 1 87.44 194 ARG B O 1
ATOM 3117 N N . PRO B 1 195 ? -6.27 24.391 7.398 1 78.88 195 PRO B N 1
ATOM 3118 C CA . PRO B 1 195 ? -5.625 25.672 7.062 1 78.88 195 PRO B CA 1
ATOM 3119 C C . PRO B 1 195 ? -4.746 26.203 8.188 1 78.88 195 PRO B C 1
ATOM 3121 O O . PRO B 1 195 ? -5.016 25.938 9.367 1 78.88 195 PRO B O 1
ATOM 3124 N N . SER B 1 196 ? -3.467 26.469 7.895 1 63.66 196 SER B N 1
ATOM 3125 C CA . SER B 1 196 ? -2.58 27.062 8.891 1 63.66 196 SER B CA 1
ATOM 3126 C C . SER B 1 196 ? -3.133 28.391 9.398 1 63.66 196 SER B C 1
ATOM 3128 O O . SER B 1 196 ? -3.816 29.109 8.664 1 63.66 196 SER B O 1
ATOM 3130 N N . ASP B 1 197 ? -3.531 28.562 10.609 1 52.66 197 ASP B N 1
ATOM 3131 C CA . ASP B 1 197 ? -3.889 29.875 11.125 1 52.66 197 ASP B CA 1
ATOM 3132 C C . ASP B 1 197 ? -2.977 30.969 10.547 1 52.66 197 ASP B C 1
ATOM 3134 O O . ASP B 1 197 ? -1.755 30.797 10.516 1 52.66 197 ASP B O 1
ATOM 3138 N N . LYS B 1 198 ? -3.338 31.641 9.484 1 45.41 198 LYS B N 1
ATOM 3139 C CA . LYS B 1 198 ? -2.701 32.875 9.047 1 45.41 198 LYS B CA 1
ATOM 3140 C C . LYS B 1 198 ? -2.16 33.688 10.234 1 45.41 198 LYS B C 1
ATOM 3142 O O . LYS B 1 198 ? -2.887 33.938 11.188 1 45.41 198 LYS B O 1
ATOM 3147 N N . LEU B 1 199 ? -0.928 33.562 10.609 1 38.97 199 LEU B N 1
ATOM 3148 C CA . LEU B 1 199 ? -0.472 34.75 11.336 1 38.97 199 LEU B CA 1
ATOM 3149 C C . LEU B 1 199 ? -1.184 36 10.828 1 38.97 199 LEU B C 1
ATOM 3151 O O . LEU B 1 199 ? -1.127 36.312 9.641 1 38.97 199 LEU B O 1
ATOM 3155 N N . SER B 1 200 ? -2.309 36.344 11.344 1 35.06 200 SER B N 1
ATOM 3156 C CA . SER B 1 200 ? -2.92 37.656 11.141 1 35.06 200 SER B CA 1
ATOM 3157 C C . SER B 1 200 ? -1.866 38.719 10.867 1 35.06 200 SER B C 1
ATOM 3159 O O . SER B 1 200 ? -1.061 39.031 11.742 1 35.06 200 SER B O 1
ATOM 3161 N N . ARG B 1 201 ? -1.246 38.812 9.75 1 39.72 201 ARG B N 1
ATOM 3162 C CA . ARG B 1 201 ? -0.538 40.062 9.398 1 39.72 201 ARG B CA 1
ATOM 3163 C C . ARG B 1 201 ? -1.29 41.281 9.906 1 39.72 201 ARG B C 1
ATOM 3165 O O . ARG B 1 201 ? -2.393 41.562 9.438 1 39.72 201 ARG B O 1
ATOM 3172 N N . THR B 1 202 ? -1.132 41.625 11.164 1 37.59 202 THR B N 1
ATOM 3173 C CA . THR B 1 202 ? -1.505 42.969 11.578 1 37.59 202 THR B CA 1
ATOM 3174 C C . THR B 1 202 ? -1.148 43.969 10.492 1 37.59 202 THR B C 1
ATOM 3176 O O . THR B 1 202 ? 0.013 44.094 10.094 1 37.59 202 THR B O 1
ATOM 3179 N N . PRO B 1 203 ? -2.082 44.344 9.672 1 39.03 203 PRO B N 1
ATOM 3180 C CA . PRO B 1 203 ? -1.809 45.438 8.773 1 39.03 203 PRO B CA 1
ATOM 3181 C C . PRO B 1 203 ? -1.001 46.562 9.438 1 39.03 203 PRO B C 1
ATOM 3183 O O . PRO B 1 203 ? -1.326 46.969 10.555 1 39.03 203 PRO B O 1
ATOM 3186 N N . SER B 1 204 ? 0.287 46.5 9.398 1 35.22 204 SER B N 1
ATOM 3187 C CA . SER B 1 204 ? 0.958 47.719 9.828 1 35.22 204 SER B CA 1
ATOM 3188 C C . SER B 1 204 ? 0.226 48.969 9.32 1 35.22 204 SER B C 1
ATOM 3190 O O . SER B 1 204 ? -0.008 49.094 8.117 1 35.22 204 SER B O 1
ATOM 3192 N N . SER B 1 205 ? -0.657 49.531 10.094 1 35.34 205 SER B N 1
ATOM 3193 C CA . SER B 1 205 ? -1.095 50.906 9.914 1 35.34 205 SER B CA 1
ATOM 3194 C C . SER B 1 205 ? 0.039 51.781 9.391 1 35.34 205 SER B C 1
ATOM 3196 O O . SER B 1 205 ? 1.096 51.906 10.016 1 35.34 205 SER B O 1
ATOM 3198 N N . GLN B 1 206 ? 0.101 52.156 8.102 1 26.67 206 GLN B N 1
ATOM 3199 C CA . GLN B 1 206 ? 0.672 53.469 7.82 1 26.67 206 GLN B CA 1
ATOM 3200 C C . GLN B 1 206 ? -0.031 54.562 8.633 1 26.67 206 GLN B C 1
ATOM 3202 O O . GLN B 1 206 ? -1.261 54.594 8.711 1 26.67 206 GLN B O 1
#

InterPro domains:
  IPR001647 DNA-binding HTH domain, TetR-type [PF00440] (17-62)
  IPR001647 DNA-binding HTH domain, TetR-type [PR00455] (17-30)
  IPR001647 DNA-binding HTH domain, TetR-type [PR00455] (38-61)
  IPR001647 DNA-binding HTH domain, TetR-type [PS50977] (11-71)
  IPR009057 Homedomain-like superfamily [SSF46689] (9-85)
  IPR023772 DNA-binding HTH domain, TetR-type, conserved site [PS01081] (29-60)
  IPR036271 Tetracyclin repressor-like, C-terminal domain superfamily [SSF48498] (89-194)
  IPR041490 HTH-type transcriptional repressor KstR2, C-terminal [PF17932] (85-184)
  IPR050109 HTH-type, TetR-like transcriptional regulator [PTHR30055] (3-165)

Nearest PDB structures (foldseek):
  3vpr-assembly2_C  TM=8.007E-01  e=9.396E-10  Thermus thermophilus HB8
  3vpr-assembly2_D  TM=7.747E-01  e=8.159E-10  Thermus thermophilus HB8
  6azh-assembly1_B  TM=6.972E-01  e=6.524E-06  Clostridium perfringens
  5e57-assembly1_C-3  TM=7.287E-01  e=3.082E-05  Mycolicibacterium smegmatis MC2 155
  3ppb-assembly1_B  TM=6.121E-01  e=6.524E-06  Shewanella loihica PV-4

Sequence (412 aa):
MSQPAEETRYEAQLDRILKAAARCFNEKGYSGTSLKNVAHHLGLTDAALYYYVRNKEELVFQCYRRAADLGADALARAVQDGANGYEQARLYVRYHVETMVGDLGPVAIMSEIPSLETAHRDEILGISRRHSLAFEQIISRGIADGSIADCDVRMTGNAIMGAINWIPKWFHGNSTMANEIIAAFPEILSRGLRPSDKLSRTPSSQMSQPAEETRYEAQLDRILKAAARCFNEKGYSGTSLKNVAHHLGLTDAALYYYVRNKEELVFQCYRRAADLGADALARAVQDGANGYEQARLYVRYHVETMVGDLGPVAIMSEIPSLETAHRDEILGISRRHSLAFEQIISRGIADGSIADCDVRMTGNAIMGAINWIPKWFHGNSTMANEIIAAFPEILSRGLRPSDKLSRTPSSQ

Foldseek 3Di:
DPPPVNVVVLVVVLLVLLQLQLLCCLVQNLVRDFLVNSCVSVVHDSVVSCVNPVGSLRSLLVLLVLLLVQLQVLLVVLVVPAPFLLSSLLSSLLSNLCCCANPVHPGHQNPCLVVHDPVSSVVSVVSVVVSLVSNLVSLVRCVVVVQFPDDDSNVLSVVLVVVRSCCSNPDNHDPVVSVVCSVVSSCVSSVNGGDDPPPPPPPPDD/DPPPVVVVVLVVVLLVLLQLQLLCCLVQNLVRDFLVNSCVSVVHDSVVSCVNPVGSLRSLLVLLVLLLVQLQVLLVVLVVPAPFLLSSLLSSLLSNLCCCANPVHPGHQNPCLVVHDPVSSVVSVVSVVVSLVSNLVSLVRCVVVVQFPDDDSNVLSCVLVVVRSCCSNPDNHDPVVSVVCSPVSSCVSSVNGGDDPPPPPPPPDD

Organism: NCBI:txid1548547

pLDDT: mean 91.2, std 13.65, range [26.67, 98.5]

Secondary structure (DSSP, 8-state):
---HHHHHHHHHHHHHHHHHHHHHHHHHTTTT--HHHHHHHHT--HHHHHHH-SSHHHHHHHHHHHHHHHHHHHHHHHHHH-SSHHHHHHHHHHHHHHHHHSTT------TTGGGS-HHHHHHHHHHHHHHHHHHHHHHHHHHHTTSS-S--HHHHHHHHHHHHHTGGGT--S-HHHHHHHHHHHHHHHHHTTS------------/---HHHHHHHHHHHHHHHHHHHHHHHHHTTTT--HHHHHHHHT--HHHHHHH-SSHHHHHHHHHHHHHHHHHHHHHHHHHH-SSHHHHHHHHHHHHHHHHHSTT------TTGGGS-HHHHHHHHHHHHHHHHHHHHHHHHHHHHTSS-S--HHHHHHHHHHHHHTGGGT--S-HHHHHHHHHHHHHHHHHTTS------------

Solvent-accessible surface area (backbone atoms only — not comparable to full-atom values): 21454 Å² total; per-residue (Å²): 125,80,47,72,65,54,47,50,50,50,52,51,51,48,50,53,48,37,31,49,38,17,46,40,34,54,62,23,6,67,88,55,44,49,65,65,57,40,19,57,74,69,70,44,51,65,70,61,48,48,72,77,35,87,44,61,67,54,46,51,47,52,30,40,48,51,40,52,49,52,46,45,50,21,44,54,51,12,60,71,71,29,89,48,23,39,49,17,50,30,40,22,45,33,44,39,42,37,41,49,56,38,88,69,31,49,46,39,63,76,70,49,48,53,50,41,58,68,70,60,28,52,51,50,51,50,52,50,48,53,45,51,50,51,50,28,48,35,50,49,45,3,37,73,73,59,48,18,37,88,68,62,46,67,60,50,43,49,35,54,51,20,20,58,60,37,42,44,78,77,57,85,86,47,70,70,57,30,53,50,47,47,60,44,48,27,53,52,67,38,49,37,35,44,51,72,79,68,76,73,71,68,72,74,76,128,125,81,49,74,64,54,48,50,49,50,51,50,51,49,48,53,50,38,31,48,39,17,45,40,33,54,62,22,6,68,89,57,44,50,65,64,58,41,21,58,73,69,71,43,51,67,70,62,48,46,72,77,36,88,46,63,68,53,47,51,47,51,30,41,48,52,40,52,50,51,46,44,50,22,44,54,50,11,59,72,72,29,89,48,23,41,47,17,50,30,39,23,45,32,42,38,44,36,40,48,57,40,88,70,31,48,45,39,61,77,70,50,51,54,49,42,57,66,71,60,28,51,50,52,51,51,54,50,49,54,45,52,51,52,51,29,48,36,49,47,46,3,38,73,73,60,48,19,39,87,69,63,45,66,62,50,44,49,36,54,50,19,20,57,62,38,42,44,79,76,55,86,84,49,69,71,57,32,54,49,48,48,61,44,49,26,54,50,66,38,48,37,37,44,51,74,79,68,76,74,74,68,72,75,77,128

Radius of gyration: 23.06 Å; Cα contacts (8 Å, |Δi|>4): 545; chains: 2; bounding box: 75×82×60 Å